Protein AF-A0A941BF92-F1 (afdb_monomer)

Sequence (448 aa):
MDDVEIHADYTFAWRWLLPAAPNVVCTGDEAVDRLLLASVRGQGDEAGVVALIDADACLRAGTVGELNVVMSSYSIAIYGSPKAVERLSRAIGLSRTFGMKNAHVSDYGLLPPSAPRVVVPLSNRASALQGLSLHNPGSRHGQWAVWVLRRLTAWGFLAPLKGKMLRIASSAPVQPWVLRNSSFNVLPGDDYALYLGAKGSNRKTVALPVNPQQAPERVIKTAEQSIPRIKLANEAIMLKRLAETPLAIHVPALYSFHENDSATIIVQEYRSVEPIKALQKQQAAIEFLNLMHSTGTTWVSLGDMIADEAPERTVHIKERRDTLRFLKRHVTGLPVPIGLVHGDFAPWNCGLAAGRLLVYDWEEGDLKGLLLDDAFSYAVLPLILVHHIKDTHLLAQRAIDLAKSLRVARTLDPRVIRACLVYWSLRRPAYFFPEIFTQIAVEVSDGL

Structure (mmCIF, N/CA/C/O backbone):
data_AF-A0A941BF92-F1
#
_entry.id   AF-A0A941BF92-F1
#
loop_
_atom_site.group_PDB
_atom_site.id
_atom_site.type_symbol
_atom_site.label_atom_id
_atom_site.label_alt_id
_atom_site.label_comp_id
_atom_site.label_asym_id
_atom_site.label_entity_id
_atom_site.label_seq_id
_atom_site.pdbx_PDB_ins_code
_atom_site.Cartn_x
_atom_site.Cartn_y
_atom_site.Cartn_z
_atom_site.occupancy
_atom_site.B_iso_or_equiv
_atom_site.auth_seq_id
_atom_site.auth_comp_id
_atom_site.auth_asym_id
_atom_site.auth_atom_id
_atom_site.pdbx_PDB_model_num
ATOM 1 N N . MET A 1 1 ? 27.320 21.541 9.573 1.00 36.59 1 MET A N 1
ATOM 2 C CA . MET A 1 1 ? 26.883 21.266 8.194 1.00 36.59 1 MET A CA 1
ATOM 3 C C . MET A 1 1 ? 25.675 20.385 8.354 1.00 36.59 1 MET A C 1
ATOM 5 O O . MET A 1 1 ? 25.849 19.259 8.791 1.00 36.59 1 MET A O 1
ATOM 9 N N . ASP A 1 2 ? 24.480 20.937 8.168 1.00 32.00 2 ASP A N 1
ATOM 10 C CA . ASP A 1 2 ? 23.282 20.109 8.098 1.00 32.00 2 ASP A CA 1
ATOM 11 C C . ASP A 1 2 ? 23.457 19.230 6.863 1.00 32.00 2 ASP A C 1
ATOM 13 O O . ASP A 1 2 ? 23.619 19.759 5.759 1.00 32.00 2 ASP A O 1
ATOM 17 N N . ASP A 1 3 ? 23.531 17.913 7.057 1.00 36.56 3 ASP A N 1
ATOM 18 C CA . ASP A 1 3 ? 23.457 16.959 5.961 1.00 36.56 3 ASP A CA 1
ATOM 19 C C . ASP A 1 3 ? 22.126 17.224 5.266 1.00 36.56 3 ASP A C 1
ATOM 21 O O . ASP A 1 3 ? 21.059 16.845 5.750 1.00 36.56 3 ASP A O 1
ATOM 25 N N . VAL A 1 4 ? 22.179 17.963 4.156 1.00 43.50 4 VAL A N 1
ATOM 26 C CA . VAL A 1 4 ? 21.055 18.067 3.238 1.00 43.50 4 VAL A CA 1
ATOM 27 C C . VAL A 1 4 ? 20.870 16.651 2.735 1.00 43.50 4 VAL A C 1
ATOM 29 O O . VAL A 1 4 ? 21.581 16.212 1.833 1.00 43.50 4 VAL A O 1
ATOM 32 N N . GLU A 1 5 ? 19.977 15.913 3.391 1.00 49.19 5 GLU A N 1
ATOM 33 C CA . GLU A 1 5 ? 19.562 14.589 2.977 1.00 49.19 5 GLU A CA 1
ATOM 34 C C . GLU A 1 5 ? 19.089 14.761 1.535 1.00 49.19 5 GLU A C 1
ATOM 36 O O . GLU A 1 5 ? 18.036 15.350 1.273 1.00 49.19 5 GLU A O 1
ATOM 41 N N . ILE A 1 6 ? 19.932 14.364 0.575 1.00 49.81 6 ILE A N 1
ATOM 42 C CA . ILE A 1 6 ? 19.575 14.380 -0.837 1.00 49.81 6 ILE A CA 1
ATOM 43 C C . ILE A 1 6 ? 18.463 13.350 -0.932 1.00 49.81 6 ILE A C 1
ATOM 45 O O . ILE A 1 6 ? 18.719 12.152 -1.047 1.00 49.81 6 ILE A O 1
ATOM 49 N N . HIS A 1 7 ? 17.218 13.806 -0.794 1.00 52.06 7 HIS A N 1
ATOM 50 C CA . HIS A 1 7 ? 16.056 12.958 -0.942 1.00 52.06 7 HIS A CA 1
ATOM 51 C C . HIS A 1 7 ? 16.135 12.385 -2.349 1.00 52.06 7 HIS A C 1
ATOM 53 O O . HIS A 1 7 ? 15.913 13.100 -3.327 1.00 52.06 7 HIS A O 1
ATOM 59 N N . ALA A 1 8 ? 16.528 11.112 -2.440 1.00 54.62 8 ALA A N 1
ATOM 60 C CA . ALA A 1 8 ? 16.667 10.419 -3.703 1.00 54.62 8 ALA A CA 1
ATOM 61 C C . ALA A 1 8 ? 15.387 10.651 -4.510 1.00 54.62 8 ALA A C 1
ATOM 63 O O . ALA A 1 8 ? 14.286 10.326 -4.051 1.00 54.62 8 ALA A O 1
ATOM 64 N N . ASP A 1 9 ? 15.509 11.272 -5.685 1.00 58.56 9 ASP A N 1
ATOM 65 C CA . ASP A 1 9 ? 14.345 11.520 -6.521 1.00 58.56 9 ASP A CA 1
ATOM 66 C C . ASP A 1 9 ? 13.842 10.180 -7.055 1.00 58.56 9 ASP A C 1
ATOM 68 O O . ASP A 1 9 ? 14.298 9.623 -8.056 1.00 58.56 9 ASP A O 1
ATOM 72 N N . TYR A 1 10 ? 12.847 9.645 -6.363 1.00 60.88 10 TYR A N 1
ATOM 73 C CA . TYR A 1 10 ? 12.198 8.398 -6.716 1.00 60.88 10 TYR A CA 1
ATOM 74 C C . TYR A 1 10 ? 11.405 8.470 -8.031 1.00 60.88 10 TYR A C 1
ATOM 76 O O . TYR A 1 10 ? 10.724 7.508 -8.399 1.00 60.88 10 TYR A O 1
ATOM 84 N N . THR A 1 11 ? 11.460 9.573 -8.781 1.00 63.72 11 THR A N 1
ATOM 85 C CA . THR A 1 11 ? 11.148 9.562 -10.221 1.00 63.72 11 THR A CA 1
ATOM 86 C C . THR A 1 11 ? 11.934 8.457 -10.948 1.00 63.72 11 THR A C 1
ATOM 88 O O . THR A 1 11 ? 11.444 7.896 -11.930 1.00 63.72 11 THR A O 1
ATOM 91 N N . PHE A 1 12 ? 13.072 8.040 -10.383 1.00 72.19 12 PHE A N 1
ATOM 92 C CA . PHE A 1 12 ? 13.916 6.956 -10.869 1.00 72.19 12 PHE A CA 1
ATOM 93 C C . PHE A 1 12 ? 13.831 5.667 -10.052 1.00 72.19 12 PHE A C 1
ATOM 95 O O . PHE A 1 12 ? 14.736 4.849 -10.117 1.00 72.19 12 PHE A O 1
ATOM 102 N N . ALA A 1 13 ? 12.755 5.413 -9.303 1.00 73.81 13 ALA A N 1
ATOM 103 C CA . ALA A 1 13 ? 12.634 4.170 -8.528 1.00 73.81 13 ALA A CA 1
ATOM 104 C C . ALA A 1 13 ? 12.542 2.889 -9.397 1.00 73.81 13 ALA A C 1
ATOM 106 O O . ALA A 1 13 ? 12.586 1.780 -8.883 1.00 73.81 13 ALA A O 1
ATOM 107 N N . TRP A 1 14 ? 12.493 2.997 -10.726 1.00 78.56 14 TRP A N 1
ATOM 108 C CA . TRP A 1 14 ? 12.752 1.859 -11.617 1.00 78.56 14 TRP A CA 1
ATOM 109 C C . TRP A 1 14 ? 14.231 1.428 -11.629 1.00 78.56 14 TRP A C 1
ATOM 111 O O . TRP A 1 14 ? 14.526 0.312 -12.049 1.00 78.56 14 TRP A O 1
ATOM 121 N N . ARG A 1 15 ? 15.148 2.258 -11.098 1.00 79.44 15 ARG A N 1
ATOM 122 C CA . ARG A 1 15 ? 16.573 1.942 -10.884 1.00 79.44 15 ARG A CA 1
ATOM 123 C C . ARG A 1 15 ? 16.783 0.684 -10.057 1.00 79.44 15 ARG A C 1
ATOM 125 O O . ARG A 1 15 ? 17.848 0.090 -10.112 1.00 79.44 15 ARG A O 1
ATOM 132 N N . TRP A 1 16 ? 15.763 0.274 -9.304 1.00 80.94 16 TRP A N 1
ATOM 133 C CA . TRP A 1 16 ? 15.810 -0.949 -8.529 1.00 80.94 16 TRP A CA 1
ATOM 134 C C . TRP A 1 16 ? 16.069 -2.171 -9.401 1.00 80.94 16 TRP A C 1
ATOM 136 O O . TRP A 1 16 ? 16.694 -3.087 -8.901 1.00 80.94 16 TRP A O 1
ATOM 146 N N . LEU A 1 17 ? 15.674 -2.158 -10.680 1.00 84.06 17 LEU A N 1
ATOM 147 C CA . LEU A 1 17 ? 15.962 -3.218 -11.655 1.00 84.06 17 LEU A CA 1
ATOM 148 C C . LEU A 1 17 ? 17.421 -3.244 -12.130 1.00 84.06 17 LEU A C 1
ATOM 150 O O . LEU A 1 17 ? 17.834 -4.191 -12.785 1.00 84.06 17 LEU A O 1
ATOM 154 N N . LEU A 1 18 ? 18.202 -2.201 -11.876 1.00 82.56 18 LEU A N 1
ATOM 155 C CA . LEU A 1 18 ? 19.584 -2.139 -12.333 1.00 82.56 18 LEU A CA 1
ATOM 156 C C . LEU A 1 18 ? 20.473 -2.933 -11.379 1.00 82.56 18 LEU A C 1
ATOM 158 O O . LEU A 1 18 ? 20.198 -2.933 -10.181 1.00 82.56 18 LEU A O 1
ATOM 162 N N . PRO A 1 19 ? 21.551 -3.575 -11.857 1.00 72.06 19 PRO A N 1
ATOM 163 C CA . PRO A 1 19 ? 22.544 -4.129 -10.951 1.00 72.06 19 PRO A CA 1
ATOM 164 C C . PRO A 1 19 ? 23.216 -2.996 -10.160 1.00 72.06 19 PRO A C 1
ATOM 166 O O . PRO A 1 19 ? 23.425 -1.901 -10.687 1.00 72.06 19 PRO A O 1
ATOM 169 N N . ALA A 1 20 ? 23.573 -3.262 -8.900 1.00 67.75 20 ALA A N 1
ATOM 170 C CA . ALA A 1 20 ? 24.459 -2.371 -8.161 1.00 67.75 20 ALA A CA 1
ATOM 171 C C . ALA A 1 20 ? 25.822 -2.337 -8.861 1.00 67.75 20 ALA A C 1
ATOM 173 O O . ALA A 1 20 ? 26.333 -3.377 -9.279 1.00 67.75 20 ALA A O 1
ATOM 174 N N . ALA A 1 21 ? 26.396 -1.148 -8.995 1.00 70.88 21 ALA A N 1
ATOM 175 C CA . ALA A 1 21 ? 27.710 -0.969 -9.585 1.00 70.88 21 ALA A CA 1
ATOM 176 C C . ALA A 1 21 ? 28.449 0.160 -8.863 1.00 70.88 21 ALA A C 1
ATOM 178 O O . ALA A 1 21 ? 27.836 1.191 -8.567 1.00 70.88 21 ALA A O 1
ATOM 179 N N . PRO A 1 22 ? 29.758 0.003 -8.599 1.00 65.50 22 PRO A N 1
ATOM 180 C CA . PRO A 1 22 ? 30.559 1.067 -8.000 1.00 65.50 22 PRO A CA 1
ATOM 181 C C . PRO A 1 22 ? 30.647 2.279 -8.933 1.00 65.50 22 PRO A C 1
ATOM 183 O O . PRO A 1 22 ? 30.730 3.421 -8.483 1.00 65.50 22 PRO A O 1
ATOM 186 N N . ASN A 1 23 ? 30.571 2.028 -10.244 1.00 73.12 23 ASN A N 1
ATOM 187 C CA . ASN A 1 23 ? 30.642 3.041 -11.278 1.00 73.12 23 ASN A CA 1
ATOM 188 C C . ASN A 1 23 ? 29.337 3.076 -12.067 1.00 73.12 23 ASN A C 1
ATOM 190 O O . ASN A 1 23 ? 28.949 2.112 -12.726 1.00 73.12 23 ASN A O 1
ATOM 194 N N . VAL A 1 24 ? 28.681 4.228 -12.041 1.00 75.19 24 VAL A N 1
ATOM 195 C CA . VAL A 1 24 ? 27.551 4.519 -12.916 1.00 75.19 24 VAL A CA 1
ATOM 196 C C . VAL A 1 24 ? 27.953 5.659 -13.824 1.00 75.19 24 VAL A C 1
ATOM 198 O O . VAL A 1 24 ? 28.507 6.655 -13.364 1.00 75.19 24 VAL A O 1
ATOM 201 N N . VAL A 1 25 ? 27.710 5.488 -15.117 1.00 77.56 25 VAL A N 1
ATOM 202 C CA . VAL A 1 25 ? 27.907 6.523 -16.125 1.00 77.56 25 VAL A CA 1
ATOM 203 C C . VAL A 1 25 ? 26.527 6.923 -16.605 1.00 77.56 25 VAL A C 1
ATOM 205 O O . VAL A 1 25 ? 25.814 6.123 -17.206 1.00 77.56 25 VAL A O 1
ATOM 208 N N . CYS A 1 26 ? 26.134 8.154 -16.314 1.00 77.38 26 CYS A N 1
ATOM 209 C CA . CYS A 1 26 ? 24.893 8.709 -16.825 1.00 77.38 26 CYS A CA 1
ATOM 210 C C . CYS A 1 26 ? 25.203 9.612 -18.023 1.00 77.38 26 CYS A C 1
ATOM 212 O O . CYS A 1 26 ? 26.241 10.274 -18.053 1.00 77.38 26 CYS A O 1
ATOM 214 N N . THR A 1 27 ? 24.338 9.592 -19.029 1.00 76.50 27 THR A N 1
ATOM 215 C CA . THR A 1 27 ? 24.433 10.477 -20.190 1.00 76.50 27 THR A CA 1
ATOM 216 C C . THR A 1 27 ? 23.039 10.945 -20.592 1.00 76.50 27 THR A C 1
ATOM 218 O O . THR A 1 27 ? 22.115 10.140 -20.767 1.00 76.50 27 THR A O 1
ATOM 221 N N . GLY A 1 28 ? 22.889 12.264 -20.716 1.00 79.31 28 GLY A N 1
ATOM 222 C CA . GLY A 1 28 ? 21.620 12.912 -21.011 1.00 79.31 28 GLY A CA 1
ATOM 223 C C . GLY A 1 28 ? 21.422 14.178 -20.183 1.00 79.31 28 GLY A C 1
ATOM 224 O O . GLY A 1 28 ? 22.231 15.099 -20.241 1.00 79.31 28 GLY A O 1
ATOM 225 N N . ASP A 1 29 ? 20.289 14.255 -19.488 1.00 70.81 29 ASP A N 1
ATOM 226 C CA . ASP A 1 29 ? 19.906 15.408 -18.673 1.00 70.81 29 ASP A CA 1
ATOM 227 C C . ASP A 1 29 ? 20.751 15.485 -17.383 1.00 70.81 29 ASP A C 1
ATOM 229 O O . ASP A 1 29 ? 20.604 14.664 -16.476 1.00 70.81 29 ASP A O 1
ATOM 233 N N . GLU A 1 30 ? 21.601 16.513 -17.272 1.00 64.44 30 GLU A N 1
ATOM 234 C CA . GLU A 1 30 ? 22.526 16.722 -16.145 1.00 64.44 30 GLU A CA 1
ATOM 235 C C . GLU A 1 30 ? 21.857 16.742 -14.756 1.00 64.44 30 GLU A C 1
ATOM 237 O O . GLU A 1 30 ? 22.513 16.494 -13.734 1.00 64.44 30 GLU A O 1
ATOM 242 N N . ALA A 1 31 ? 20.571 17.098 -14.672 1.00 60.59 31 ALA A N 1
ATOM 243 C CA . ALA A 1 31 ? 19.843 17.104 -13.404 1.00 60.59 31 ALA A CA 1
ATOM 244 C C . ALA A 1 31 ? 19.478 15.679 -12.966 1.00 60.59 31 ALA A C 1
ATOM 246 O O . ALA A 1 31 ? 19.603 15.323 -11.791 1.00 60.59 31 ALA A O 1
ATOM 247 N N . VAL A 1 32 ? 19.076 14.852 -13.928 1.00 61.41 32 VAL A N 1
ATOM 248 C CA . VAL A 1 32 ? 18.758 13.438 -13.727 1.00 61.41 32 VAL A CA 1
ATOM 249 C C . VAL A 1 32 ? 20.018 12.646 -13.397 1.00 61.41 32 VAL A C 1
ATOM 251 O O . VAL A 1 32 ? 20.018 11.829 -12.473 1.00 61.41 32 VAL A O 1
ATOM 254 N N . ASP A 1 33 ? 21.108 12.958 -14.090 1.00 61.88 33 ASP A N 1
ATOM 255 C CA . ASP A 1 33 ? 22.393 12.289 -13.942 1.00 61.88 33 ASP A CA 1
ATOM 256 C C . ASP A 1 33 ? 22.937 12.428 -12.514 1.00 61.88 33 ASP A C 1
ATOM 258 O O . ASP A 1 33 ? 23.320 11.431 -11.902 1.00 61.88 33 ASP A O 1
ATOM 262 N N . ARG A 1 34 ? 22.886 13.629 -11.920 1.00 65.19 34 ARG A N 1
ATOM 263 C CA . ARG A 1 34 ? 23.373 13.870 -10.547 1.00 65.19 34 ARG A CA 1
ATOM 264 C C . ARG A 1 34 ? 22.597 13.099 -9.477 1.00 65.19 34 ARG A C 1
ATOM 266 O O . ARG A 1 34 ? 23.210 12.527 -8.576 1.00 65.19 34 ARG A O 1
ATOM 273 N N . LEU A 1 35 ? 21.269 13.057 -9.576 1.00 60.06 35 LEU A N 1
ATOM 274 C CA . LEU A 1 35 ? 20.414 12.360 -8.606 1.00 60.06 35 LEU A CA 1
ATOM 275 C C . LEU A 1 35 ? 20.543 10.835 -8.729 1.00 60.06 35 LEU A C 1
ATOM 277 O O . LEU A 1 35 ? 20.596 10.127 -7.722 1.00 60.06 35 LEU A O 1
ATOM 281 N N . LEU A 1 36 ? 20.653 10.326 -9.958 1.00 61.50 36 LEU A N 1
ATOM 282 C CA . LEU A 1 36 ? 20.875 8.906 -10.223 1.00 61.50 36 LEU A CA 1
ATOM 283 C C . LEU A 1 36 ? 22.246 8.439 -9.732 1.00 61.50 36 LEU A C 1
ATOM 285 O O . LEU A 1 36 ? 22.314 7.424 -9.035 1.00 61.50 36 LEU A O 1
ATOM 289 N N . LEU A 1 37 ? 23.309 9.194 -10.033 1.00 62.97 37 LEU A N 1
ATOM 290 C CA . LEU A 1 37 ? 24.681 8.885 -9.619 1.00 62.97 37 LEU A CA 1
ATOM 291 C C . LEU A 1 37 ? 24.812 8.766 -8.099 1.00 62.97 37 LEU A C 1
ATOM 293 O O . LEU A 1 37 ? 25.482 7.854 -7.621 1.00 62.97 37 LEU A O 1
ATOM 297 N N . ALA A 1 38 ? 24.150 9.642 -7.339 1.00 60.28 38 ALA A N 1
ATOM 298 C CA . ALA A 1 38 ? 24.143 9.566 -5.879 1.00 60.28 38 ALA A CA 1
ATOM 299 C C . ALA A 1 38 ? 23.454 8.293 -5.358 1.00 60.28 38 ALA A C 1
ATOM 301 O O . ALA A 1 38 ? 23.853 7.747 -4.338 1.00 60.28 38 ALA A O 1
ATOM 302 N N . SER A 1 39 ? 22.434 7.807 -6.069 1.00 55.34 39 SER A N 1
ATOM 303 C CA . SER A 1 39 ? 21.570 6.724 -5.595 1.00 55.34 39 SER A CA 1
ATOM 304 C C . SER A 1 39 ? 22.054 5.313 -5.959 1.00 55.34 39 SER A C 1
ATOM 306 O O . SER A 1 39 ? 21.754 4.362 -5.243 1.00 55.34 39 SER A O 1
ATOM 308 N N . VAL A 1 40 ? 22.769 5.148 -7.079 1.00 59.19 40 VAL A N 1
ATOM 309 C CA . VAL A 1 40 ? 23.207 3.826 -7.577 1.00 59.19 40 VAL A CA 1
ATOM 310 C C . VAL A 1 40 ? 24.645 3.488 -7.157 1.00 59.19 40 VAL A C 1
ATOM 312 O O . VAL A 1 40 ? 25.035 2.324 -7.221 1.00 59.19 40 VAL A O 1
ATOM 315 N N . ARG A 1 41 ? 25.421 4.465 -6.663 1.00 60.50 41 ARG A N 1
ATOM 316 C CA . ARG A 1 41 ? 26.741 4.222 -6.060 1.00 60.50 41 ARG A CA 1
ATOM 317 C C . ARG A 1 41 ? 26.593 3.405 -4.774 1.00 60.50 41 ARG A C 1
ATOM 319 O O . ARG A 1 41 ? 26.383 3.953 -3.697 1.00 60.50 41 ARG A O 1
ATOM 326 N N . GLY A 1 42 ? 26.699 2.088 -4.905 1.00 58.66 42 GLY A N 1
ATOM 327 C CA . GLY A 1 42 ? 26.812 1.152 -3.790 1.00 58.66 42 GLY A CA 1
ATOM 328 C C . GLY A 1 42 ? 28.263 0.733 -3.547 1.00 58.66 42 GLY A C 1
ATOM 329 O O . GLY A 1 42 ? 29.103 0.832 -4.442 1.00 58.66 42 GLY A O 1
ATOM 330 N N . GLN A 1 43 ? 28.549 0.216 -2.349 1.00 52.25 43 GLN A N 1
ATOM 331 C CA . GLN A 1 43 ? 29.806 -0.471 -2.022 1.00 52.25 43 GLN A CA 1
ATOM 332 C C . GLN A 1 43 ? 29.822 -1.883 -2.641 1.00 52.25 43 GLN A C 1
ATOM 334 O O . GLN A 1 43 ? 29.772 -2.883 -1.935 1.00 52.25 43 GLN A O 1
ATOM 339 N N . GLY A 1 44 ? 29.778 -1.973 -3.972 1.00 56.44 44 GLY A N 1
ATOM 340 C CA . GLY A 1 44 ? 29.941 -3.244 -4.680 1.00 56.44 44 GLY A CA 1
ATOM 341 C C . GLY A 1 44 ? 31.415 -3.520 -4.970 1.00 56.44 44 GLY A C 1
ATOM 342 O O . GLY A 1 44 ? 32.092 -2.651 -5.512 1.00 56.44 44 GLY A O 1
ATOM 343 N N . ASP A 1 45 ? 31.886 -4.730 -4.659 1.00 52.81 45 ASP A N 1
ATOM 344 C CA . ASP A 1 45 ? 33.267 -5.175 -4.925 1.00 52.81 45 ASP A CA 1
ATOM 345 C C . ASP A 1 45 ? 33.544 -5.470 -6.414 1.00 52.81 45 ASP A C 1
ATOM 347 O O . ASP A 1 45 ? 34.696 -5.606 -6.829 1.00 52.81 45 ASP A O 1
ATOM 351 N N . GLU A 1 46 ? 32.508 -5.567 -7.255 1.00 57.81 46 GLU A N 1
ATOM 352 C CA . GLU A 1 46 ? 32.668 -5.876 -8.678 1.00 57.81 46 GLU A CA 1
ATOM 353 C C . GLU A 1 46 ? 32.885 -4.613 -9.520 1.00 57.81 46 GLU A C 1
ATOM 355 O O . GLU A 1 46 ? 32.075 -3.690 -9.500 1.00 57.81 46 GLU A O 1
ATOM 360 N N . ALA A 1 47 ? 33.939 -4.608 -10.342 1.00 59.38 47 ALA A N 1
ATOM 361 C CA . ALA A 1 47 ? 34.343 -3.527 -11.252 1.00 59.38 47 ALA A CA 1
ATOM 362 C C . ALA A 1 47 ? 33.380 -3.275 -12.443 1.00 59.38 47 ALA A C 1
ATOM 364 O O . ALA A 1 47 ? 33.810 -2.943 -13.548 1.00 59.38 47 ALA A O 1
ATOM 365 N N . GLY A 1 48 ? 32.072 -3.448 -12.249 1.00 70.06 48 GLY A N 1
ATOM 366 C CA . GLY A 1 48 ? 31.055 -3.201 -13.263 1.00 70.06 48 GLY A CA 1
ATOM 367 C C . GLY A 1 48 ? 30.784 -1.709 -13.456 1.00 70.06 48 GLY A C 1
ATOM 368 O O . GLY A 1 48 ? 30.697 -0.950 -12.491 1.00 70.06 48 GLY A O 1
ATOM 369 N N . VAL A 1 49 ? 30.615 -1.293 -14.712 1.00 75.12 49 VAL A N 1
ATOM 370 C CA . VAL A 1 49 ? 30.033 0.010 -15.063 1.00 75.12 49 VAL A CA 1
ATOM 371 C C . VAL A 1 49 ? 28.580 -0.206 -15.490 1.00 75.12 49 VAL A C 1
ATOM 373 O O . VAL A 1 49 ? 28.308 -1.086 -16.311 1.00 75.12 49 VAL A O 1
ATOM 376 N N . VAL A 1 50 ? 27.650 0.576 -14.937 1.00 82.31 50 VAL A N 1
ATOM 377 C CA . VAL A 1 50 ? 26.260 0.661 -15.419 1.00 82.31 50 VAL A CA 1
ATOM 378 C C . VAL A 1 50 ? 26.087 1.962 -16.182 1.00 82.31 50 VAL A C 1
ATOM 380 O O . VAL A 1 50 ? 26.294 3.036 -15.620 1.00 82.31 50 VAL A O 1
ATOM 383 N N . ALA A 1 51 ? 25.675 1.877 -17.444 1.00 85.38 51 ALA A N 1
ATOM 384 C CA . ALA A 1 51 ? 25.353 3.061 -18.229 1.00 85.38 51 ALA A CA 1
ATOM 385 C C . ALA A 1 51 ? 23.853 3.359 -18.188 1.00 85.38 51 ALA A C 1
ATOM 387 O O . ALA A 1 51 ? 23.045 2.491 -18.524 1.00 85.38 51 ALA A O 1
ATOM 388 N N . LEU A 1 52 ? 23.484 4.583 -17.812 1.00 87.06 52 LEU A N 1
ATOM 389 C CA . LEU A 1 52 ? 22.108 5.078 -17.810 1.00 87.06 52 LEU A CA 1
ATOM 390 C C . LEU A 1 52 ? 21.944 6.169 -18.850 1.00 87.06 52 LEU A C 1
ATOM 392 O O . LEU A 1 52 ? 22.636 7.181 -18.810 1.00 87.06 52 LEU A O 1
ATOM 396 N N . ILE A 1 53 ? 21.027 5.944 -19.787 1.00 88.31 53 ILE A N 1
ATOM 397 C CA . ILE A 1 53 ? 20.904 6.778 -20.974 1.00 88.31 53 ILE A CA 1
ATOM 398 C C . ILE A 1 53 ? 19.470 7.284 -21.127 1.00 88.31 53 ILE A C 1
ATOM 400 O O . ILE A 1 53 ? 18.548 6.485 -21.325 1.00 88.31 53 ILE A O 1
ATOM 404 N N . ASP A 1 54 ? 19.290 8.608 -21.092 1.00 91.00 54 ASP A N 1
ATOM 405 C CA . ASP A 1 54 ? 18.053 9.245 -21.559 1.00 91.00 54 ASP A CA 1
ATOM 406 C C . ASP A 1 54 ? 18.085 9.331 -23.088 1.00 91.00 54 ASP A C 1
ATOM 408 O O . ASP A 1 54 ? 18.730 10.197 -23.686 1.00 91.00 54 ASP A O 1
ATOM 412 N N . ALA A 1 55 ? 17.370 8.420 -23.745 1.00 92.62 55 ALA A N 1
ATOM 413 C CA . ALA A 1 55 ? 17.398 8.330 -25.195 1.00 92.62 55 ALA A CA 1
ATOM 414 C C . ALA A 1 55 ? 16.814 9.564 -25.884 1.00 92.62 55 ALA A C 1
ATOM 416 O O . ALA A 1 55 ? 17.277 9.934 -26.965 1.00 92.62 55 ALA A O 1
ATOM 417 N N . ASP A 1 56 ? 15.798 10.195 -25.294 1.00 92.75 56 ASP A N 1
ATOM 418 C CA . ASP A 1 56 ? 15.186 11.375 -25.890 1.00 92.75 56 ASP A CA 1
ATOM 419 C C . ASP A 1 56 ? 16.139 12.576 -25.780 1.00 92.75 56 ASP A C 1
ATOM 421 O O . ASP A 1 56 ? 16.276 13.334 -26.743 1.00 92.75 56 ASP A O 1
ATOM 425 N N . ALA A 1 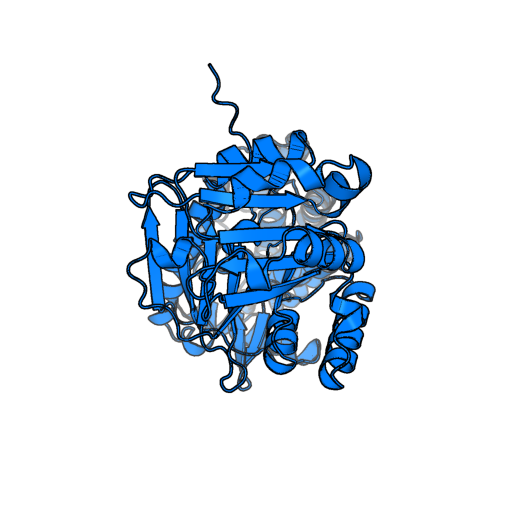57 ? 16.821 12.742 -24.642 1.00 90.38 57 ALA A N 1
ATOM 426 C CA . ALA A 1 57 ? 17.808 13.804 -24.444 1.00 90.38 57 ALA A CA 1
ATOM 427 C C . ALA A 1 57 ? 19.033 13.633 -25.354 1.00 90.38 57 ALA A C 1
ATOM 429 O O . ALA A 1 57 ? 19.369 14.564 -26.089 1.00 90.38 57 ALA A O 1
ATOM 430 N N . CYS A 1 58 ? 19.639 12.441 -25.395 1.00 89.94 58 CYS A N 1
ATOM 431 C CA . CYS A 1 58 ? 20.805 12.174 -26.244 1.00 89.94 58 CYS A CA 1
ATOM 432 C C . CYS A 1 58 ? 20.509 12.408 -27.732 1.00 89.94 58 CYS A C 1
ATOM 434 O O . CYS A 1 58 ? 21.323 12.982 -28.455 1.00 89.94 58 CYS A O 1
ATOM 436 N N . LEU A 1 59 ? 19.328 11.998 -28.212 1.00 91.06 59 LEU A N 1
ATOM 437 C CA . LEU A 1 59 ? 18.949 12.208 -29.611 1.00 91.06 59 LEU A CA 1
ATOM 438 C C . LEU A 1 59 ? 18.680 13.678 -29.944 1.00 91.06 59 LEU A C 1
ATOM 440 O O . LEU A 1 59 ? 18.977 14.086 -31.065 1.00 91.06 59 LEU A O 1
ATOM 444 N N . ARG A 1 60 ? 18.139 14.471 -29.007 1.00 93.00 60 ARG A N 1
ATOM 445 C CA . ARG A 1 60 ? 17.986 15.926 -29.191 1.00 93.00 60 ARG A CA 1
ATOM 446 C C . ARG A 1 60 ? 19.335 16.639 -29.218 1.00 93.00 60 ARG A C 1
ATOM 448 O O . ARG A 1 60 ? 19.510 17.545 -30.023 1.00 93.00 60 ARG A O 1
ATOM 455 N N . ALA A 1 61 ? 20.263 16.224 -28.358 1.00 90.31 61 ALA A N 1
ATOM 456 C CA . ALA A 1 61 ? 21.595 16.814 -28.254 1.00 90.31 61 ALA A CA 1
ATOM 457 C C . ALA A 1 61 ? 22.558 16.347 -29.362 1.00 90.31 61 ALA A C 1
ATOM 459 O O . ALA A 1 61 ? 23.593 16.967 -29.576 1.00 90.31 61 ALA A O 1
ATOM 460 N N . GLY A 1 62 ? 22.239 15.257 -30.071 1.00 89.00 62 GLY A N 1
ATOM 461 C CA . GLY A 1 62 ? 23.121 14.680 -31.087 1.00 89.00 62 GLY A CA 1
ATOM 462 C C . GLY A 1 62 ? 24.334 13.935 -30.514 1.00 89.00 62 GLY A C 1
ATOM 463 O O . GLY A 1 62 ? 25.251 13.612 -31.261 1.00 89.00 62 GLY A O 1
ATOM 464 N N . THR A 1 63 ? 24.336 13.600 -29.220 1.00 83.38 63 THR A N 1
ATOM 465 C CA . THR A 1 63 ? 25.489 13.042 -28.477 1.00 83.38 63 THR A CA 1
ATOM 466 C C . THR A 1 63 ? 25.687 11.531 -28.647 1.00 83.38 63 THR A C 1
ATOM 468 O O . THR A 1 63 ? 26.436 10.893 -27.913 1.00 83.38 63 THR A O 1
ATOM 471 N N . VAL A 1 64 ? 25.051 10.916 -29.648 1.00 80.25 64 VAL A N 1
ATOM 472 C CA . VAL A 1 64 ? 25.107 9.458 -29.869 1.00 80.25 64 VAL A CA 1
ATOM 473 C C . VAL A 1 64 ? 26.537 8.958 -30.126 1.00 80.25 64 VAL A C 1
ATOM 475 O O . VAL A 1 64 ? 26.862 7.832 -29.759 1.00 80.25 64 VAL A O 1
ATOM 478 N N . GLY A 1 65 ? 27.398 9.785 -30.731 1.00 69.56 65 GLY A N 1
ATOM 479 C CA . GLY A 1 65 ? 28.783 9.427 -31.064 1.00 69.56 65 GLY A CA 1
ATOM 480 C C . GLY A 1 65 ? 29.730 9.306 -29.863 1.00 69.56 65 GLY A C 1
ATOM 481 O O . GLY A 1 65 ? 30.759 8.645 -29.971 1.00 69.56 65 GLY A O 1
ATOM 482 N N . GLU A 1 66 ? 29.377 9.886 -28.713 1.00 69.62 66 GLU A N 1
ATOM 483 C CA . GLU A 1 66 ? 30.199 9.857 -27.490 1.00 69.62 66 GLU A CA 1
ATOM 484 C C . GLU A 1 66 ? 29.974 8.581 -26.656 1.00 69.62 66 GLU A C 1
ATOM 486 O O . GLU A 1 66 ? 30.711 8.293 -25.714 1.00 69.62 66 GLU A O 1
ATOM 491 N N . LEU A 1 67 ? 29.004 7.747 -27.047 1.00 71.00 67 LEU A N 1
ATOM 492 C CA . LEU A 1 67 ? 28.624 6.521 -26.337 1.00 71.00 67 LEU A CA 1
ATOM 493 C C . LEU A 1 67 ? 29.622 5.364 -26.505 1.00 71.00 67 LEU A C 1
ATOM 495 O O . LEU A 1 67 ? 29.400 4.288 -25.957 1.00 71.00 67 LEU A O 1
ATOM 499 N N . ASN A 1 68 ? 30.749 5.561 -27.196 1.00 66.62 68 ASN A N 1
ATOM 500 C CA . ASN A 1 68 ? 31.810 4.548 -27.285 1.00 66.62 68 ASN A CA 1
ATOM 501 C C . ASN A 1 68 ? 32.384 4.178 -25.902 1.00 66.62 68 ASN A C 1
ATOM 503 O O . ASN A 1 68 ? 32.803 3.040 -25.699 1.00 66.62 68 ASN A O 1
ATOM 507 N N . VAL A 1 69 ? 32.323 5.095 -24.925 1.00 59.19 69 VAL A N 1
ATOM 508 C CA . VAL A 1 69 ? 32.719 4.849 -23.522 1.00 59.19 69 VAL A CA 1
ATOM 509 C C . VAL A 1 69 ? 31.798 3.830 -22.830 1.00 59.19 69 VAL A C 1
ATOM 511 O O . VAL A 1 69 ? 32.196 3.175 -21.873 1.00 59.19 69 VAL A O 1
ATOM 514 N N . VAL A 1 70 ? 30.581 3.626 -23.342 1.00 65.06 70 VAL A N 1
ATOM 515 C CA . VAL A 1 70 ? 29.587 2.717 -22.755 1.00 65.06 70 VAL A CA 1
ATOM 516 C C . VAL A 1 70 ? 29.866 1.244 -23.094 1.00 65.06 70 VAL A C 1
ATOM 518 O O . VAL A 1 70 ? 29.363 0.353 -22.413 1.00 65.06 70 VAL A O 1
ATOM 521 N N . MET A 1 71 ? 30.711 0.948 -24.088 1.00 63.84 71 MET A N 1
ATOM 522 C CA . MET A 1 71 ? 30.905 -0.427 -24.578 1.00 63.84 71 MET A CA 1
ATOM 523 C C . MET A 1 71 ? 31.666 -1.359 -23.622 1.00 63.84 71 MET A C 1
ATOM 525 O O . MET A 1 71 ? 31.650 -2.569 -23.826 1.00 63.84 71 MET A O 1
ATOM 529 N N . SER A 1 72 ? 32.286 -0.832 -22.563 1.00 65.50 72 SER A N 1
ATOM 530 C CA . SER A 1 72 ? 32.874 -1.629 -21.475 1.00 65.50 72 SER A CA 1
ATOM 531 C C . SER A 1 72 ? 31.904 -1.897 -20.313 1.00 65.50 72 SER A C 1
ATOM 533 O O . SER A 1 72 ? 32.290 -2.516 -19.322 1.00 65.50 72 SER A O 1
ATOM 535 N N . SER A 1 73 ? 30.653 -1.429 -20.404 1.00 66.69 73 SER A N 1
ATOM 536 C CA . SER A 1 73 ? 29.674 -1.547 -19.318 1.00 66.69 73 SER A CA 1
ATOM 537 C C . SER A 1 73 ? 29.135 -2.968 -19.177 1.00 66.69 73 SER A C 1
ATOM 539 O O . SER A 1 73 ? 28.847 -3.640 -20.162 1.00 66.69 73 SER A O 1
ATOM 541 N N . TYR A 1 74 ? 28.931 -3.409 -17.936 1.00 77.88 74 TYR A N 1
ATOM 542 C CA . TYR A 1 74 ? 28.338 -4.715 -17.618 1.00 77.88 74 TYR A CA 1
ATOM 543 C C . TYR A 1 74 ? 26.819 -4.727 -17.857 1.00 77.88 74 TYR A C 1
ATOM 545 O O . TYR A 1 74 ? 26.220 -5.764 -18.152 1.00 77.88 74 TYR A O 1
ATOM 553 N N . SER A 1 75 ? 26.190 -3.555 -17.736 1.00 86.25 75 SER A N 1
ATOM 554 C CA . SER A 1 75 ? 24.769 -3.355 -17.993 1.00 86.25 75 SER A CA 1
ATOM 555 C C . SER A 1 75 ? 24.525 -1.968 -18.578 1.00 86.25 75 SER A C 1
ATOM 557 O O . SER A 1 75 ? 25.116 -0.981 -18.145 1.00 86.25 75 SER A O 1
ATOM 559 N N . ILE A 1 76 ? 23.610 -1.886 -19.538 1.00 89.31 76 ILE A N 1
ATOM 560 C CA . ILE A 1 76 ? 23.148 -0.637 -20.143 1.00 89.31 76 ILE A CA 1
ATOM 561 C C . ILE A 1 76 ? 21.642 -0.542 -19.924 1.00 89.31 76 ILE A C 1
ATOM 563 O O . ILE A 1 76 ? 20.900 -1.461 -20.269 1.00 89.31 76 ILE A O 1
ATOM 567 N N . ALA A 1 77 ? 21.184 0.582 -19.385 1.00 91.56 77 ALA A N 1
ATOM 568 C CA . ALA A 1 77 ? 19.776 0.913 -19.265 1.00 91.56 77 ALA A CA 1
ATOM 569 C C . ALA A 1 77 ? 19.456 2.174 -20.065 1.00 91.56 77 ALA A C 1
ATOM 571 O O . ALA A 1 77 ? 20.056 3.230 -19.881 1.00 91.56 77 ALA A O 1
ATOM 572 N N . ILE A 1 78 ? 18.480 2.052 -20.957 1.00 92.81 78 ILE A N 1
ATOM 573 C CA . ILE A 1 78 ? 18.057 3.106 -21.870 1.00 92.81 78 ILE A CA 1
ATOM 574 C C . ILE A 1 78 ? 16.595 3.391 -21.599 1.00 92.81 78 ILE A C 1
ATOM 576 O O . ILE A 1 78 ? 15.767 2.485 -21.699 1.00 92.81 78 ILE A O 1
ATOM 580 N N . TYR A 1 79 ? 16.256 4.637 -21.299 1.00 94.00 79 TYR A N 1
ATOM 581 C CA . TYR A 1 79 ? 14.870 5.027 -21.085 1.00 94.00 79 TYR A CA 1
ATOM 582 C C . TYR A 1 79 ? 14.468 6.197 -21.981 1.00 94.00 79 TYR A C 1
ATOM 584 O O . TYR A 1 79 ? 15.301 6.999 -22.389 1.00 94.00 79 TYR A O 1
ATOM 592 N N . GLY A 1 80 ? 13.183 6.273 -22.321 1.00 94.19 80 GLY A N 1
ATOM 593 C CA . GLY A 1 80 ? 12.645 7.326 -23.184 1.00 94.19 80 GLY A CA 1
ATOM 594 C C . GLY A 1 80 ? 11.411 6.884 -23.964 1.00 94.19 80 GLY A C 1
ATOM 595 O O . GLY A 1 80 ? 10.765 5.886 -23.632 1.00 94.19 80 GLY A O 1
ATOM 596 N N . SER A 1 81 ? 11.066 7.622 -25.016 1.00 95.88 81 SER A N 1
ATOM 597 C CA . SER A 1 81 ? 10.034 7.222 -25.972 1.00 95.88 81 SER A CA 1
ATOM 598 C C . SER A 1 81 ? 10.453 5.950 -26.733 1.00 95.88 81 SER A C 1
ATOM 600 O O . SER A 1 81 ? 11.644 5.755 -26.991 1.00 95.88 81 SER A O 1
ATOM 602 N N . PRO A 1 82 ? 9.520 5.079 -27.168 1.00 96.38 82 PRO A N 1
ATOM 603 C CA . PRO A 1 82 ? 9.875 3.836 -27.867 1.00 96.38 82 PRO A CA 1
ATOM 604 C C . PRO A 1 82 ? 10.761 4.057 -29.082 1.00 96.38 82 PRO A C 1
ATOM 606 O O . PRO A 1 82 ? 11.758 3.365 -29.261 1.00 96.38 82 PRO A O 1
ATOM 609 N N . LYS A 1 83 ? 10.429 5.072 -29.889 1.00 96.56 83 LYS A N 1
ATOM 610 C CA . LYS A 1 83 ? 11.191 5.416 -31.091 1.00 96.56 83 LYS A CA 1
ATOM 611 C C . LYS A 1 83 ? 12.614 5.842 -30.739 1.00 96.56 83 LYS A C 1
ATOM 613 O O . LYS A 1 83 ? 13.543 5.450 -31.443 1.00 96.56 83 LYS A O 1
ATOM 618 N N . ALA A 1 84 ? 12.787 6.621 -29.670 1.00 95.75 84 ALA A N 1
ATOM 619 C CA . ALA A 1 84 ? 14.101 7.043 -29.206 1.00 95.75 84 ALA A CA 1
ATOM 620 C C . ALA A 1 84 ? 14.917 5.862 -28.678 1.00 95.75 84 ALA A C 1
ATOM 622 O O . ALA A 1 84 ? 16.037 5.648 -29.141 1.00 95.75 84 ALA A O 1
ATOM 623 N N . VAL A 1 85 ? 14.333 5.044 -27.796 1.00 95.25 85 VAL A N 1
ATOM 624 C CA . VAL A 1 85 ? 14.991 3.854 -27.237 1.00 95.25 85 VAL A CA 1
ATOM 625 C C . VAL A 1 85 ? 15.393 2.883 -28.349 1.00 95.25 85 VAL A C 1
ATOM 627 O O . VAL A 1 85 ? 16.524 2.405 -28.361 1.00 95.25 85 VAL A O 1
ATOM 630 N N . GLU A 1 86 ? 14.527 2.625 -29.333 1.00 95.06 86 GLU A N 1
ATOM 631 C CA . GLU A 1 86 ? 14.831 1.757 -30.479 1.00 95.06 86 GLU A CA 1
ATOM 632 C C . GLU A 1 86 ? 15.900 2.338 -31.408 1.00 95.06 86 GLU A C 1
ATOM 634 O O . GLU A 1 86 ? 16.775 1.607 -31.878 1.00 95.06 86 GLU A O 1
ATOM 639 N N . ARG A 1 87 ? 15.832 3.640 -31.717 1.00 94.50 87 ARG A N 1
ATOM 640 C CA . ARG A 1 87 ? 16.831 4.314 -32.558 1.00 94.50 87 ARG A CA 1
ATOM 641 C C . ARG A 1 87 ? 18.195 4.285 -31.886 1.00 94.50 87 ARG A C 1
ATOM 643 O O . ARG A 1 87 ? 19.171 3.937 -32.545 1.00 94.50 87 ARG A O 1
ATOM 650 N N . LEU A 1 88 ? 18.249 4.597 -30.594 1.00 91.75 88 LEU A N 1
ATOM 651 C CA . LEU A 1 88 ? 19.495 4.611 -29.849 1.00 91.75 88 LEU A CA 1
ATOM 652 C C . LEU A 1 88 ? 20.060 3.204 -29.673 1.00 91.75 88 LEU A C 1
ATOM 654 O O . LEU A 1 88 ? 21.227 2.998 -29.976 1.00 91.75 88 LEU A O 1
ATOM 658 N N . SER A 1 89 ? 19.221 2.225 -29.311 1.00 92.19 89 SER A N 1
ATOM 659 C CA . SER A 1 89 ? 19.620 0.810 -29.218 1.00 92.19 89 SER A CA 1
ATOM 660 C C . SER A 1 89 ? 20.257 0.310 -30.518 1.00 92.19 89 SER A C 1
ATOM 662 O O . SER A 1 89 ? 21.234 -0.432 -30.484 1.00 92.19 89 SER A O 1
ATOM 664 N N . ARG A 1 90 ? 19.718 0.712 -31.680 1.00 91.12 90 ARG A N 1
ATOM 665 C CA . ARG A 1 90 ? 20.302 0.374 -32.987 1.00 91.12 90 ARG A CA 1
ATOM 666 C C . ARG A 1 90 ? 21.607 1.117 -33.250 1.00 91.12 90 ARG A C 1
ATOM 668 O O . ARG A 1 90 ? 22.533 0.505 -33.766 1.00 91.12 90 ARG A O 1
ATOM 675 N N . ALA A 1 91 ? 21.672 2.404 -32.909 1.00 89.31 91 ALA A N 1
ATOM 676 C CA . ALA A 1 91 ? 22.842 3.241 -33.154 1.00 89.31 91 ALA A CA 1
ATOM 677 C C . ALA A 1 91 ? 24.062 2.781 -32.350 1.00 89.31 91 ALA A C 1
ATOM 679 O O . ALA A 1 91 ? 25.136 2.622 -32.917 1.00 89.31 91 ALA A O 1
ATOM 680 N N . ILE A 1 92 ? 23.873 2.462 -31.068 1.00 86.19 92 ILE A N 1
ATOM 681 C CA . ILE A 1 92 ? 24.925 1.870 -30.232 1.00 86.19 92 ILE A CA 1
ATOM 682 C C . ILE A 1 92 ? 25.133 0.389 -30.527 1.00 86.19 92 ILE A C 1
ATOM 684 O O . ILE A 1 92 ? 25.904 -0.250 -29.830 1.00 86.19 92 ILE A O 1
ATOM 688 N N . GLY A 1 93 ? 24.400 -0.182 -31.488 1.00 85.69 93 GLY A N 1
ATOM 689 C CA . GLY A 1 93 ? 24.490 -1.582 -31.862 1.00 85.69 93 GLY A CA 1
ATOM 690 C C . GLY A 1 93 ? 24.269 -2.531 -30.693 1.00 85.69 93 GLY A C 1
ATOM 691 O O . GLY A 1 93 ? 25.002 -3.497 -30.612 1.00 85.69 93 GLY A O 1
ATOM 692 N N . LEU A 1 94 ? 23.297 -2.308 -29.802 1.00 82.50 94 LEU A N 1
ATOM 693 C CA . LEU A 1 94 ? 23.108 -3.087 -28.561 1.00 82.50 94 LEU A CA 1
ATOM 694 C C . LEU A 1 94 ? 23.178 -4.620 -28.774 1.00 82.50 94 LEU A C 1
ATOM 696 O O . LEU A 1 94 ? 23.675 -5.343 -27.922 1.00 82.50 94 LEU A O 1
ATOM 700 N N . SER A 1 95 ? 22.738 -5.117 -29.936 1.00 70.81 95 SER A N 1
ATOM 701 C CA . SER A 1 95 ? 22.831 -6.532 -30.328 1.00 70.81 95 SER A CA 1
ATOM 702 C C . SER A 1 95 ? 24.208 -6.996 -30.836 1.00 70.81 95 SER A C 1
ATOM 704 O O . SER A 1 95 ? 24.493 -8.188 -30.797 1.00 70.81 95 SER A O 1
ATOM 706 N N . ARG A 1 96 ? 25.056 -6.093 -31.340 1.00 71.19 96 ARG A N 1
ATOM 707 C CA . ARG A 1 96 ? 26.415 -6.357 -31.861 1.00 71.19 96 ARG A CA 1
ATOM 708 C C . ARG A 1 96 ? 27.513 -5.987 -30.858 1.00 71.19 96 ARG A C 1
ATOM 710 O O . ARG A 1 96 ? 28.457 -6.744 -30.670 1.00 71.19 96 ARG A O 1
ATOM 717 N N . THR A 1 97 ? 27.360 -4.833 -30.224 1.00 59.81 97 THR A N 1
ATOM 718 C CA . THR A 1 97 ? 28.306 -4.123 -29.354 1.00 59.81 97 THR A CA 1
ATOM 719 C C . THR A 1 97 ? 28.698 -4.896 -28.117 1.00 59.81 97 THR A C 1
ATOM 721 O O . THR A 1 97 ? 29.837 -4.803 -27.679 1.00 59.81 97 THR A O 1
ATOM 724 N N . PHE A 1 98 ? 27.802 -5.722 -27.592 1.00 59.59 98 PHE A N 1
ATOM 725 C CA . PHE A 1 98 ? 28.158 -6.522 -26.437 1.00 59.59 98 PHE A CA 1
ATOM 726 C C . PHE A 1 98 ? 29.085 -7.696 -26.769 1.00 59.59 98 PHE A C 1
ATOM 728 O O . PHE A 1 98 ? 29.654 -8.265 -25.849 1.00 59.59 98 PHE A O 1
ATOM 735 N N . GLY A 1 99 ? 29.202 -8.161 -28.024 1.00 56.25 99 GLY A N 1
ATOM 736 C CA . GLY A 1 99 ? 29.870 -9.447 -28.318 1.00 56.25 99 GLY A CA 1
ATOM 737 C C . GLY A 1 99 ? 29.259 -10.652 -27.569 1.00 56.25 99 GLY A C 1
ATOM 738 O O . GLY A 1 99 ? 29.674 -11.797 -27.738 1.00 56.25 99 GLY A O 1
ATOM 739 N N . MET A 1 100 ? 28.235 -10.400 -26.756 1.00 57.91 100 MET A N 1
ATOM 740 C CA . MET A 1 100 ? 27.540 -11.341 -25.925 1.00 57.91 100 MET A CA 1
ATOM 741 C C . MET A 1 100 ? 26.472 -11.969 -26.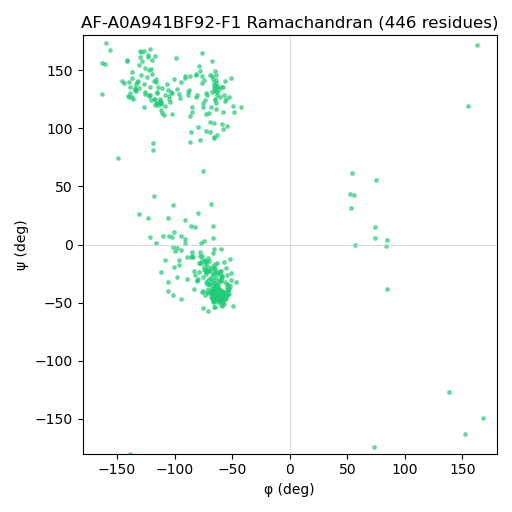791 1.00 57.91 100 MET A C 1
ATOM 743 O O . MET A 1 100 ? 25.356 -11.467 -26.899 1.00 57.91 100 MET A O 1
ATOM 747 N N . LYS A 1 101 ? 26.786 -13.137 -27.345 1.00 64.69 101 LYS A N 1
ATOM 748 C CA . LYS A 1 101 ? 25.759 -14.046 -27.871 1.00 64.69 101 LYS A CA 1
ATOM 749 C C . LYS A 1 101 ? 24.648 -14.346 -26.840 1.00 64.69 101 LYS A C 1
ATOM 751 O O . LYS A 1 101 ? 23.601 -14.844 -27.229 1.00 64.69 101 LYS A O 1
ATOM 756 N N . ASN A 1 102 ? 24.865 -13.986 -25.568 1.00 74.94 102 ASN A N 1
ATOM 757 C CA . ASN A 1 102 ? 24.000 -14.256 -24.425 1.00 74.94 102 ASN A CA 1
ATOM 758 C C . ASN A 1 102 ? 23.558 -12.985 -23.663 1.00 74.94 102 ASN A C 1
ATOM 760 O O . ASN A 1 102 ? 23.267 -13.079 -22.476 1.00 74.94 102 ASN A O 1
ATOM 764 N N . ALA A 1 103 ? 23.555 -11.789 -24.273 1.00 85.50 103 ALA A N 1
ATOM 765 C CA . ALA A 1 103 ? 23.025 -10.610 -23.575 1.00 85.50 103 ALA A CA 1
ATOM 766 C C . ALA A 1 103 ? 21.529 -10.792 -23.277 1.00 85.50 103 ALA A C 1
ATOM 768 O O . ALA A 1 103 ? 20.732 -11.075 -24.175 1.00 85.50 103 ALA A O 1
ATOM 769 N N . HIS A 1 104 ? 21.146 -10.582 -22.021 1.00 88.31 104 HIS A N 1
ATOM 770 C CA . HIS A 1 104 ? 19.756 -10.569 -21.596 1.00 88.31 104 HIS A CA 1
ATOM 771 C C . HIS A 1 104 ? 19.189 -9.170 -21.827 1.00 88.31 104 HIS A C 1
ATOM 773 O O . HIS A 1 104 ? 19.676 -8.198 -21.254 1.00 88.31 104 HIS A O 1
ATOM 779 N N . VAL A 1 105 ? 18.162 -9.063 -22.674 1.00 91.56 105 VAL A N 1
ATOM 780 C CA . VAL A 1 105 ? 17.467 -7.799 -22.945 1.00 91.56 105 VAL A CA 1
ATOM 781 C C . VAL A 1 105 ? 16.060 -7.871 -22.375 1.00 91.56 105 VAL A C 1
ATOM 783 O O . VAL A 1 105 ? 15.288 -8.755 -22.737 1.00 91.56 105 VAL A O 1
ATOM 786 N N . SER A 1 106 ? 15.729 -6.932 -21.495 1.00 93.75 106 SER A N 1
ATOM 787 C CA . SER A 1 106 ? 14.414 -6.808 -20.865 1.00 93.75 106 SER A CA 1
ATOM 788 C C . SER A 1 106 ? 13.825 -5.433 -21.158 1.00 93.75 106 SER A C 1
ATOM 790 O O . SER A 1 106 ? 14.469 -4.410 -20.918 1.00 93.75 106 SER A O 1
ATOM 792 N N . ASP A 1 107 ? 12.598 -5.413 -21.672 1.00 96.19 107 ASP A N 1
ATOM 793 C CA . ASP A 1 107 ? 11.851 -4.191 -21.960 1.00 96.19 107 ASP A CA 1
ATOM 794 C C . ASP A 1 107 ? 10.741 -3.998 -20.931 1.00 96.19 107 ASP A C 1
ATOM 796 O O . ASP A 1 107 ? 10.015 -4.935 -20.610 1.00 96.19 107 ASP A O 1
ATOM 800 N N . TYR A 1 108 ? 10.555 -2.761 -20.481 1.00 97.69 108 TYR A N 1
ATOM 801 C CA . TYR A 1 108 ? 9.558 -2.384 -19.489 1.00 97.69 108 TYR A CA 1
ATOM 802 C C . TYR A 1 108 ? 8.782 -1.144 -19.927 1.00 97.69 108 TYR A C 1
ATOM 804 O O . TYR A 1 108 ? 9.350 -0.183 -20.443 1.00 97.69 108 TYR A O 1
ATOM 812 N N . GLY A 1 109 ? 7.476 -1.138 -19.675 1.00 96.94 109 GLY A N 1
ATOM 813 C CA . GLY A 1 109 ? 6.623 0.040 -19.773 1.00 96.94 109 GLY A CA 1
ATOM 814 C C . GLY A 1 109 ? 6.616 0.817 -18.459 1.00 96.94 109 GLY A C 1
ATOM 815 O O . GLY A 1 109 ? 6.438 0.230 -17.391 1.00 96.94 109 GLY A O 1
ATOM 816 N N . LEU A 1 110 ? 6.782 2.138 -18.530 1.00 95.31 110 LEU A N 1
ATOM 817 C CA . LEU A 1 110 ? 6.748 3.042 -17.378 1.00 95.31 110 LEU A CA 1
ATOM 818 C C . LEU A 1 110 ? 5.400 3.774 -17.327 1.00 95.31 110 LEU A C 1
ATOM 820 O O . LEU A 1 110 ? 5.098 4.595 -18.196 1.00 95.31 110 LEU A O 1
ATOM 824 N N . LEU A 1 111 ? 4.578 3.479 -16.313 1.00 93.50 111 LEU A N 1
ATOM 825 C CA . LEU A 1 111 ? 3.180 3.920 -16.253 1.00 93.50 111 LEU A CA 1
ATOM 826 C C . LEU A 1 111 ? 2.871 4.754 -14.998 1.00 93.50 111 LEU A C 1
ATOM 828 O O . LEU A 1 111 ? 3.112 4.275 -13.889 1.00 93.50 111 LEU A O 1
ATOM 832 N N . PRO A 1 112 ? 2.267 5.952 -15.131 1.00 91.50 112 PRO A N 1
ATOM 833 C CA . PRO A 1 112 ? 2.116 6.717 -16.370 1.00 91.50 112 PRO A CA 1
ATOM 834 C C . PRO A 1 112 ? 3.474 7.237 -16.896 1.00 91.50 112 PRO A C 1
ATOM 836 O O . PRO A 1 112 ? 4.394 7.430 -16.103 1.00 91.50 112 PRO A O 1
ATOM 839 N N . PRO A 1 113 ? 3.592 7.551 -18.201 1.00 90.12 113 PRO A N 1
ATOM 840 C CA . PRO A 1 113 ? 4.840 8.023 -18.817 1.00 90.12 113 PRO A CA 1
ATOM 841 C C . PRO A 1 113 ? 5.510 9.225 -18.131 1.00 90.12 113 PRO A C 1
ATOM 843 O O . PRO A 1 113 ? 6.735 9.289 -18.039 1.00 90.12 113 PRO A O 1
ATOM 846 N N . SER A 1 114 ? 4.721 10.187 -17.648 1.00 87.62 114 SER A N 1
ATOM 847 C CA . SER A 1 114 ? 5.224 11.433 -17.051 1.00 87.62 114 SER A CA 1
ATOM 848 C C . SER A 1 114 ? 5.642 11.295 -15.587 1.00 87.62 114 SER A C 1
ATOM 850 O O . SER A 1 114 ? 6.487 12.048 -15.112 1.00 87.62 114 SER A O 1
ATOM 852 N N . ALA A 1 115 ? 5.058 10.344 -14.858 1.00 87.75 115 ALA A N 1
ATOM 853 C CA . ALA A 1 115 ? 5.325 10.132 -13.441 1.00 87.75 115 ALA A CA 1
ATOM 854 C C . ALA A 1 115 ? 5.155 8.647 -13.102 1.00 87.75 115 ALA A C 1
ATOM 856 O O . ALA A 1 115 ? 4.134 8.281 -12.509 1.00 87.75 115 ALA A O 1
ATOM 857 N N . PRO A 1 116 ? 6.117 7.789 -13.494 1.00 90.50 116 PRO A N 1
ATOM 858 C CA . PRO A 1 116 ? 5.979 6.349 -13.352 1.00 90.50 116 PRO A CA 1
ATOM 859 C C . PRO A 1 116 ? 5.680 5.947 -11.907 1.00 90.50 116 PRO A C 1
ATOM 861 O O . PRO A 1 116 ? 6.399 6.301 -10.971 1.00 90.50 116 PRO A O 1
ATOM 864 N N . ARG A 1 117 ? 4.591 5.201 -11.743 1.00 91.50 117 ARG A N 1
ATOM 865 C CA . ARG A 1 117 ? 4.175 4.543 -10.502 1.00 91.50 117 ARG A CA 1
ATOM 866 C C . ARG A 1 117 ? 4.273 3.035 -10.611 1.00 91.50 117 ARG A C 1
ATOM 868 O O . ARG A 1 117 ? 4.354 2.371 -9.588 1.00 91.50 117 ARG A O 1
ATOM 875 N N . VAL A 1 118 ? 4.227 2.499 -11.826 1.00 94.56 118 VAL A N 1
ATOM 876 C CA . VAL A 1 118 ? 4.320 1.067 -12.094 1.00 94.56 118 VAL A CA 1
ATOM 877 C C . VAL A 1 118 ? 5.301 0.854 -13.238 1.00 94.56 118 VAL A C 1
ATOM 879 O O . VAL A 1 118 ? 5.283 1.594 -14.224 1.00 94.56 118 VAL A O 1
ATOM 882 N N . VAL A 1 119 ? 6.143 -0.161 -13.096 1.00 96.12 119 VAL A N 1
ATOM 883 C CA . VAL A 1 119 ? 7.060 -0.659 -14.118 1.00 96.12 119 VAL A CA 1
ATOM 884 C C . VAL A 1 119 ? 6.556 -2.035 -14.522 1.00 96.12 119 VAL A C 1
ATOM 886 O O . VAL A 1 119 ? 6.480 -2.932 -13.684 1.00 96.12 119 VAL A O 1
ATOM 889 N N . VAL A 1 120 ? 6.143 -2.178 -15.779 1.00 97.12 120 VAL A N 1
ATOM 890 C CA . VAL A 1 120 ? 5.495 -3.394 -16.282 1.00 97.12 120 VAL A CA 1
ATOM 891 C C . VAL A 1 120 ? 6.413 -4.075 -17.291 1.00 97.12 120 VAL A C 1
ATOM 893 O O . VAL A 1 120 ? 6.736 -3.443 -18.296 1.00 97.12 120 VAL A O 1
ATOM 896 N N . PRO A 1 121 ? 6.799 -5.340 -17.085 1.00 97.06 121 PRO A N 1
ATOM 897 C CA . PRO A 1 121 ? 7.610 -6.065 -18.051 1.00 97.06 121 PRO A CA 1
ATOM 898 C C . PRO A 1 121 ? 6.842 -6.303 -19.352 1.00 97.06 121 PRO A C 1
ATOM 900 O O . PRO A 1 121 ? 5.650 -6.614 -19.351 1.00 97.06 121 PRO A O 1
ATOM 903 N N . LEU A 1 122 ? 7.534 -6.136 -20.474 1.00 97.00 122 LEU A N 1
ATOM 904 C CA . LEU A 1 122 ? 7.003 -6.246 -21.836 1.00 97.00 122 LEU A CA 1
ATOM 905 C C . LEU A 1 122 ? 7.535 -7.480 -22.573 1.00 97.00 122 LEU A C 1
ATOM 907 O O . LEU A 1 122 ? 7.274 -7.632 -23.767 1.00 97.00 122 LEU A O 1
ATOM 911 N N . SER A 1 123 ? 8.260 -8.353 -21.869 1.00 93.94 123 SER A N 1
ATOM 912 C CA . SER A 1 123 ? 8.827 -9.602 -22.385 1.00 93.94 123 SER A CA 1
ATOM 913 C C . SER A 1 123 ? 7.749 -10.541 -22.932 1.00 93.94 123 SER A C 1
ATOM 915 O O . SER A 1 123 ? 7.921 -11.144 -23.990 1.00 93.94 123 SER A O 1
ATOM 917 N N . ASN A 1 124 ? 6.601 -10.632 -22.256 1.00 95.19 124 ASN A N 1
ATOM 918 C CA . ASN A 1 124 ? 5.443 -11.380 -22.736 1.00 95.19 124 ASN A CA 1
ATOM 919 C C . ASN A 1 124 ? 4.123 -10.868 -22.129 1.00 95.19 124 ASN A C 1
ATOM 921 O O . ASN A 1 124 ? 4.091 -10.128 -21.144 1.00 95.19 124 ASN A O 1
ATOM 925 N N . ARG A 1 125 ? 3.004 -11.311 -22.713 1.00 96.88 125 ARG A N 1
ATOM 926 C CA . ARG A 1 125 ? 1.646 -10.939 -22.289 1.00 96.88 125 ARG A CA 1
ATOM 927 C C . ARG A 1 125 ? 1.331 -11.327 -20.839 1.00 96.88 125 ARG A C 1
ATOM 929 O O . ARG A 1 125 ? 0.663 -10.554 -20.157 1.00 96.88 125 ARG A O 1
ATOM 936 N N . ALA A 1 126 ? 1.721 -12.519 -20.392 1.00 96.38 126 ALA A N 1
ATOM 937 C CA . ALA A 1 126 ? 1.389 -13.006 -19.055 1.00 96.38 126 ALA A CA 1
ATOM 938 C C . ALA A 1 126 ? 2.110 -12.178 -17.981 1.00 96.38 126 ALA A C 1
ATOM 940 O O . ALA A 1 126 ? 1.455 -11.670 -17.072 1.00 96.38 126 ALA A O 1
ATOM 941 N N . SER A 1 127 ? 3.408 -11.924 -18.159 1.00 95.81 127 SER A N 1
ATOM 942 C CA . SER A 1 127 ? 4.200 -11.038 -17.300 1.00 95.81 127 SER A CA 1
ATOM 943 C C . SER A 1 127 ? 3.646 -9.611 -17.274 1.00 95.81 127 SER A C 1
ATOM 945 O O . SER A 1 127 ? 3.509 -9.026 -16.201 1.00 95.81 127 SER A O 1
ATOM 947 N N . ALA A 1 128 ? 3.230 -9.065 -18.423 1.00 97.31 128 ALA A N 1
ATOM 948 C CA . ALA A 1 128 ? 2.606 -7.743 -18.474 1.00 97.31 128 ALA A CA 1
ATOM 949 C C . ALA A 1 128 ? 1.273 -7.690 -17.701 1.00 97.31 128 ALA A C 1
ATOM 951 O O . ALA A 1 128 ? 1.007 -6.729 -16.978 1.00 97.31 128 ALA A O 1
ATOM 952 N N . LEU A 1 129 ? 0.433 -8.728 -17.813 1.00 96.88 129 LEU A N 1
ATOM 953 C CA . LEU A 1 129 ? -0.820 -8.831 -17.055 1.00 96.88 129 LEU A CA 1
ATOM 954 C C . LEU A 1 129 ? -0.575 -8.951 -15.548 1.00 96.88 129 LEU A C 1
ATOM 956 O O . LEU A 1 129 ? -1.287 -8.307 -14.775 1.00 96.88 129 LEU A O 1
ATOM 960 N N . GLN A 1 130 ? 0.431 -9.730 -15.139 1.00 95.56 130 GLN A N 1
ATOM 961 C CA . GLN A 1 130 ? 0.857 -9.816 -13.742 1.00 95.56 130 GLN A CA 1
ATOM 962 C C . GLN A 1 130 ? 1.381 -8.463 -13.249 1.00 95.56 130 GLN A C 1
ATOM 964 O O . GLN A 1 130 ? 0.954 -7.992 -12.205 1.00 95.56 130 GLN A O 1
ATOM 969 N N . GLY A 1 131 ? 2.208 -7.755 -14.021 1.00 95.44 131 GLY A N 1
ATOM 970 C CA . GLY A 1 131 ? 2.687 -6.431 -13.620 1.00 95.44 131 GLY A CA 1
ATOM 971 C C . GLY A 1 131 ? 1.579 -5.382 -13.511 1.00 95.44 131 GLY A C 1
ATOM 972 O O . GLY A 1 131 ? 1.555 -4.588 -12.572 1.00 95.44 131 GLY A O 1
ATOM 973 N N . LEU A 1 132 ? 0.591 -5.419 -14.410 1.00 96.19 132 LEU A N 1
ATOM 974 C CA . LEU A 1 132 ? -0.601 -4.573 -14.310 1.00 96.19 132 LEU A CA 1
ATOM 975 C C . LEU A 1 132 ? -1.480 -4.916 -13.100 1.00 96.19 132 LEU A C 1
ATOM 977 O O . LEU A 1 132 ? -2.317 -4.088 -12.728 1.00 96.19 132 LEU A O 1
ATOM 981 N N . SER A 1 133 ? -1.343 -6.102 -12.495 1.00 93.62 133 SER A N 1
ATOM 982 C CA . SER A 1 133 ? -2.100 -6.487 -11.299 1.00 93.62 133 SER A CA 1
ATOM 983 C C . SER A 1 133 ? -1.689 -5.668 -10.070 1.00 93.62 133 SER A C 1
ATOM 985 O O . SER A 1 133 ? -2.546 -5.360 -9.244 1.00 93.62 133 SER A O 1
ATOM 987 N N . LEU A 1 134 ? -0.425 -5.224 -10.008 1.00 92.44 134 LEU A N 1
ATOM 988 C CA . LEU A 1 134 ? 0.095 -4.363 -8.942 1.00 92.44 134 LEU A CA 1
ATOM 989 C C . LEU A 1 134 ? -0.528 -2.967 -8.929 1.00 92.44 134 LEU A C 1
ATOM 991 O O . LEU A 1 134 ? -0.547 -2.303 -7.893 1.00 92.44 134 LEU A O 1
ATOM 995 N N . HIS A 1 135 ? -1.018 -2.485 -10.073 1.00 91.75 135 HIS A N 1
ATOM 996 C CA . HIS A 1 135 ? -1.604 -1.156 -10.134 1.00 91.75 135 HIS A CA 1
ATOM 997 C C . HIS A 1 135 ? -3.087 -1.182 -9.769 1.00 91.75 135 HIS A C 1
ATOM 999 O O . HIS A 1 135 ? -3.920 -1.642 -10.553 1.00 91.75 135 HIS A O 1
ATOM 1005 N N . ASN A 1 136 ? -3.419 -0.618 -8.607 1.00 88.44 136 ASN A N 1
ATOM 1006 C CA . ASN A 1 136 ? -4.797 -0.391 -8.182 1.00 88.44 136 ASN A CA 1
ATOM 1007 C C . ASN A 1 136 ? -5.059 1.112 -7.971 1.00 88.44 136 ASN A C 1
ATOM 1009 O O . ASN A 1 136 ? -4.941 1.619 -6.856 1.00 88.44 136 ASN A O 1
ATOM 1013 N N . PRO A 1 137 ? -5.323 1.875 -9.044 1.00 87.88 137 PRO A N 1
ATOM 1014 C CA . PRO A 1 137 ? -5.547 3.311 -8.931 1.00 87.88 137 PRO A CA 1
ATOM 1015 C C . PRO A 1 137 ? -6.811 3.627 -8.117 1.00 87.88 137 PRO A C 1
ATOM 1017 O O . PRO A 1 137 ? -7.859 3.007 -8.289 1.00 87.88 137 PRO A O 1
ATOM 1020 N N . GLY A 1 138 ? -6.730 4.651 -7.264 1.00 83.62 138 GLY A N 1
ATOM 1021 C CA . GLY A 1 138 ? -7.869 5.097 -6.452 1.00 83.62 138 GLY A CA 1
ATOM 1022 C C . GLY A 1 138 ? -8.954 5.838 -7.244 1.00 83.62 138 GLY A C 1
ATOM 1023 O O . GLY A 1 138 ? -10.116 5.834 -6.849 1.00 83.62 138 GLY A O 1
ATOM 1024 N N . SER A 1 139 ? -8.609 6.456 -8.381 1.00 85.00 139 SER A N 1
ATOM 1025 C CA . SER A 1 139 ? -9.563 7.222 -9.193 1.00 85.00 139 SER A CA 1
ATOM 1026 C C . SER A 1 139 ? -10.318 6.341 -10.191 1.00 85.00 139 SER A C 1
ATOM 1028 O O . SER A 1 139 ? -9.745 5.435 -10.795 1.00 85.00 139 SER A O 1
ATOM 1030 N N . ARG A 1 140 ? -11.595 6.661 -10.451 1.00 87.75 140 ARG A N 1
ATOM 1031 C CA . ARG A 1 140 ? -12.428 5.944 -11.442 1.00 87.75 140 ARG A CA 1
ATOM 1032 C C . ARG A 1 140 ? -11.806 5.932 -12.841 1.00 87.75 140 ARG A C 1
ATOM 1034 O O . ARG A 1 140 ? -11.795 4.898 -13.501 1.00 87.75 140 ARG A O 1
ATOM 1041 N N . HIS A 1 141 ? -11.242 7.064 -13.268 1.00 91.31 141 HIS A N 1
ATOM 1042 C CA . HIS A 1 141 ? -10.544 7.177 -14.551 1.00 91.31 141 HIS A CA 1
ATOM 1043 C C . HIS A 1 141 ? -9.321 6.257 -14.615 1.00 91.31 141 HIS A C 1
ATOM 1045 O O . HIS A 1 141 ? -9.128 5.564 -15.610 1.00 91.31 141 HIS A O 1
ATOM 1051 N N . GLY A 1 142 ? -8.526 6.202 -13.542 1.00 90.50 142 GLY A N 1
ATOM 1052 C CA . GLY A 1 142 ? -7.391 5.289 -13.458 1.00 90.50 142 GLY A CA 1
ATOM 1053 C C . GLY A 1 142 ? -7.834 3.827 -13.486 1.00 90.50 142 GLY A C 1
ATOM 1054 O O . GLY A 1 142 ? -7.247 3.030 -14.212 1.00 90.50 142 GLY A O 1
ATOM 1055 N N . GLN A 1 143 ? -8.892 3.474 -12.749 1.00 91.25 143 GLN A N 1
ATOM 1056 C CA . GLN A 1 143 ? -9.427 2.107 -12.714 1.00 91.25 143 GLN A CA 1
ATOM 1057 C C . GLN A 1 143 ? -9.890 1.660 -14.097 1.00 91.25 143 GLN A C 1
ATOM 1059 O O . GLN A 1 143 ? -9.549 0.563 -14.539 1.00 91.25 143 GLN A O 1
ATOM 1064 N N . TRP A 1 144 ? -10.607 2.534 -14.806 1.00 94.75 144 TRP A N 1
ATOM 1065 C CA . TRP A 1 144 ? -11.022 2.280 -16.179 1.00 94.75 144 TRP A CA 1
ATOM 1066 C C . TRP A 1 144 ? -9.822 2.147 -17.122 1.00 94.75 144 TRP A C 1
ATOM 1068 O O . TRP A 1 144 ? -9.753 1.183 -17.880 1.00 94.75 144 TRP A O 1
ATOM 1078 N N . ALA A 1 145 ? -8.834 3.043 -17.032 1.00 94.38 145 ALA A N 1
ATOM 1079 C CA . ALA A 1 145 ? -7.627 2.973 -17.852 1.00 94.38 145 ALA A CA 1
ATOM 1080 C C . ALA A 1 145 ? -6.866 1.653 -17.639 1.00 94.38 145 ALA A C 1
ATOM 1082 O O . ALA A 1 145 ? -6.525 0.978 -18.608 1.00 94.38 145 ALA A O 1
ATOM 1083 N N . VAL A 1 146 ? -6.657 1.229 -16.388 1.00 94.56 146 VAL A N 1
ATOM 1084 C CA . VAL A 1 146 ? -6.017 -0.060 -16.073 1.00 94.56 146 VAL A CA 1
ATOM 1085 C C . VAL A 1 146 ? -6.849 -1.232 -16.578 1.00 94.56 146 VAL A C 1
ATOM 1087 O O . VAL A 1 146 ? -6.290 -2.180 -17.124 1.00 94.56 146 VAL A O 1
ATOM 1090 N N . TRP A 1 147 ? -8.175 -1.175 -16.445 1.00 95.50 147 TRP A N 1
ATOM 1091 C CA . TRP A 1 147 ? -9.061 -2.199 -16.991 1.00 95.50 147 TRP A CA 1
ATOM 1092 C C . TRP A 1 147 ? -8.914 -2.323 -18.514 1.00 95.50 147 TRP A C 1
ATOM 1094 O O . TRP A 1 147 ? -8.713 -3.433 -19.010 1.00 95.50 147 TRP A O 1
ATOM 1104 N N . VAL A 1 148 ? -8.923 -1.203 -19.249 1.00 97.06 148 VAL A N 1
ATOM 1105 C CA . VAL A 1 148 ? -8.702 -1.182 -20.705 1.00 97.06 148 VAL A CA 1
ATOM 1106 C C . VAL A 1 148 ? -7.326 -1.753 -21.043 1.00 97.06 148 VAL A C 1
ATOM 1108 O O . VAL A 1 148 ? -7.225 -2.651 -21.877 1.00 97.06 148 VAL A O 1
ATOM 1111 N N . LEU A 1 149 ? -6.270 -1.298 -20.361 1.00 96.94 149 LEU A N 1
ATOM 1112 C CA . LEU A 1 149 ? -4.906 -1.787 -20.570 1.00 96.94 149 LEU A CA 1
ATOM 1113 C C . LEU A 1 149 ? -4.802 -3.296 -20.338 1.00 96.94 149 LEU A C 1
ATOM 1115 O O . LEU A 1 149 ? -4.204 -3.990 -21.157 1.00 96.94 149 LEU A O 1
ATOM 1119 N N . ARG A 1 150 ? -5.426 -3.834 -19.283 1.00 97.06 150 ARG A N 1
ATOM 1120 C CA . ARG A 1 150 ? -5.473 -5.282 -19.030 1.00 97.06 150 ARG A CA 1
ATOM 1121 C C . ARG A 1 150 ? -6.202 -6.026 -20.150 1.00 97.06 150 ARG A C 1
ATOM 1123 O O . ARG A 1 150 ? -5.723 -7.072 -20.571 1.00 97.06 150 ARG A O 1
ATOM 1130 N N . ARG A 1 151 ? -7.316 -5.500 -20.677 1.00 97.88 151 ARG A N 1
ATOM 1131 C CA . ARG A 1 151 ? -8.047 -6.126 -21.798 1.00 97.88 151 ARG A CA 1
ATOM 1132 C C . ARG A 1 151 ? -7.230 -6.142 -23.087 1.00 97.88 151 ARG A C 1
ATOM 1134 O O . ARG A 1 151 ? -7.092 -7.197 -23.692 1.00 97.88 151 ARG A O 1
ATOM 1141 N N . LEU A 1 152 ? -6.632 -5.011 -23.453 1.00 97.62 152 LEU A N 1
ATOM 1142 C CA . LEU A 1 152 ? -5.765 -4.901 -24.629 1.00 97.62 152 LEU A CA 1
ATOM 1143 C C . LEU A 1 152 ? -4.534 -5.810 -24.513 1.00 97.62 152 LEU A C 1
ATOM 1145 O O . LEU A 1 152 ? -4.227 -6.565 -25.434 1.00 97.62 152 LEU A O 1
ATOM 1149 N N . THR A 1 153 ? -3.889 -5.824 -23.345 1.00 97.56 153 THR A N 1
ATOM 1150 C CA . THR A 1 153 ? -2.767 -6.726 -23.039 1.00 97.56 153 THR A CA 1
ATOM 1151 C C . THR A 1 153 ? -3.207 -8.186 -23.136 1.00 97.56 153 THR A C 1
ATOM 1153 O O . THR A 1 153 ? -2.510 -9.004 -23.733 1.00 97.56 153 THR A O 1
ATOM 1156 N N . ALA A 1 154 ? -4.406 -8.515 -22.645 1.00 97.19 154 ALA A N 1
ATOM 1157 C CA . ALA A 1 154 ? -5.009 -9.836 -22.789 1.0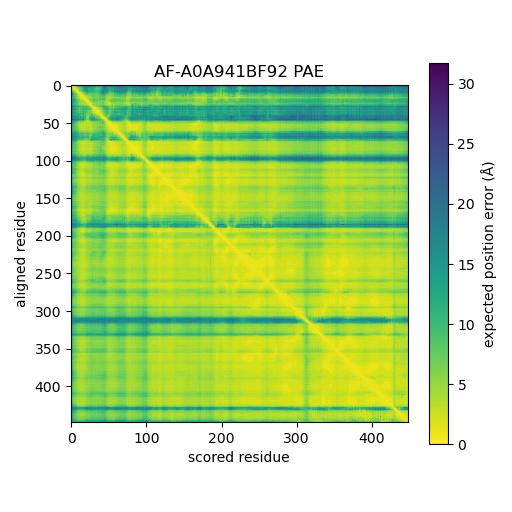0 97.19 154 ALA A CA 1
ATOM 1158 C C . ALA A 1 154 ? -5.387 -10.202 -24.239 1.00 97.19 154 ALA A C 1
ATOM 1160 O O . ALA A 1 154 ? -5.735 -11.345 -24.506 1.00 97.19 154 ALA A O 1
ATOM 1161 N N . TRP A 1 155 ? -5.289 -9.289 -25.198 1.00 97.50 155 TRP A N 1
ATOM 1162 C CA . TRP A 1 155 ? -5.380 -9.604 -26.627 1.00 97.50 155 TRP A CA 1
ATOM 1163 C C . TRP A 1 155 ? -4.020 -9.561 -27.330 1.00 97.50 155 TRP A C 1
ATOM 1165 O O . TRP A 1 155 ? -3.948 -9.692 -28.545 1.00 97.50 155 TRP A O 1
ATOM 1175 N N . GLY A 1 156 ? -2.930 -9.407 -26.573 1.00 96.75 156 GLY A N 1
ATOM 1176 C CA . GLY A 1 156 ? -1.568 -9.305 -27.102 1.00 96.75 156 GLY A CA 1
ATOM 1177 C C . GLY A 1 156 ? -1.177 -7.893 -27.544 1.00 96.75 156 GLY A C 1
ATOM 1178 O O . GLY A 1 156 ? -0.069 -7.692 -28.036 1.00 96.75 156 GLY A O 1
ATOM 1179 N N . PHE A 1 157 ? -2.037 -6.891 -27.345 1.00 97.38 157 PHE A N 1
ATOM 1180 C CA . PHE A 1 157 ? -1.745 -5.513 -27.725 1.00 97.38 157 PHE A CA 1
ATOM 1181 C C . PHE A 1 157 ? -0.981 -4.780 -26.615 1.00 97.38 157 PHE A C 1
ATOM 1183 O O . PHE A 1 157 ? -1.566 -4.134 -25.748 1.00 97.38 157 PHE A O 1
ATOM 1190 N N . LEU A 1 158 ? 0.353 -4.880 -26.652 1.00 96.69 158 LEU A N 1
ATOM 1191 C CA . LEU A 1 158 ? 1.256 -4.255 -25.672 1.00 96.69 158 LEU A CA 1
ATOM 1192 C C . LEU A 1 158 ? 1.630 -2.801 -26.000 1.00 96.69 158 LEU A C 1
ATOM 1194 O O . LEU A 1 158 ? 2.213 -2.117 -25.162 1.00 96.69 158 LEU A O 1
ATOM 1198 N N . ALA A 1 159 ? 1.317 -2.307 -27.202 1.00 96.25 159 ALA A N 1
ATOM 1199 C CA . ALA A 1 159 ? 1.696 -0.959 -27.637 1.00 96.25 159 ALA A CA 1
ATOM 1200 C C . ALA A 1 159 ? 1.260 0.173 -26.676 1.00 96.25 159 ALA A C 1
ATOM 1202 O O . ALA A 1 159 ? 2.068 1.073 -26.449 1.00 96.25 159 ALA A O 1
ATOM 1203 N N . PRO A 1 160 ? 0.072 0.135 -26.034 1.00 96.31 160 PRO A N 1
ATOM 1204 C CA . PRO A 1 160 ? -0.338 1.166 -25.077 1.00 96.31 160 PRO A CA 1
ATOM 1205 C C . PRO A 1 160 ? 0.553 1.251 -23.833 1.00 96.31 160 PRO A C 1
ATOM 1207 O O . PRO A 1 160 ? 0.650 2.307 -23.216 1.00 96.31 160 PRO A O 1
ATOM 1210 N N . LEU A 1 161 ? 1.225 0.153 -23.468 1.00 96.44 161 LEU A N 1
ATOM 1211 C CA . LEU A 1 161 ? 2.149 0.122 -22.332 1.00 96.44 161 LEU A CA 1
ATOM 1212 C C . LEU A 1 161 ? 3.495 0.777 -22.664 1.00 96.44 161 LEU A C 1
ATOM 1214 O O . LEU A 1 161 ? 4.255 1.118 -21.763 1.00 96.44 161 LEU A O 1
ATOM 1218 N N . LYS A 1 162 ? 3.782 0.988 -23.953 1.00 95.56 162 LYS A N 1
ATOM 1219 C CA . LYS A 1 162 ? 5.041 1.548 -24.446 1.00 95.56 162 LYS A CA 1
ATOM 1220 C C . LYS A 1 162 ? 5.045 3.081 -24.467 1.00 95.56 162 LYS A C 1
ATOM 1222 O O . LYS A 1 162 ? 5.899 3.656 -25.112 1.00 95.56 162 LYS A O 1
ATOM 1227 N N . GLY A 1 163 ? 4.138 3.791 -23.790 1.00 93.25 163 GLY A N 1
ATOM 1228 C CA . GLY A 1 163 ? 4.138 5.269 -23.812 1.00 93.25 163 GLY A CA 1
ATOM 1229 C C . GLY A 1 163 ? 5.487 5.892 -23.405 1.00 93.25 163 GLY A C 1
ATOM 1230 O O . GLY A 1 163 ? 5.953 6.840 -24.034 1.00 93.25 163 GLY A O 1
ATOM 1231 N N . LYS A 1 164 ? 6.145 5.297 -22.406 1.00 95.00 164 LYS A N 1
ATOM 1232 C CA . LYS A 1 164 ? 7.558 5.498 -22.069 1.00 95.00 164 LYS A CA 1
ATOM 1233 C C . LYS A 1 164 ? 8.147 4.136 -21.733 1.00 95.00 164 LYS A C 1
ATOM 1235 O O . LYS A 1 164 ? 7.497 3.346 -21.050 1.00 95.00 164 LYS A O 1
ATOM 1240 N N . MET A 1 165 ? 9.336 3.854 -22.244 1.00 96.00 165 MET A N 1
ATOM 1241 C CA . MET A 1 165 ? 9.960 2.541 -22.163 1.00 96.00 165 MET A CA 1
ATOM 1242 C C . MET A 1 165 ? 11.287 2.631 -21.417 1.00 96.00 165 MET A C 1
ATOM 1244 O O . MET A 1 165 ? 11.991 3.633 -21.524 1.00 96.00 165 MET A O 1
ATOM 1248 N N . LEU A 1 166 ? 11.611 1.574 -20.683 1.00 95.31 166 LEU A N 1
ATOM 1249 C CA . LEU A 1 166 ? 12.933 1.287 -20.143 1.00 95.31 166 LEU A CA 1
ATOM 1250 C C . LEU A 1 166 ? 13.404 -0.023 -20.774 1.00 95.31 166 LEU A C 1
ATOM 1252 O O . LEU A 1 166 ? 12.701 -1.024 -20.697 1.00 95.31 166 LEU A O 1
ATOM 1256 N N . ARG A 1 167 ? 14.579 -0.015 -21.393 1.00 95.19 167 ARG A N 1
ATOM 1257 C CA . ARG A 1 167 ? 15.258 -1.201 -21.907 1.00 95.19 167 ARG A CA 1
ATOM 1258 C C . ARG A 1 167 ? 16.514 -1.432 -21.093 1.00 95.19 167 ARG A C 1
ATOM 1260 O O . ARG A 1 167 ? 17.349 -0.537 -21.014 1.00 95.19 167 ARG A O 1
ATOM 1267 N N . ILE A 1 168 ? 16.657 -2.625 -20.539 1.00 92.75 168 ILE A N 1
ATOM 1268 C CA . ILE A 1 168 ? 17.851 -3.055 -19.815 1.00 92.75 168 ILE A CA 1
ATOM 1269 C C . ILE A 1 168 ? 18.511 -4.154 -20.637 1.00 92.75 168 ILE A C 1
ATOM 1271 O O . ILE A 1 168 ? 17.863 -5.145 -20.964 1.00 92.75 168 ILE A O 1
ATOM 1275 N N . ALA A 1 169 ? 19.778 -3.968 -20.987 1.00 91.19 169 ALA A N 1
ATOM 1276 C CA . ALA A 1 169 ? 20.627 -5.004 -21.552 1.00 91.19 169 ALA A CA 1
ATOM 1277 C C . ALA A 1 169 ? 21.763 -5.297 -20.580 1.00 91.19 169 ALA A C 1
ATOM 1279 O O . ALA A 1 169 ? 22.522 -4.396 -20.226 1.00 91.19 169 ALA A O 1
ATOM 1280 N N . SER A 1 170 ? 21.870 -6.548 -20.155 1.00 88.00 170 SER A N 1
ATOM 1281 C CA . SER A 1 170 ? 22.835 -6.982 -19.152 1.00 88.00 170 SER A CA 1
ATOM 1282 C C . SER A 1 170 ? 23.408 -8.348 -19.494 1.00 88.00 170 SER A C 1
ATOM 1284 O O . SER A 1 170 ? 22.819 -9.144 -20.228 1.00 88.00 170 SER A O 1
ATOM 1286 N N . SER A 1 171 ? 24.580 -8.631 -18.940 1.00 83.38 171 SER A N 1
ATOM 1287 C CA . SER A 1 171 ? 25.253 -9.920 -19.099 1.00 83.38 171 SER A CA 1
ATOM 1288 C C . SER A 1 171 ? 24.601 -11.065 -18.319 1.00 83.38 171 SER A C 1
ATOM 1290 O O . SER A 1 171 ? 24.774 -12.228 -18.673 1.00 83.38 171 SER A O 1
ATOM 1292 N N . ALA A 1 172 ? 23.831 -10.729 -17.286 1.00 83.12 172 ALA A N 1
ATOM 1293 C CA . ALA A 1 172 ? 23.049 -11.645 -16.466 1.00 83.12 172 ALA A CA 1
ATOM 1294 C C . ALA A 1 172 ? 21.568 -11.230 -16.471 1.00 83.12 172 ALA A C 1
ATOM 1296 O O . ALA A 1 172 ? 21.276 -10.068 -16.771 1.00 83.12 172 ALA A O 1
ATOM 1297 N N . PRO A 1 173 ? 20.632 -12.126 -16.108 1.00 85.06 173 PRO A N 1
ATOM 1298 C CA . PRO A 1 173 ? 19.232 -11.767 -15.925 1.00 85.06 173 PRO A CA 1
ATOM 1299 C C . PRO A 1 173 ? 19.058 -10.561 -14.999 1.00 85.06 173 PRO A C 1
ATOM 1301 O O . PRO A 1 173 ? 19.788 -10.389 -14.012 1.00 85.06 173 PRO A O 1
ATOM 1304 N N . VAL A 1 174 ? 18.077 -9.725 -15.334 1.00 82.94 174 VAL A N 1
ATOM 1305 C CA . VAL A 1 174 ? 17.728 -8.552 -14.541 1.00 82.94 174 VAL A CA 1
ATOM 1306 C C . VAL A 1 174 ? 17.222 -9.019 -13.182 1.00 82.94 174 VAL A C 1
ATOM 1308 O O . VAL A 1 174 ? 16.257 -9.773 -13.082 1.00 82.94 174 VAL A O 1
ATOM 1311 N N . GLN A 1 175 ? 17.889 -8.570 -12.127 1.00 81.12 175 GLN A N 1
ATOM 1312 C CA . GLN A 1 175 ? 17.481 -8.827 -10.756 1.00 81.12 175 GLN A CA 1
ATOM 1313 C C . GLN A 1 175 ? 17.496 -7.509 -10.008 1.00 81.12 175 GLN A C 1
ATOM 1315 O O . GLN A 1 175 ? 18.483 -6.775 -10.131 1.00 81.12 175 GLN A O 1
ATOM 1320 N N . PRO A 1 176 ? 16.454 -7.220 -9.214 1.00 81.81 176 PRO A N 1
ATOM 1321 C CA . PRO A 1 176 ? 16.477 -6.058 -8.368 1.00 81.81 176 PRO A CA 1
ATOM 1322 C C . PRO A 1 176 ? 17.740 -6.046 -7.504 1.00 81.81 176 PRO A C 1
ATOM 1324 O O . PRO A 1 176 ? 18.006 -7.045 -6.835 1.00 81.81 176 PRO A O 1
ATOM 1327 N N . TRP A 1 177 ? 18.524 -4.961 -7.507 1.00 76.81 177 TRP A N 1
ATOM 1328 C CA . TRP A 1 177 ? 19.837 -4.939 -6.829 1.00 76.81 177 TRP A CA 1
ATOM 1329 C C . TRP A 1 177 ? 19.747 -5.370 -5.364 1.00 76.81 177 TRP A C 1
ATOM 1331 O O . TRP A 1 177 ? 20.621 -6.054 -4.838 1.00 76.81 177 TRP A O 1
ATOM 1341 N N . VAL A 1 178 ? 18.636 -5.012 -4.728 1.00 72.25 178 VAL A N 1
ATOM 1342 C CA . VAL A 1 178 ? 18.348 -5.320 -3.336 1.00 72.25 178 VAL A CA 1
ATOM 1343 C C . VAL A 1 178 ? 18.317 -6.822 -3.051 1.00 72.25 178 VAL A C 1
ATOM 1345 O O . VAL A 1 178 ? 18.656 -7.245 -1.952 1.00 72.25 178 VAL A O 1
ATOM 1348 N N . LEU A 1 179 ? 17.948 -7.628 -4.051 1.00 75.75 179 LEU A N 1
ATOM 1349 C CA . LEU A 1 179 ? 17.917 -9.080 -3.948 1.00 75.75 179 LEU A CA 1
ATOM 1350 C C . LEU A 1 179 ? 19.309 -9.687 -4.107 1.00 75.75 179 LEU A C 1
ATOM 1352 O O . LEU A 1 179 ? 19.584 -10.715 -3.504 1.00 75.75 179 LEU A O 1
ATOM 1356 N N . ARG A 1 180 ? 20.203 -9.049 -4.873 1.00 72.69 180 ARG A N 1
ATOM 1357 C CA . ARG A 1 180 ? 21.586 -9.530 -5.032 1.00 72.69 180 ARG A CA 1
ATOM 1358 C C . ARG A 1 180 ? 22.385 -9.411 -3.740 1.00 72.69 180 ARG A C 1
ATOM 1360 O O . ARG A 1 180 ? 23.160 -10.302 -3.421 1.00 72.69 180 ARG A O 1
ATOM 1367 N N . ASN A 1 181 ? 22.174 -8.323 -3.002 1.00 67.25 181 ASN A N 1
ATOM 1368 C CA . ASN A 1 181 ? 22.879 -8.068 -1.743 1.00 67.25 181 ASN A CA 1
ATOM 1369 C C . ASN A 1 181 ? 22.226 -8.757 -0.543 1.00 67.25 181 ASN A C 1
ATOM 1371 O O . ASN A 1 181 ? 22.782 -8.780 0.552 1.00 67.25 181 ASN A O 1
ATOM 1375 N N . SER A 1 182 ? 21.030 -9.299 -0.728 1.00 68.50 182 SER A N 1
ATOM 1376 C CA . SER A 1 182 ? 20.375 -10.100 0.288 1.00 68.50 182 SER A CA 1
ATOM 1377 C C . SER A 1 182 ? 20.732 -11.569 0.108 1.00 68.50 182 SER A C 1
ATOM 1379 O O . SER A 1 182 ? 20.756 -12.068 -1.012 1.00 68.50 182 SER A O 1
ATOM 1381 N N . SER A 1 183 ? 20.871 -12.313 1.201 1.00 71.94 183 SER A N 1
ATOM 1382 C CA . SER A 1 183 ? 20.966 -13.780 1.177 1.00 71.94 183 SER A CA 1
ATOM 1383 C C . SER A 1 183 ? 19.669 -14.470 0.709 1.00 71.94 183 SER A C 1
ATOM 1385 O O . SER A 1 183 ? 19.476 -15.660 0.961 1.00 71.94 183 SER A O 1
ATOM 1387 N N . PHE A 1 184 ? 18.739 -13.743 0.079 1.00 72.19 184 PHE A N 1
ATOM 1388 C CA . PHE A 1 184 ? 17.553 -14.333 -0.511 1.00 72.19 184 PHE A CA 1
ATOM 1389 C C . PHE A 1 184 ? 17.973 -15.141 -1.723 1.00 72.19 184 PHE A C 1
ATOM 1391 O O . PHE A 1 184 ? 18.390 -14.588 -2.738 1.00 72.19 184 PHE A O 1
ATOM 1398 N N . ASN A 1 185 ? 17.804 -16.459 -1.624 1.00 69.19 185 ASN A N 1
ATOM 1399 C CA . ASN A 1 185 ? 17.774 -17.309 -2.802 1.00 69.19 185 ASN A CA 1
ATOM 1400 C C . ASN A 1 185 ? 16.813 -16.663 -3.797 1.00 69.19 185 ASN A C 1
ATOM 1402 O O . ASN A 1 185 ? 15.624 -16.513 -3.493 1.00 69.19 185 ASN A O 1
ATOM 1406 N N . VAL A 1 186 ? 17.378 -16.220 -4.922 1.00 63.59 186 VAL A N 1
ATOM 1407 C CA . VAL A 1 186 ? 16.685 -15.500 -5.987 1.00 63.59 186 VAL A CA 1
ATOM 1408 C C . VAL A 1 186 ? 15.348 -16.184 -6.211 1.00 63.59 186 VAL A C 1
ATOM 1410 O O . VAL A 1 186 ? 15.298 -17.377 -6.519 1.00 63.59 186 VAL A O 1
ATOM 1413 N N . LEU A 1 187 ? 14.262 -15.442 -5.993 1.00 68.25 187 LEU A N 1
ATOM 1414 C CA . LEU A 1 187 ? 12.940 -15.979 -6.256 1.00 68.25 187 LEU A CA 1
ATOM 1415 C C . LEU A 1 187 ? 12.893 -16.332 -7.744 1.00 68.25 187 LEU A C 1
ATOM 1417 O O . LEU A 1 187 ? 13.232 -15.467 -8.556 1.00 68.25 187 LEU A O 1
ATOM 1421 N N . PRO A 1 188 ? 12.528 -17.572 -8.110 1.00 62.41 188 PRO A N 1
ATOM 1422 C CA . PRO A 1 188 ? 12.431 -17.946 -9.508 1.00 62.41 188 PRO A CA 1
ATOM 1423 C C . PRO A 1 188 ? 11.437 -17.000 -10.186 1.00 62.41 188 PRO A C 1
ATOM 1425 O O . PRO A 1 188 ? 10.257 -16.952 -9.848 1.00 62.41 188 PRO A O 1
ATOM 1428 N N . GLY A 1 189 ? 11.953 -16.194 -11.101 1.00 67.00 189 GLY A N 1
ATOM 1429 C CA . GLY A 1 189 ? 11.221 -15.190 -11.847 1.00 67.00 189 GLY A CA 1
ATOM 1430 C C . GLY A 1 189 ? 12.065 -14.818 -13.050 1.00 67.00 189 GLY A C 1
ATOM 1431 O O . GLY A 1 189 ? 13.260 -14.553 -12.909 1.00 67.00 189 GLY A O 1
ATOM 1432 N N . ASP A 1 190 ? 11.448 -14.836 -14.226 1.00 80.44 190 ASP A N 1
ATOM 1433 C CA . ASP A 1 190 ? 12.129 -14.441 -15.460 1.00 80.44 190 ASP A CA 1
ATOM 1434 C C . ASP A 1 190 ? 12.284 -12.914 -15.524 1.00 80.44 190 ASP A C 1
ATOM 1436 O O . ASP A 1 190 ? 13.123 -12.400 -16.262 1.00 80.44 190 ASP A O 1
ATOM 1440 N N . ASP A 1 191 ? 11.447 -12.190 -14.770 1.00 91.81 191 ASP A N 1
ATOM 1441 C CA . ASP A 1 191 ? 11.313 -10.741 -14.831 1.00 91.81 191 ASP A CA 1
ATOM 1442 C C . ASP A 1 191 ? 10.668 -10.190 -13.536 1.00 91.81 191 ASP A C 1
ATOM 1444 O O . ASP A 1 191 ? 10.197 -10.949 -12.680 1.00 91.81 191 ASP A O 1
ATOM 1448 N N . TYR A 1 192 ? 10.611 -8.864 -13.388 1.00 94.44 192 TYR A N 1
ATOM 1449 C CA . TYR A 1 192 ? 10.021 -8.195 -12.226 1.00 94.44 192 TYR A CA 1
ATOM 1450 C C . TYR A 1 192 ? 9.099 -7.049 -12.635 1.00 94.44 192 TYR A C 1
ATOM 1452 O O . TYR A 1 192 ? 9.464 -6.159 -13.399 1.00 94.44 192 TYR A O 1
ATOM 1460 N N . ALA A 1 193 ? 7.908 -7.006 -12.046 1.00 95.56 193 ALA A N 1
ATOM 1461 C CA . ALA A 1 193 ? 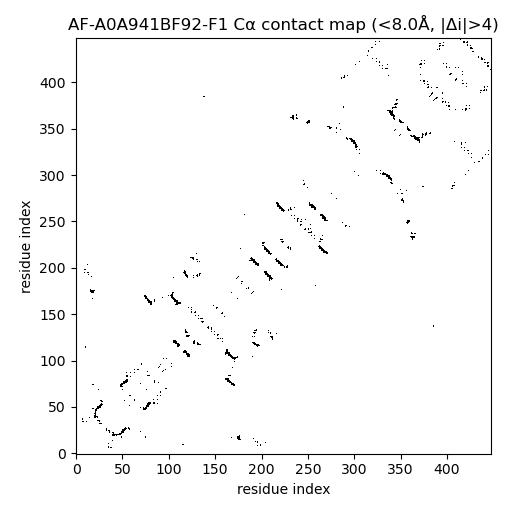7.087 -5.804 -12.063 1.00 95.56 193 ALA A CA 1
ATOM 1462 C C . ALA A 1 193 ? 7.336 -4.983 -10.800 1.00 95.56 193 ALA A C 1
ATOM 1464 O O . ALA A 1 193 ? 7.427 -5.540 -9.707 1.00 95.56 193 ALA A O 1
ATOM 1465 N N . LEU A 1 194 ? 7.407 -3.658 -10.931 1.00 95.25 194 LEU A N 1
ATOM 1466 C CA . LEU A 1 194 ? 7.578 -2.769 -9.784 1.00 95.25 194 LEU A CA 1
ATOM 1467 C C . LEU A 1 194 ? 6.346 -1.896 -9.587 1.00 95.25 194 LEU A C 1
ATOM 1469 O O . LEU A 1 194 ? 5.858 -1.290 -10.537 1.00 95.25 194 LEU A O 1
ATOM 1473 N N . TYR A 1 195 ? 5.897 -1.752 -8.347 1.00 94.69 195 TYR A N 1
ATOM 1474 C CA . TYR A 1 195 ? 5.037 -0.663 -7.914 1.00 94.69 195 TYR A CA 1
ATOM 1475 C C . TYR A 1 195 ? 5.845 0.284 -7.043 1.00 94.69 195 TYR A C 1
ATOM 1477 O O . TYR A 1 195 ? 6.380 -0.081 -6.002 1.00 94.69 195 TYR A O 1
ATOM 1485 N N . LEU A 1 196 ? 5.944 1.522 -7.499 1.00 90.69 196 LEU A N 1
ATOM 1486 C CA . LEU A 1 196 ? 6.821 2.518 -6.922 1.00 90.69 196 LEU A CA 1
ATOM 1487 C C . LEU A 1 196 ? 6.091 3.399 -5.898 1.00 90.69 196 LEU A C 1
ATOM 1489 O O . LEU A 1 196 ? 6.731 4.252 -5.311 1.00 90.69 196 LEU A O 1
ATOM 1493 N N . GLY A 1 197 ? 4.776 3.268 -5.706 1.00 87.06 197 GLY A N 1
ATOM 1494 C CA . GLY A 1 197 ? 4.019 4.106 -4.767 1.00 87.06 197 GLY A CA 1
ATOM 1495 C C . GLY A 1 197 ? 3.796 5.558 -5.223 1.00 87.06 197 GLY A C 1
ATOM 1496 O O . GLY A 1 197 ? 4.083 5.946 -6.360 1.00 87.06 197 GLY A O 1
ATOM 1497 N N . ALA A 1 198 ? 3.211 6.371 -4.340 1.00 84.25 198 ALA A N 1
ATOM 1498 C CA . ALA A 1 198 ? 3.070 7.813 -4.547 1.00 84.25 198 ALA A CA 1
ATOM 1499 C C . ALA A 1 198 ? 4.392 8.539 -4.243 1.00 84.25 198 ALA A C 1
ATOM 1501 O O . ALA A 1 198 ? 5.198 8.066 -3.447 1.00 84.25 198 ALA A O 1
ATOM 1502 N N . LYS A 1 199 ? 4.615 9.703 -4.867 1.00 83.38 199 LYS A N 1
ATOM 1503 C CA . LYS A 1 199 ? 5.743 10.572 -4.500 1.00 83.38 199 LYS A CA 1
ATOM 1504 C C . LYS A 1 199 ? 5.558 11.041 -3.048 1.00 83.38 199 LYS A C 1
ATOM 1506 O O . LYS A 1 199 ? 4.473 11.506 -2.713 1.00 83.38 199 LYS A O 1
ATOM 1511 N N . GLY A 1 200 ? 6.593 10.922 -2.218 1.00 83.62 200 GLY A N 1
ATOM 1512 C CA . GLY A 1 200 ? 6.579 11.365 -0.821 1.00 83.62 200 GLY A CA 1
ATOM 1513 C C . GLY A 1 200 ? 7.709 10.742 -0.000 1.00 83.62 200 GLY A C 1
ATOM 1514 O O . GLY A 1 200 ? 8.394 9.843 -0.482 1.00 83.62 200 GLY A O 1
ATOM 1515 N N . SER A 1 201 ? 7.876 11.212 1.236 1.00 83.56 201 SER A N 1
ATOM 1516 C CA . SER A 1 201 ? 8.836 10.675 2.214 1.00 83.56 201 SER A CA 1
ATOM 1517 C C . SER A 1 201 ? 8.469 9.276 2.716 1.00 83.56 201 SER A C 1
ATOM 1519 O O . SER A 1 201 ? 9.333 8.550 3.180 1.00 83.56 201 SER A O 1
ATOM 1521 N N . ASN A 1 202 ? 7.202 8.870 2.583 1.00 85.38 202 ASN A N 1
ATOM 1522 C CA . ASN A 1 202 ? 6.708 7.543 2.973 1.00 85.38 202 ASN A CA 1
ATOM 1523 C C . ASN A 1 202 ? 6.781 6.516 1.826 1.00 85.38 202 ASN A C 1
ATOM 1525 O O . ASN A 1 202 ? 6.019 5.552 1.789 1.00 85.38 202 ASN A O 1
ATOM 1529 N N . ARG A 1 203 ? 7.627 6.750 0.820 1.00 86.75 203 ARG A N 1
ATOM 1530 C CA . ARG A 1 203 ? 7.646 5.929 -0.391 1.00 86.75 203 ARG A CA 1
ATOM 1531 C C . ARG A 1 203 ? 8.433 4.637 -0.165 1.00 86.75 203 ARG A C 1
ATOM 1533 O O . ARG A 1 203 ? 9.590 4.669 0.239 1.00 86.75 203 ARG A O 1
ATOM 1540 N N . LYS A 1 204 ? 7.807 3.509 -0.504 1.00 91.69 204 LYS A N 1
ATOM 1541 C CA . LYS A 1 204 ? 8.417 2.175 -0.581 1.00 91.69 204 LYS A CA 1
ATOM 1542 C C . LYS A 1 204 ? 8.280 1.610 -1.990 1.00 91.69 204 LYS A C 1
ATOM 1544 O O . LYS A 1 204 ? 7.316 1.927 -2.694 1.00 91.69 204 LYS A O 1
ATOM 1549 N N . THR A 1 205 ? 9.226 0.772 -2.391 1.00 92.62 205 THR A N 1
ATOM 1550 C CA . THR A 1 205 ? 9.165 0.044 -3.661 1.00 92.62 205 THR A CA 1
ATOM 1551 C C . THR A 1 205 ? 8.651 -1.362 -3.398 1.00 92.62 205 THR A C 1
ATOM 1553 O O . THR A 1 205 ? 9.084 -2.036 -2.471 1.00 92.62 205 THR A O 1
ATOM 1556 N N . VAL A 1 206 ? 7.710 -1.811 -4.218 1.00 94.38 206 VAL A N 1
ATOM 1557 C CA . VAL A 1 206 ? 7.159 -3.162 -4.173 1.00 94.38 206 VAL A CA 1
ATOM 1558 C C . VAL A 1 206 ? 7.557 -3.868 -5.461 1.00 94.38 206 VAL A C 1
ATOM 1560 O O . VAL A 1 206 ? 7.208 -3.398 -6.540 1.00 94.38 206 VAL A O 1
ATOM 1563 N N . ALA A 1 207 ? 8.283 -4.975 -5.366 1.00 94.25 207 ALA A N 1
ATOM 1564 C CA . ALA A 1 207 ? 8.666 -5.800 -6.501 1.00 94.25 207 ALA A CA 1
ATOM 1565 C C . ALA A 1 207 ? 7.883 -7.117 -6.490 1.00 94.25 207 ALA A C 1
ATOM 1567 O O . ALA A 1 207 ? 7.843 -7.832 -5.489 1.00 94.25 207 ALA A O 1
ATOM 1568 N N . LEU A 1 208 ? 7.271 -7.438 -7.624 1.00 94.75 208 LEU A N 1
ATOM 1569 C CA . LEU A 1 208 ? 6.584 -8.696 -7.873 1.00 94.75 208 LEU A CA 1
ATOM 1570 C C . LEU A 1 208 ? 7.421 -9.497 -8.872 1.00 94.75 208 LEU A C 1
ATOM 1572 O O . LEU A 1 208 ? 7.509 -9.078 -10.030 1.00 94.75 208 LEU A O 1
ATOM 1576 N N . PRO A 1 209 ? 8.038 -10.615 -8.455 1.00 94.25 209 PRO A N 1
ATOM 1577 C CA . PRO A 1 209 ? 8.595 -11.574 -9.397 1.00 94.25 209 PRO A CA 1
ATOM 1578 C C . PRO A 1 209 ? 7.476 -12.040 -10.327 1.00 94.25 209 PRO A C 1
ATOM 1580 O O . PRO A 1 209 ? 6.405 -12.424 -9.853 1.00 94.25 209 PRO A O 1
ATOM 1583 N N . VAL A 1 210 ? 7.702 -11.981 -11.636 1.00 93.25 210 VAL A N 1
ATOM 1584 C CA . VAL A 1 210 ? 6.727 -12.453 -12.619 1.00 93.25 210 VAL A CA 1
ATOM 1585 C C . VAL A 1 210 ? 7.290 -13.629 -13.399 1.00 93.25 210 VAL A C 1
ATOM 1587 O O . VAL A 1 210 ? 8.462 -13.665 -13.780 1.00 93.25 210 VAL A O 1
ATOM 1590 N N . ASN A 1 211 ? 6.423 -14.601 -13.646 1.00 92.50 211 ASN A N 1
ATOM 1591 C CA . ASN A 1 211 ? 6.748 -15.799 -14.397 1.00 92.50 211 ASN A CA 1
ATOM 1592 C C . ASN A 1 211 ? 5.581 -16.096 -15.360 1.00 92.50 211 ASN A C 1
ATOM 1594 O O . ASN A 1 211 ? 4.429 -16.138 -14.922 1.00 92.50 211 ASN A O 1
ATOM 1598 N N . PRO A 1 212 ? 5.823 -16.271 -16.670 1.00 92.38 212 PRO A N 1
ATOM 1599 C CA . PRO A 1 212 ? 4.746 -16.517 -17.624 1.00 92.38 212 PRO A CA 1
ATOM 1600 C C . PRO A 1 212 ? 3.983 -17.827 -17.380 1.00 92.38 212 PRO A C 1
ATOM 1602 O O . PRO A 1 212 ? 2.833 -17.942 -17.805 1.00 92.38 212 PRO A O 1
ATOM 1605 N N . GLN A 1 213 ? 4.606 -18.803 -16.721 1.00 93.94 213 GLN A N 1
ATOM 1606 C CA . GLN A 1 213 ? 4.067 -20.134 -16.456 1.00 93.94 213 GLN A CA 1
ATOM 1607 C C . GLN A 1 213 ? 3.516 -20.299 -15.032 1.00 93.94 213 GLN A C 1
ATOM 1609 O O . GLN A 1 213 ? 2.712 -21.201 -14.805 1.00 93.94 213 GLN A O 1
ATOM 1614 N N . GLN A 1 214 ? 3.906 -19.441 -14.085 1.00 93.12 214 GLN A N 1
ATOM 1615 C CA . GLN A 1 214 ? 3.521 -19.550 -12.676 1.00 93.12 214 GLN A CA 1
ATOM 1616 C C . GLN A 1 214 ? 2.906 -18.246 -12.157 1.00 93.12 214 GLN A C 1
ATOM 1618 O O . GLN A 1 214 ? 3.380 -17.146 -12.443 1.00 93.12 214 GLN A O 1
ATOM 1623 N N . ALA A 1 215 ? 1.834 -18.363 -11.373 1.00 92.44 215 ALA A N 1
ATOM 1624 C CA . ALA A 1 215 ? 1.289 -17.219 -10.654 1.00 92.44 215 ALA A CA 1
ATOM 1625 C C . ALA A 1 215 ? 2.286 -16.751 -9.576 1.00 92.44 215 ALA A C 1
ATOM 1627 O O . ALA A 1 215 ?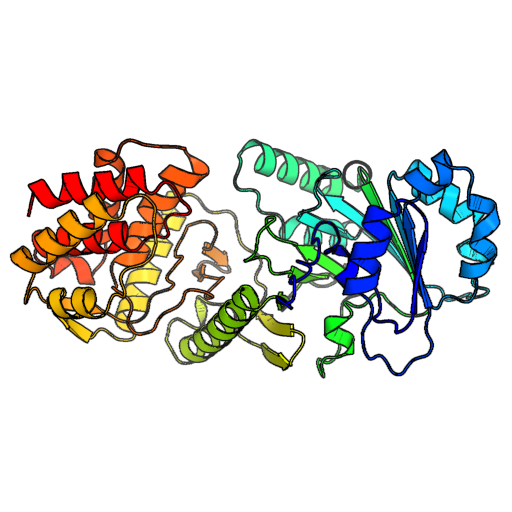 2.923 -17.587 -8.939 1.00 92.44 215 ALA A O 1
ATOM 1628 N N . PRO A 1 216 ? 2.421 -15.439 -9.334 1.00 93.31 216 PRO A N 1
ATOM 1629 C CA . PRO A 1 216 ? 3.298 -14.954 -8.280 1.00 93.31 216 PRO A CA 1
ATOM 1630 C C . PRO A 1 216 ? 2.793 -15.418 -6.910 1.00 93.31 216 PRO A C 1
ATOM 1632 O O . PRO A 1 216 ? 1.615 -15.273 -6.593 1.00 93.31 216 PRO A O 1
ATOM 1635 N N . GLU A 1 217 ? 3.698 -15.942 -6.090 1.00 94.75 217 GLU A N 1
ATOM 1636 C CA . GLU A 1 217 ? 3.407 -16.400 -4.718 1.00 94.75 217 GLU A CA 1
ATOM 1637 C C . GLU A 1 217 ? 3.999 -15.468 -3.658 1.00 94.75 217 GLU A C 1
ATOM 1639 O O . GLU A 1 217 ? 3.695 -15.562 -2.467 1.00 94.75 217 GLU A O 1
ATOM 1644 N N . ARG A 1 218 ? 4.890 -14.570 -4.083 1.00 95.00 218 ARG A N 1
ATOM 1645 C CA . ARG A 1 218 ? 5.683 -13.717 -3.207 1.00 95.00 218 ARG A CA 1
ATOM 1646 C C . ARG A 1 218 ? 5.723 -12.304 -3.742 1.00 95.00 218 ARG A C 1
ATOM 1648 O O . ARG A 1 218 ? 5.725 -12.084 -4.949 1.00 95.00 218 ARG A O 1
ATOM 1655 N N . VAL A 1 219 ? 5.803 -11.355 -2.827 1.00 95.25 219 VAL A N 1
ATOM 1656 C CA . VAL A 1 219 ? 6.049 -9.952 -3.122 1.00 95.25 219 VAL A CA 1
ATOM 1657 C C . VAL A 1 219 ? 7.141 -9.443 -2.195 1.00 95.25 219 VAL A C 1
ATOM 1659 O O . VAL A 1 219 ? 7.209 -9.809 -1.021 1.00 95.25 219 VAL A O 1
ATOM 1662 N N . ILE A 1 220 ? 8.017 -8.620 -2.748 1.00 94.81 220 ILE A N 1
ATOM 1663 C CA . ILE A 1 220 ? 9.134 -8.015 -2.039 1.00 94.81 220 ILE A CA 1
ATOM 1664 C C . ILE A 1 220 ? 8.781 -6.552 -1.816 1.00 94.81 220 ILE A C 1
ATOM 1666 O O . ILE A 1 220 ? 8.354 -5.874 -2.749 1.00 94.81 220 ILE A O 1
ATOM 1670 N N . LYS A 1 221 ? 8.968 -6.048 -0.603 1.00 95.19 221 LYS A N 1
ATOM 1671 C CA . LYS A 1 221 ? 8.859 -4.617 -0.311 1.00 95.19 221 LYS A CA 1
ATOM 1672 C C . LYS A 1 221 ? 10.196 -4.104 0.187 1.00 95.19 221 LYS A C 1
ATOM 1674 O O . LYS A 1 221 ? 10.860 -4.791 0.961 1.00 95.19 221 LYS A O 1
ATOM 1679 N N . THR A 1 222 ? 10.568 -2.905 -0.240 1.00 92.94 222 THR A N 1
ATOM 1680 C CA . THR A 1 222 ? 11.840 -2.283 0.115 1.00 92.94 222 THR A CA 1
ATOM 1681 C C . THR A 1 222 ? 11.686 -0.811 0.451 1.00 92.94 222 THR A C 1
ATOM 1683 O O . THR A 1 222 ? 10.893 -0.083 -0.154 1.00 92.94 222 THR A O 1
ATOM 1686 N N . ALA A 1 223 ? 12.475 -0.379 1.425 1.00 92.44 223 ALA A N 1
ATOM 1687 C CA . ALA A 1 223 ? 12.517 0.979 1.936 1.00 92.44 223 ALA A CA 1
ATOM 1688 C C . ALA A 1 223 ? 13.975 1.390 2.177 1.00 92.44 223 ALA A C 1
ATOM 1690 O O . ALA A 1 223 ? 14.705 0.657 2.832 1.00 92.44 223 ALA A O 1
ATOM 1691 N N . GLU A 1 224 ? 14.392 2.553 1.673 1.00 88.31 224 GLU A N 1
ATOM 1692 C CA . GLU A 1 224 ? 15.749 3.104 1.892 1.00 88.31 224 GLU A CA 1
ATOM 1693 C C . GLU A 1 224 ? 15.736 4.276 2.884 1.00 88.31 224 GLU A C 1
ATOM 1695 O O . GLU A 1 224 ? 16.668 4.460 3.659 1.00 88.31 224 GLU A O 1
ATOM 1700 N N . GLN A 1 225 ? 14.655 5.059 2.897 1.00 87.88 225 GLN A N 1
ATOM 1701 C CA . GLN A 1 225 ? 14.514 6.212 3.784 1.00 87.88 225 GLN A CA 1
ATOM 1702 C C . GLN A 1 225 ? 14.142 5.810 5.209 1.00 87.88 225 GLN A C 1
ATOM 1704 O O . GLN A 1 225 ? 13.400 4.852 5.420 1.00 87.88 225 GLN A O 1
ATOM 1709 N N . SER A 1 226 ? 14.594 6.606 6.177 1.00 91.38 226 SER A N 1
ATOM 1710 C CA . SER A 1 226 ? 14.404 6.376 7.614 1.00 91.38 226 SER A CA 1
ATOM 1711 C C . SER A 1 226 ? 12.951 6.066 8.000 1.00 91.38 226 SER A C 1
ATOM 1713 O O . SER A 1 226 ? 12.687 5.029 8.606 1.00 91.38 226 SER A O 1
ATOM 1715 N N . ILE A 1 227 ? 11.990 6.908 7.598 1.00 92.31 227 ILE A N 1
ATOM 1716 C CA . ILE A 1 227 ? 10.572 6.724 7.953 1.00 92.31 227 ILE A CA 1
ATOM 1717 C C . ILE A 1 227 ? 9.979 5.447 7.310 1.00 92.31 227 ILE A C 1
ATOM 1719 O O . ILE A 1 227 ? 9.472 4.604 8.055 1.00 92.31 227 ILE A O 1
ATOM 1723 N N . PRO A 1 228 ? 10.060 5.223 5.978 1.00 93.62 228 PRO A N 1
ATOM 1724 C CA . PRO A 1 228 ? 9.649 3.963 5.354 1.00 93.62 228 PRO A CA 1
ATOM 1725 C C . PRO A 1 228 ? 10.316 2.719 5.939 1.00 93.62 228 PRO A C 1
ATOM 1727 O O . PRO A 1 228 ? 9.684 1.669 5.992 1.00 93.62 228 PRO A O 1
ATOM 1730 N N . ARG A 1 229 ? 11.579 2.812 6.368 1.00 95.12 229 ARG A N 1
ATOM 1731 C CA . ARG A 1 229 ? 12.307 1.690 6.971 1.00 95.12 229 ARG A CA 1
ATOM 1732 C C . ARG A 1 229 ? 11.709 1.279 8.309 1.00 95.12 229 ARG A C 1
ATOM 1734 O O . ARG A 1 229 ? 11.410 0.102 8.487 1.00 95.12 229 ARG A O 1
ATOM 1741 N N . ILE A 1 230 ? 11.451 2.247 9.192 1.00 96.06 230 ILE A N 1
ATOM 1742 C CA . ILE A 1 230 ? 10.781 2.015 10.484 1.00 96.06 230 ILE A CA 1
ATOM 1743 C C . ILE A 1 230 ? 9.406 1.380 10.258 1.00 96.06 230 ILE A C 1
ATOM 1745 O O . ILE A 1 230 ? 9.074 0.366 10.867 1.00 96.06 230 ILE A O 1
ATOM 1749 N N . LYS A 1 231 ? 8.634 1.938 9.324 1.00 96.69 231 LYS A N 1
ATOM 1750 C CA . LYS A 1 231 ? 7.317 1.433 8.918 1.00 96.69 231 LYS A CA 1
ATOM 1751 C C . LYS A 1 231 ? 7.358 -0.009 8.418 1.00 96.69 231 LYS A C 1
ATOM 1753 O O . LYS A 1 231 ? 6.553 -0.840 8.829 1.00 96.69 231 LYS A O 1
ATOM 1758 N N . LEU A 1 232 ? 8.317 -0.328 7.553 1.00 97.25 232 LEU A N 1
ATOM 1759 C CA . LEU A 1 232 ? 8.447 -1.667 6.989 1.00 97.25 232 LEU A CA 1
ATOM 1760 C C . LEU A 1 232 ? 8.950 -2.690 8.019 1.00 97.25 232 LEU A C 1
ATOM 1762 O O . LEU A 1 232 ? 8.526 -3.846 7.994 1.00 97.25 232 LEU A O 1
ATOM 1766 N N . ALA A 1 233 ? 9.811 -2.268 8.947 1.00 97.81 233 ALA A N 1
ATOM 1767 C CA . ALA A 1 233 ? 10.210 -3.078 10.093 1.00 97.81 233 ALA A CA 1
ATOM 1768 C C . ALA A 1 233 ? 9.023 -3.352 11.030 1.00 97.81 233 ALA A C 1
ATOM 1770 O O . ALA A 1 233 ? 8.837 -4.491 11.463 1.00 97.81 233 ALA A O 1
ATOM 1771 N N . ASN A 1 234 ? 8.175 -2.347 11.278 1.00 98.31 234 ASN A N 1
ATOM 1772 C CA . ASN A 1 234 ? 6.940 -2.534 12.033 1.00 98.31 234 ASN A CA 1
ATOM 1773 C C . ASN A 1 234 ? 6.004 -3.532 11.335 1.00 98.31 234 ASN A C 1
ATOM 1775 O O . ASN A 1 234 ? 5.539 -4.470 11.975 1.00 98.31 234 ASN A O 1
ATOM 1779 N N . GLU A 1 235 ? 5.818 -3.425 10.012 1.00 98.50 235 GLU A N 1
ATOM 1780 C CA . GLU A 1 235 ? 5.036 -4.405 9.242 1.00 98.50 235 GLU A CA 1
ATOM 1781 C C . GLU A 1 235 ? 5.570 -5.837 9.441 1.00 98.50 235 GLU A C 1
ATOM 1783 O O . GLU A 1 235 ? 4.790 -6.753 9.704 1.00 98.50 235 GLU A O 1
ATOM 1788 N N . ALA A 1 236 ? 6.891 -6.045 9.403 1.00 98.50 236 ALA A N 1
ATOM 1789 C CA . ALA A 1 236 ? 7.492 -7.356 9.663 1.00 98.50 236 ALA A CA 1
ATOM 1790 C C . ALA A 1 236 ? 7.176 -7.884 11.076 1.00 98.50 236 ALA A C 1
ATOM 1792 O O . ALA A 1 236 ? 6.809 -9.051 11.244 1.00 98.50 236 ALA A O 1
ATOM 1793 N N . ILE A 1 237 ? 7.298 -7.025 12.094 1.00 98.44 237 ILE A N 1
ATOM 1794 C CA . ILE A 1 237 ? 6.972 -7.363 13.486 1.00 98.44 237 ILE A CA 1
ATOM 1795 C C . ILE A 1 237 ? 5.496 -7.754 13.601 1.00 98.44 237 ILE A C 1
ATOM 1797 O O . ILE A 1 237 ? 5.184 -8.800 14.177 1.00 98.44 237 ILE A O 1
ATOM 1801 N N . MET A 1 238 ? 4.599 -6.958 13.019 1.00 98.56 238 MET A N 1
ATOM 1802 C CA . MET A 1 238 ? 3.159 -7.197 13.055 1.00 98.56 238 MET A CA 1
ATOM 1803 C C . MET A 1 238 ? 2.792 -8.508 12.363 1.00 98.56 238 MET A C 1
ATOM 1805 O O . MET A 1 238 ? 2.129 -9.343 12.974 1.00 98.56 238 MET A O 1
ATOM 1809 N N . LEU A 1 239 ? 3.281 -8.760 11.145 1.00 98.56 239 LEU A N 1
ATOM 1810 C CA . LEU A 1 239 ? 3.009 -10.013 10.431 1.00 98.56 239 LEU A CA 1
ATOM 1811 C C . LEU A 1 239 ? 3.508 -11.240 11.204 1.00 98.56 239 LEU A C 1
ATOM 1813 O O . LEU A 1 239 ? 2.803 -12.248 11.278 1.00 98.56 239 LEU A O 1
ATOM 1817 N N . LYS A 1 240 ? 4.683 -11.150 11.842 1.00 98.44 240 LYS A N 1
ATOM 1818 C CA . LYS A 1 240 ? 5.207 -12.226 12.694 1.00 98.44 240 LYS A CA 1
ATOM 1819 C C . LYS A 1 240 ? 4.293 -12.505 13.890 1.00 98.44 240 LYS A C 1
ATOM 1821 O O . LYS A 1 240 ? 4.027 -13.665 14.182 1.00 98.44 240 LYS A O 1
ATOM 1826 N N . ARG A 1 241 ? 3.788 -11.464 14.561 1.00 97.88 241 ARG A N 1
ATOM 1827 C CA . ARG A 1 241 ? 2.837 -11.611 15.678 1.00 97.88 241 ARG A CA 1
ATOM 1828 C C . ARG A 1 241 ? 1.506 -12.196 15.219 1.00 97.88 241 ARG A C 1
ATOM 1830 O O . ARG A 1 241 ? 0.976 -13.096 15.857 1.00 97.88 241 ARG A O 1
ATOM 1837 N N . LEU A 1 242 ? 0.974 -11.711 14.101 1.00 98.19 242 LEU A N 1
ATOM 1838 C CA . LEU A 1 242 ? -0.323 -12.131 13.569 1.00 98.19 242 LEU A CA 1
ATOM 1839 C C . LEU A 1 242 ? -0.324 -13.597 13.124 1.00 98.19 242 LEU A C 1
ATOM 1841 O O . LEU A 1 242 ? -1.352 -14.262 13.262 1.00 98.19 242 LEU A O 1
ATOM 1845 N N . ALA A 1 243 ? 0.823 -14.112 12.667 1.00 98.06 243 ALA A N 1
ATOM 1846 C CA . ALA A 1 243 ? 1.009 -15.521 12.323 1.00 98.06 243 ALA A CA 1
ATOM 1847 C C . ALA A 1 243 ? 0.761 -16.482 13.504 1.00 98.06 243 ALA A C 1
ATOM 1849 O O . ALA A 1 243 ? 0.438 -17.646 13.285 1.00 98.06 243 ALA A O 1
ATOM 1850 N N . GLU A 1 244 ? 0.865 -15.999 14.746 1.00 97.75 244 GLU A N 1
ATOM 1851 C CA . GLU A 1 244 ? 0.634 -16.770 15.977 1.00 97.75 244 GLU A CA 1
ATOM 1852 C C . GLU A 1 244 ? -0.829 -16.689 16.463 1.00 97.75 244 GLU A C 1
ATOM 1854 O O . GLU A 1 244 ? -1.172 -17.205 17.525 1.00 97.75 244 GLU A O 1
ATOM 1859 N N . THR A 1 245 ? -1.712 -16.038 15.699 1.00 97.69 245 THR A N 1
ATOM 1860 C CA . THR A 1 245 ? -3.114 -15.798 16.071 1.00 97.69 245 THR A CA 1
ATOM 1861 C C . THR A 1 245 ? -4.081 -16.406 15.047 1.00 97.69 245 THR A C 1
ATOM 1863 O O . THR A 1 245 ? -3.683 -16.726 13.924 1.00 97.69 245 THR A O 1
ATOM 1866 N N . PRO A 1 246 ? -5.392 -16.485 15.350 1.00 97.88 246 PRO A N 1
ATOM 1867 C CA . PRO A 1 246 ? -6.409 -16.839 14.356 1.00 97.88 246 PRO A CA 1
ATOM 1868 C C . PRO A 1 246 ? -6.448 -15.924 13.116 1.00 97.88 246 PRO A C 1
ATOM 1870 O O . PRO A 1 246 ? -7.045 -16.292 12.105 1.00 97.88 246 PRO A O 1
ATOM 1873 N N . LEU A 1 247 ? -5.809 -14.746 13.161 1.00 98.25 247 LEU A N 1
ATOM 1874 C CA . LEU A 1 247 ? -5.720 -13.817 12.031 1.00 98.25 247 LEU A CA 1
ATOM 1875 C C . LEU A 1 247 ? -4.708 -14.250 10.966 1.00 98.25 247 LEU A C 1
ATOM 1877 O O . LEU A 1 247 ? -4.721 -13.672 9.884 1.00 98.25 247 LEU A O 1
ATOM 1881 N N . ALA A 1 248 ? -3.869 -15.262 11.217 1.00 98.25 248 ALA A N 1
ATOM 1882 C CA . ALA A 1 248 ? -2.830 -15.709 10.284 1.00 98.25 248 ALA A CA 1
ATOM 1883 C C . ALA A 1 248 ? -3.367 -15.993 8.867 1.00 98.25 248 ALA A C 1
ATOM 1885 O O . ALA A 1 248 ? -2.723 -15.690 7.867 1.00 98.25 248 ALA A O 1
ATOM 1886 N N . ILE A 1 249 ? -4.592 -16.520 8.757 1.00 97.56 249 ILE A N 1
ATOM 1887 C CA . ILE A 1 249 ? -5.231 -16.803 7.461 1.00 97.56 249 ILE A CA 1
ATOM 1888 C C . ILE A 1 249 ? -5.698 -15.540 6.716 1.00 97.56 249 ILE A C 1
ATOM 1890 O O . ILE A 1 249 ? -5.967 -15.610 5.516 1.00 97.56 249 ILE A O 1
ATOM 1894 N N . HIS A 1 250 ? -5.807 -14.408 7.412 1.00 98.19 250 HIS A N 1
ATOM 1895 C CA . HIS A 1 250 ? -6.306 -13.126 6.915 1.00 98.19 250 HIS A CA 1
ATOM 1896 C C . HIS A 1 250 ? -5.196 -12.128 6.580 1.00 98.19 250 HIS A C 1
ATOM 1898 O O . HIS A 1 250 ? -5.494 -11.034 6.109 1.00 98.19 250 HIS A O 1
ATOM 1904 N N . VAL A 1 251 ? -3.930 -12.480 6.796 1.00 98.38 251 VAL A N 1
ATOM 1905 C CA . VAL A 1 251 ? -2.785 -11.606 6.520 1.00 98.38 251 VAL A CA 1
ATOM 1906 C C . VAL A 1 251 ? -1.752 -12.328 5.653 1.00 98.38 251 VAL A C 1
ATOM 1908 O O . VAL A 1 251 ? -1.764 -13.561 5.597 1.00 98.38 251 VAL A O 1
ATOM 1911 N N . PRO A 1 252 ? -0.878 -11.601 4.935 1.00 98.25 252 PRO A N 1
ATOM 1912 C CA . PRO A 1 252 ? 0.231 -12.215 4.215 1.00 98.25 252 PRO A CA 1
ATOM 1913 C C . PRO A 1 252 ? 1.182 -12.944 5.167 1.00 98.25 252 PRO A C 1
ATOM 1915 O O . PRO A 1 252 ? 1.607 -12.373 6.171 1.00 98.25 252 PRO A O 1
ATOM 1918 N N . ALA A 1 253 ? 1.587 -14.170 4.832 1.00 98.19 253 ALA A N 1
ATOM 1919 C CA . ALA A 1 253 ? 2.697 -14.801 5.541 1.00 98.19 253 ALA A CA 1
ATOM 1920 C C . ALA A 1 253 ? 4.001 -14.010 5.318 1.00 98.19 253 ALA A C 1
ATOM 1922 O O . ALA A 1 253 ? 4.319 -13.630 4.189 1.00 98.19 253 ALA A O 1
ATOM 1923 N N . LEU A 1 254 ? 4.774 -13.782 6.381 1.00 97.94 254 LEU A N 1
ATOM 1924 C CA . LEU A 1 254 ? 6.123 -13.225 6.285 1.00 97.94 254 LEU A CA 1
ATOM 1925 C C . LEU A 1 254 ? 7.116 -14.363 6.022 1.00 97.94 254 LEU A C 1
ATOM 1927 O O . LEU A 1 254 ? 7.318 -15.217 6.883 1.00 97.94 254 LEU A O 1
ATOM 1931 N N . TYR A 1 255 ? 7.750 -14.369 4.850 1.00 96.12 255 TYR A N 1
ATOM 1932 C CA . TYR A 1 255 ? 8.798 -15.342 4.532 1.00 96.12 255 TYR A CA 1
ATOM 1933 C C . TYR A 1 255 ? 10.150 -14.910 5.081 1.00 96.12 255 TYR A C 1
ATOM 1935 O O . TYR A 1 255 ? 10.925 -15.748 5.538 1.00 96.12 255 TYR A O 1
ATOM 1943 N N . SER A 1 256 ? 10.447 -13.612 5.024 1.00 94.38 256 SER A N 1
ATOM 1944 C CA . SER A 1 256 ? 11.719 -13.091 5.504 1.00 94.38 256 SER A CA 1
ATOM 1945 C C . SER A 1 256 ? 11.711 -11.581 5.738 1.00 94.38 256 SER A C 1
ATOM 1947 O O . SER A 1 256 ? 10.927 -10.840 5.145 1.00 94.38 256 SER A O 1
ATOM 1949 N N . PHE A 1 257 ? 12.625 -11.137 6.602 1.00 95.62 257 PHE A N 1
ATOM 1950 C CA . PHE A 1 257 ? 12.863 -9.742 6.967 1.00 95.62 257 PHE A CA 1
ATOM 1951 C C . PHE A 1 257 ? 14.368 -9.506 7.076 1.00 95.62 257 PHE A C 1
ATOM 1953 O O . PHE A 1 257 ? 15.058 -10.265 7.756 1.00 95.62 257 PHE A O 1
ATOM 1960 N N . HIS A 1 258 ? 14.870 -8.492 6.378 1.00 94.12 258 HIS A N 1
ATOM 1961 C CA . HIS A 1 258 ? 16.274 -8.100 6.388 1.00 94.12 258 HIS A CA 1
ATOM 1962 C C . HIS A 1 258 ? 16.374 -6.588 6.541 1.00 94.12 258 HIS A C 1
ATOM 1964 O O . HIS A 1 258 ? 15.691 -5.835 5.849 1.00 94.12 258 HIS A O 1
ATOM 1970 N N . GLU A 1 259 ? 17.265 -6.149 7.416 1.00 94.25 259 GLU A N 1
ATOM 1971 C CA . GLU A 1 259 ? 17.555 -4.742 7.640 1.00 94.25 259 GLU A CA 1
ATOM 1972 C C . GLU A 1 259 ? 19.068 -4.545 7.699 1.00 94.25 259 GLU A C 1
ATOM 1974 O O . GLU A 1 259 ? 19.781 -5.319 8.337 1.00 94.25 259 GLU A O 1
ATOM 1979 N N . ASN A 1 260 ? 19.553 -3.529 6.993 1.00 89.50 260 ASN A N 1
ATOM 1980 C CA . ASN A 1 260 ? 20.934 -3.067 7.045 1.00 89.50 260 ASN A CA 1
ATOM 1981 C C . ASN A 1 260 ? 20.965 -1.533 7.044 1.00 89.50 260 ASN A C 1
ATOM 1983 O O . ASN A 1 260 ? 19.923 -0.883 6.969 1.00 89.50 260 ASN A O 1
ATOM 1987 N N . ASP A 1 261 ? 22.154 -0.939 7.087 1.00 86.69 261 ASP A N 1
ATOM 1988 C CA . ASP A 1 261 ? 22.304 0.519 7.177 1.00 86.69 261 ASP A CA 1
ATOM 1989 C C . ASP A 1 261 ? 21.682 1.281 5.998 1.00 86.69 261 ASP A C 1
ATOM 1991 O O . ASP A 1 261 ? 21.281 2.431 6.159 1.00 86.69 261 ASP A O 1
ATOM 1995 N N . SER A 1 262 ? 21.543 0.639 4.835 1.00 84.81 262 SER A N 1
ATOM 1996 C CA . SER A 1 262 ? 21.044 1.261 3.603 1.00 84.81 262 SER A CA 1
ATOM 1997 C C . SER A 1 262 ? 19.561 1.014 3.319 1.00 84.81 262 SER A C 1
ATOM 1999 O O . SER A 1 262 ? 18.929 1.829 2.648 1.00 84.81 262 SER A O 1
ATOM 2001 N N . ALA A 1 263 ? 18.991 -0.098 3.793 1.00 90.25 263 ALA A N 1
ATOM 2002 C CA . ALA A 1 263 ? 17.636 -0.492 3.435 1.00 90.25 263 ALA A CA 1
ATOM 2003 C C . ALA A 1 263 ? 17.000 -1.489 4.414 1.00 90.25 263 ALA A C 1
ATOM 2005 O O . ALA A 1 263 ? 17.670 -2.305 5.047 1.00 90.25 263 ALA A O 1
ATOM 2006 N N . THR A 1 264 ? 15.669 -1.473 4.433 1.00 93.69 264 THR A N 1
ATOM 2007 C CA . THR A 1 264 ? 14.812 -2.499 5.033 1.00 93.69 264 THR A CA 1
ATOM 2008 C C . THR A 1 264 ? 14.073 -3.234 3.919 1.00 93.69 264 THR A C 1
ATOM 2010 O O . THR A 1 264 ? 13.550 -2.609 2.992 1.00 93.69 264 THR A O 1
ATOM 2013 N N . ILE A 1 265 ? 14.032 -4.563 3.998 1.00 94.31 265 ILE A N 1
ATOM 2014 C CA . ILE A 1 265 ? 13.450 -5.449 2.990 1.00 94.31 265 ILE A CA 1
ATOM 2015 C C . ILE A 1 265 ? 12.582 -6.495 3.681 1.00 94.31 265 ILE A C 1
ATOM 2017 O O . ILE A 1 265 ? 13.029 -7.156 4.619 1.00 94.31 265 ILE A O 1
ATOM 2021 N N . ILE A 1 266 ? 11.374 -6.709 3.167 1.00 96.06 266 ILE A N 1
ATOM 2022 C CA . ILE A 1 266 ? 10.564 -7.879 3.519 1.00 96.06 266 ILE A CA 1
ATOM 2023 C C . ILE A 1 266 ? 10.172 -8.662 2.280 1.00 96.06 266 ILE A C 1
ATOM 2025 O O . ILE A 1 266 ? 9.871 -8.084 1.233 1.00 96.06 266 ILE A O 1
ATOM 2029 N N . VAL A 1 267 ? 10.132 -9.984 2.424 1.00 95.81 267 VAL A N 1
ATOM 2030 C CA . VAL A 1 267 ? 9.496 -10.885 1.464 1.00 95.81 267 VAL A CA 1
ATOM 2031 C C . VAL A 1 267 ? 8.276 -11.479 2.141 1.00 95.81 267 VAL A C 1
ATOM 2033 O O . VAL A 1 267 ? 8.378 -12.132 3.180 1.00 95.81 267 VAL A O 1
ATOM 2036 N N . GLN A 1 268 ? 7.115 -11.256 1.544 1.00 97.06 268 GLN A N 1
ATOM 2037 C CA . GLN A 1 268 ? 5.839 -11.717 2.072 1.00 97.06 268 GLN A CA 1
ATOM 2038 C C . GLN A 1 268 ? 5.047 -12.461 0.999 1.00 97.06 268 GLN A C 1
ATOM 2040 O O . GLN A 1 268 ? 5.346 -12.389 -0.195 1.00 97.06 268 GLN A O 1
ATOM 2045 N N . GLU A 1 269 ? 4.024 -13.176 1.433 1.00 97.12 269 GLU A N 1
ATOM 2046 C CA . GLU A 1 269 ? 3.059 -13.828 0.566 1.00 97.12 269 GLU A CA 1
ATOM 2047 C C . GLU A 1 269 ? 2.356 -12.832 -0.354 1.00 97.12 269 GLU A C 1
ATOM 2049 O O . GLU A 1 269 ? 1.906 -11.758 0.057 1.00 97.12 269 GLU A O 1
ATOM 2054 N N . TYR A 1 270 ? 2.247 -13.217 -1.619 1.00 95.81 270 TYR A N 1
ATOM 2055 C CA . TYR A 1 270 ? 1.367 -12.571 -2.570 1.00 95.81 270 TYR A CA 1
ATOM 2056 C C . TYR A 1 270 ? 0.152 -13.462 -2.802 1.00 95.81 270 TYR A C 1
ATOM 2058 O O . TYR A 1 270 ? 0.284 -14.631 -3.156 1.00 95.81 270 TYR A O 1
ATOM 2066 N N . ARG A 1 271 ? -1.043 -12.888 -2.653 1.00 94.88 271 ARG A N 1
ATOM 2067 C CA . ARG A 1 271 ? -2.298 -13.530 -3.046 1.00 94.88 271 ARG A CA 1
ATOM 2068 C C . ARG A 1 271 ? -3.000 -12.655 -4.069 1.00 94.88 271 ARG A C 1
ATOM 2070 O O . ARG A 1 271 ? -3.100 -11.440 -3.896 1.00 94.88 271 ARG A O 1
ATOM 2077 N N . SER A 1 272 ? -3.512 -13.282 -5.124 1.00 90.69 272 SER A N 1
ATOM 2078 C CA . SER A 1 272 ? -4.374 -12.582 -6.073 1.00 90.69 272 SER A CA 1
ATOM 2079 C C . SER A 1 272 ? -5.669 -12.173 -5.375 1.00 90.69 272 SER A C 1
ATOM 2081 O O . SER A 1 272 ? -6.284 -12.979 -4.677 1.00 90.69 272 SER A O 1
ATOM 2083 N N . VAL A 1 273 ? -6.062 -10.913 -5.550 1.00 91.81 273 VAL A N 1
ATOM 2084 C CA . VAL A 1 273 ? -7.271 -10.356 -4.945 1.00 91.81 273 VAL A CA 1
ATOM 2085 C C . VAL A 1 273 ? -8.421 -10.414 -5.944 1.00 91.81 273 VAL A C 1
ATOM 2087 O O . VAL A 1 273 ? -8.310 -9.939 -7.077 1.00 91.81 273 VAL A O 1
ATOM 2090 N N . GLU A 1 274 ? -9.550 -10.952 -5.501 1.00 90.50 274 GLU A N 1
ATOM 2091 C CA . GLU A 1 274 ? -10.783 -11.044 -6.271 1.00 90.50 274 GLU A CA 1
ATOM 2092 C C . GLU A 1 274 ? -11.577 -9.723 -6.230 1.00 90.50 274 GLU A C 1
ATOM 2094 O O . GLU A 1 274 ? -11.594 -9.020 -5.210 1.00 90.50 274 GLU A O 1
ATOM 2099 N N . PRO A 1 275 ? -12.275 -9.359 -7.323 1.00 86.69 275 PRO A N 1
ATOM 2100 C CA . PRO A 1 275 ? -13.208 -8.242 -7.304 1.00 86.69 275 PRO A CA 1
ATOM 2101 C C . PRO A 1 275 ? -14.411 -8.574 -6.415 1.00 86.69 275 PRO A C 1
ATOM 2103 O O . PRO A 1 275 ? -15.054 -9.608 -6.573 1.00 86.69 275 PRO A O 1
ATOM 2106 N N . ILE A 1 276 ? -14.759 -7.653 -5.517 1.00 88.44 276 ILE A N 1
ATOM 2107 C CA . ILE A 1 276 ? -15.839 -7.834 -4.541 1.00 88.44 276 ILE A CA 1
ATOM 2108 C C . ILE A 1 276 ? -16.816 -6.671 -4.547 1.00 88.44 276 ILE A C 1
ATOM 2110 O O . ILE A 1 276 ? -16.438 -5.511 -4.734 1.00 88.44 276 ILE A O 1
ATOM 2114 N N . LYS A 1 277 ? -18.093 -6.981 -4.306 1.00 91.88 277 LYS A N 1
ATOM 2115 C CA . LYS A 1 277 ? -19.121 -5.956 -4.109 1.00 91.88 277 LYS A CA 1
ATOM 2116 C C . LYS A 1 277 ? -18.851 -5.211 -2.803 1.00 91.88 277 LYS A C 1
ATOM 2118 O O . LYS A 1 277 ? -18.453 -5.816 -1.810 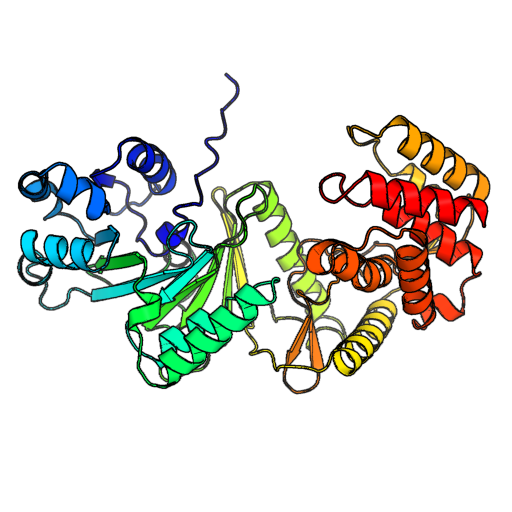1.00 91.88 277 LYS A O 1
ATOM 2123 N N . ALA A 1 278 ? -19.145 -3.912 -2.785 1.00 91.25 278 ALA A N 1
ATOM 2124 C CA . ALA A 1 278 ? -18.908 -3.056 -1.621 1.00 91.25 278 ALA A CA 1
ATOM 2125 C C . ALA A 1 278 ? -19.560 -3.597 -0.334 1.00 91.25 278 ALA A C 1
ATOM 2127 O O . ALA A 1 278 ? -18.907 -3.643 0.702 1.00 91.25 278 ALA A O 1
ATOM 2128 N N . LEU A 1 279 ? -20.803 -4.089 -0.417 1.00 93.81 279 LEU A N 1
ATOM 2129 C CA . LEU A 1 279 ? -21.512 -4.648 0.739 1.00 93.81 279 LEU A CA 1
ATOM 2130 C C . LEU A 1 279 ? -20.824 -5.900 1.307 1.00 93.81 279 LEU A C 1
ATOM 2132 O O . LEU A 1 279 ? -20.638 -6.004 2.514 1.00 93.81 279 LEU A O 1
ATOM 2136 N N . GLN A 1 280 ? -20.403 -6.826 0.440 1.00 94.94 280 GLN A N 1
ATOM 2137 C CA . GLN A 1 280 ? -19.667 -8.027 0.857 1.00 94.94 280 GLN A CA 1
ATOM 2138 C C . GLN A 1 280 ? -18.328 -7.654 1.496 1.00 94.94 280 GLN A C 1
ATOM 2140 O O . GLN A 1 280 ? -17.946 -8.225 2.511 1.00 94.94 280 GLN A O 1
ATOM 2145 N N . LYS A 1 281 ? -17.640 -6.654 0.932 1.00 94.44 281 LYS A N 1
ATOM 2146 C CA . LYS A 1 281 ? -16.380 -6.140 1.469 1.00 94.44 281 LYS A CA 1
ATOM 2147 C C . LYS A 1 281 ? -16.545 -5.545 2.867 1.00 94.44 281 LYS A C 1
ATOM 2149 O O . LYS A 1 281 ? -15.724 -5.820 3.734 1.00 94.44 281 LYS A O 1
ATOM 2154 N N . GLN A 1 282 ? -17.600 -4.761 3.083 1.00 95.94 282 GLN A N 1
ATOM 2155 C CA . GLN A 1 282 ? -17.899 -4.177 4.388 1.00 95.94 282 GLN A CA 1
ATOM 2156 C C . GLN A 1 282 ? -18.241 -5.258 5.419 1.00 95.94 282 GLN A C 1
ATOM 2158 O O . GLN A 1 282 ? -17.736 -5.209 6.535 1.00 95.94 282 GLN A O 1
ATOM 2163 N N . GLN A 1 283 ? -19.049 -6.253 5.046 1.00 97.12 283 GLN A N 1
ATOM 2164 C CA . GLN A 1 283 ? -19.389 -7.360 5.941 1.00 97.12 283 GLN A CA 1
ATOM 2165 C C . GLN A 1 283 ? -18.142 -8.162 6.345 1.00 97.12 283 GLN A C 1
ATOM 2167 O O . GLN A 1 283 ? -17.907 -8.381 7.530 1.00 97.12 283 GLN A O 1
ATOM 2172 N N . ALA A 1 284 ? -17.295 -8.508 5.373 1.00 97.06 284 ALA A N 1
ATOM 2173 C CA . ALA A 1 284 ? -16.038 -9.202 5.628 1.00 97.06 284 ALA A CA 1
ATOM 2174 C C . ALA A 1 284 ? -15.073 -8.365 6.494 1.00 97.06 284 ALA A C 1
ATOM 2176 O O . ALA A 1 284 ? -14.376 -8.913 7.343 1.00 97.06 284 ALA A O 1
ATOM 2177 N N . ALA A 1 285 ? -15.061 -7.037 6.326 1.00 97.94 285 ALA A N 1
ATOM 2178 C CA . ALA A 1 285 ? -14.302 -6.123 7.181 1.00 97.94 285 ALA A CA 1
ATOM 2179 C C . ALA A 1 285 ? -14.813 -6.117 8.630 1.00 97.94 285 ALA A C 1
ATOM 2181 O O . ALA A 1 285 ? -14.014 -6.211 9.555 1.00 97.94 285 ALA A O 1
ATOM 2182 N N . ILE A 1 286 ? -16.131 -6.074 8.841 1.00 98.31 286 ILE A N 1
ATOM 2183 C CA . ILE A 1 286 ? -16.739 -6.158 10.179 1.00 98.31 286 ILE A CA 1
ATOM 2184 C C . ILE A 1 286 ? -16.397 -7.495 10.850 1.00 98.31 286 ILE A C 1
ATOM 2186 O O . ILE A 1 286 ? -16.053 -7.530 12.031 1.00 98.31 286 ILE A O 1
ATOM 2190 N N . GLU A 1 287 ? -16.479 -8.602 10.112 1.00 98.12 287 GLU A N 1
ATOM 2191 C CA . GLU A 1 287 ? -16.106 -9.933 10.604 1.00 98.12 287 GLU A CA 1
ATOM 2192 C C . GLU A 1 287 ? -14.630 -9.998 11.001 1.00 98.12 287 GLU A C 1
ATOM 2194 O O . GLU A 1 287 ? -14.314 -10.452 12.102 1.00 98.12 287 GLU A O 1
ATOM 2199 N N . PHE A 1 288 ? -13.742 -9.473 10.154 1.00 98.44 288 PHE A N 1
ATOM 2200 C CA . PHE A 1 288 ? -12.313 -9.389 10.435 1.00 98.44 288 PHE A CA 1
ATOM 2201 C C . PHE A 1 288 ? -12.012 -8.552 11.686 1.00 98.44 288 PHE A C 1
ATOM 2203 O O . PHE A 1 288 ? -11.297 -9.021 12.566 1.00 98.44 288 PHE A O 1
ATOM 2210 N N . LEU A 1 289 ? -12.594 -7.354 11.817 1.00 98.44 289 LEU A N 1
ATOM 2211 C CA . LEU A 1 289 ? -12.390 -6.494 12.990 1.00 98.44 289 LEU A CA 1
ATOM 2212 C C . LEU A 1 289 ? -12.878 -7.168 14.278 1.00 98.44 289 LEU A C 1
ATOM 2214 O O . LEU A 1 289 ? -12.203 -7.128 15.302 1.00 98.44 289 LEU A O 1
ATOM 2218 N N . ASN A 1 290 ? -14.020 -7.858 14.232 1.00 98.38 290 ASN A N 1
ATOM 2219 C CA . ASN A 1 290 ? -14.503 -8.621 15.383 1.00 98.38 290 ASN A CA 1
ATOM 2220 C C . ASN A 1 290 ? -13.558 -9.766 15.770 1.00 98.38 290 ASN A C 1
ATOM 2222 O O . ASN A 1 290 ? -13.348 -10.000 16.962 1.00 98.38 290 ASN A O 1
ATOM 2226 N N . LEU A 1 291 ? -12.992 -10.470 14.785 1.00 98.12 291 LEU A N 1
ATOM 2227 C CA . LEU A 1 291 ? -11.983 -11.499 15.027 1.00 98.12 291 LEU A CA 1
ATOM 2228 C C . LEU A 1 291 ? -10.716 -10.886 15.632 1.00 98.12 291 LEU A C 1
ATOM 2230 O O . LEU A 1 291 ? -10.207 -11.404 16.622 1.00 98.12 291 LEU A O 1
ATOM 2234 N N . MET A 1 292 ? -10.254 -9.757 15.099 1.00 97.94 292 MET A N 1
ATOM 2235 C CA . MET A 1 292 ? -9.071 -9.050 15.582 1.00 97.94 292 MET A CA 1
ATOM 2236 C C . MET A 1 292 ? -9.230 -8.592 17.032 1.00 97.94 292 MET A C 1
ATOM 2238 O O . MET A 1 292 ? -8.372 -8.853 17.862 1.00 97.94 292 MET A O 1
ATOM 2242 N N . HIS A 1 293 ? -10.379 -8.029 17.397 1.00 96.88 293 HIS A N 1
ATOM 2243 C CA . HIS A 1 293 ? -10.633 -7.613 18.781 1.00 96.88 293 HIS A CA 1
ATOM 2244 C C . HIS A 1 293 ? -10.684 -8.802 19.754 1.00 96.88 293 HIS A C 1
ATOM 2246 O O . HIS A 1 293 ? -10.413 -8.653 20.946 1.00 96.88 293 HIS A O 1
ATOM 2252 N N . SER A 1 294 ? -10.988 -10.005 19.255 1.00 96.81 294 SER A N 1
ATOM 2253 C CA . SER A 1 294 ? -10.994 -11.221 20.071 1.00 96.81 294 SER A CA 1
ATOM 2254 C C . SER A 1 294 ? -9.599 -11.772 20.390 1.00 96.81 294 SER A C 1
ATOM 2256 O O . SER A 1 294 ? -9.489 -12.605 21.287 1.00 96.81 294 SER A O 1
ATOM 2258 N N . THR A 1 295 ? -8.532 -11.307 19.720 1.00 95.19 295 THR A N 1
ATOM 2259 C CA . THR A 1 295 ? -7.158 -11.786 19.976 1.00 95.19 295 THR A CA 1
ATOM 2260 C C . THR A 1 295 ? -6.524 -11.179 21.228 1.00 95.19 295 THR A C 1
ATOM 2262 O O . THR A 1 295 ? -5.436 -11.586 21.624 1.00 95.19 295 THR A O 1
ATOM 2265 N N . GLY A 1 296 ? -7.190 -10.212 21.856 1.00 93.06 296 GLY A N 1
ATOM 2266 C CA . GLY A 1 296 ? -6.748 -9.578 23.091 1.00 93.06 296 GLY A CA 1
ATOM 2267 C C . GLY A 1 296 ? -7.332 -8.178 23.210 1.00 93.06 296 GLY A C 1
ATOM 2268 O O . GLY A 1 296 ? -7.083 -7.328 22.363 1.00 93.06 296 GLY A O 1
ATOM 2269 N N . THR A 1 297 ? -8.110 -7.947 24.265 1.00 96.81 297 THR A N 1
ATOM 2270 C CA . THR A 1 297 ? -8.625 -6.622 24.623 1.00 96.81 297 THR A CA 1
ATOM 2271 C C . THR A 1 297 ? -8.230 -6.331 26.060 1.00 96.81 297 THR A C 1
ATOM 2273 O O . THR A 1 297 ? -8.486 -7.143 26.952 1.00 96.81 297 THR A O 1
ATOM 2276 N N . THR A 1 298 ? -7.646 -5.165 26.291 1.00 97.69 298 THR A N 1
ATOM 2277 C CA . THR A 1 298 ? -7.480 -4.603 27.630 1.00 97.69 298 THR A CA 1
ATOM 2278 C C . THR A 1 298 ? -8.262 -3.302 27.732 1.00 97.69 298 THR A C 1
ATOM 2280 O O . THR A 1 298 ? -8.684 -2.726 26.730 1.00 97.69 298 THR A O 1
ATOM 2283 N N . TRP A 1 299 ? -8.512 -2.865 28.960 1.00 97.44 299 TRP A N 1
ATOM 2284 C CA . TRP A 1 299 ? -9.266 -1.649 29.230 1.00 97.44 299 TRP A CA 1
ATOM 2285 C C . TRP A 1 299 ? -8.350 -0.647 29.908 1.00 97.44 299 TRP A C 1
ATOM 2287 O O . TRP A 1 299 ? -7.672 -0.987 30.877 1.00 97.44 299 TRP A O 1
ATOM 2297 N N . VAL A 1 300 ? -8.341 0.576 29.394 1.00 96.94 300 VAL A N 1
ATOM 2298 C CA . VAL A 1 300 ? -7.582 1.695 29.959 1.00 96.94 300 VAL A CA 1
ATOM 2299 C C . VAL A 1 300 ? -8.488 2.907 30.110 1.00 96.94 300 VAL A C 1
ATOM 2301 O O . VAL A 1 300 ? -9.552 2.981 29.496 1.00 96.94 300 VAL A O 1
ATOM 2304 N N . SER A 1 301 ? -8.082 3.866 30.935 1.00 95.81 301 SER A N 1
ATOM 2305 C CA . SER A 1 301 ? -8.745 5.168 30.995 1.00 95.81 301 SER A CA 1
ATOM 2306 C C . SER A 1 301 ? -8.409 5.959 29.732 1.00 95.81 301 SER A C 1
ATOM 2308 O O . SER A 1 301 ? -7.236 6.140 29.401 1.00 95.81 301 SER A O 1
ATOM 2310 N N . LEU A 1 302 ? -9.424 6.492 29.047 1.00 93.94 302 LEU A N 1
ATOM 2311 C CA . LEU A 1 302 ? -9.200 7.382 27.902 1.00 93.94 302 LEU A CA 1
ATOM 2312 C C . LEU A 1 302 ? -8.401 8.633 28.304 1.00 93.94 302 LEU A C 1
ATOM 2314 O O . LEU A 1 302 ? -7.616 9.154 27.517 1.00 93.94 302 LEU A O 1
ATOM 2318 N N . GLY A 1 303 ? -8.562 9.094 29.548 1.00 92.62 303 GLY A N 1
ATOM 2319 C CA . GLY A 1 303 ? -7.781 10.205 30.092 1.00 92.62 303 GLY A CA 1
ATOM 2320 C C . GLY A 1 303 ? -6.278 9.916 30.161 1.00 92.62 303 GLY A C 1
ATOM 2321 O O . GLY A 1 303 ? -5.491 10.838 29.941 1.00 92.62 303 GLY A O 1
ATOM 2322 N N . ASP A 1 304 ? -5.895 8.660 30.410 1.00 91.75 304 ASP A N 1
ATOM 2323 C CA . ASP A 1 304 ? -4.489 8.241 30.476 1.00 91.75 304 ASP A CA 1
ATOM 2324 C C . ASP A 1 304 ? -3.892 8.200 29.064 1.00 91.75 304 ASP A C 1
ATOM 2326 O O . ASP A 1 304 ? -2.833 8.774 28.833 1.00 91.75 304 ASP A O 1
ATOM 2330 N N . MET A 1 305 ? -4.633 7.663 28.084 1.00 91.50 305 MET A N 1
ATOM 2331 C CA . MET A 1 305 ? -4.213 7.687 26.673 1.00 91.50 305 MET A CA 1
ATOM 2332 C C . MET A 1 305 ? -3.976 9.112 26.157 1.00 91.50 305 MET A C 1
ATOM 2334 O O . MET A 1 305 ? -3.006 9.366 25.452 1.00 91.50 305 MET A O 1
ATOM 2338 N N . ILE A 1 306 ? -4.846 10.059 26.527 1.00 90.75 306 ILE A N 1
ATOM 2339 C CA . ILE A 1 306 ? -4.695 11.474 26.156 1.00 90.75 306 ILE A CA 1
ATOM 2340 C C . ILE A 1 306 ? -3.480 12.108 26.851 1.00 90.75 306 ILE A C 1
ATOM 2342 O O . ILE A 1 306 ? -2.875 13.028 26.305 1.00 90.75 306 ILE A O 1
ATOM 2346 N N . ALA A 1 307 ? -3.140 11.678 28.070 1.00 87.00 307 ALA A N 1
ATOM 2347 C CA . ALA A 1 307 ? -2.020 12.237 28.824 1.00 87.00 307 ALA A CA 1
ATOM 2348 C C . ALA A 1 307 ? -0.655 11.856 28.231 1.00 87.00 307 ALA A C 1
ATOM 2350 O O . ALA A 1 307 ? 0.274 12.658 28.325 1.00 87.00 307 ALA A O 1
ATOM 2351 N N . ASP A 1 308 ? -0.568 10.686 27.599 1.00 82.88 308 ASP A N 1
ATOM 2352 C CA . ASP A 1 308 ? 0.654 10.179 26.971 1.00 82.88 308 ASP A CA 1
ATOM 2353 C C . ASP A 1 308 ? 0.948 10.825 25.602 1.00 82.88 308 ASP A C 1
ATOM 2355 O O . ASP A 1 308 ? 2.042 10.663 25.057 1.00 82.88 308 ASP A O 1
ATOM 2359 N N . GLU A 1 309 ? 0.013 11.594 25.032 1.00 80.50 309 GLU A N 1
ATOM 2360 C CA . GLU A 1 309 ? 0.236 12.261 23.749 1.00 80.50 309 GLU A CA 1
ATOM 2361 C C . GLU A 1 309 ? 1.145 13.484 23.870 1.00 80.50 309 GLU A C 1
ATOM 2363 O O . GLU A 1 309 ? 0.816 14.497 24.496 1.00 80.50 309 GLU A O 1
ATOM 2368 N N . ALA A 1 310 ? 2.285 13.428 23.180 1.00 69.75 310 ALA A N 1
ATOM 2369 C CA . ALA A 1 310 ? 3.137 14.590 22.998 1.00 69.75 310 ALA A CA 1
ATOM 2370 C C . ALA A 1 310 ? 2.418 15.649 22.133 1.00 69.75 310 ALA A C 1
ATOM 2372 O O . ALA A 1 310 ? 1.841 15.315 21.094 1.00 69.75 310 ALA A O 1
ATOM 2373 N N . PRO A 1 311 ? 2.472 16.942 22.501 1.00 65.06 311 PRO A N 1
ATOM 2374 C CA . PRO A 1 311 ? 1.905 18.000 21.677 1.00 65.06 311 PRO A CA 1
ATOM 2375 C C . PRO A 1 311 ? 2.685 18.114 20.359 1.00 65.06 311 PRO A C 1
ATOM 2377 O O . PRO A 1 311 ? 3.796 18.644 20.317 1.00 65.06 311 PRO A O 1
ATOM 2380 N N . GLU A 1 312 ? 2.105 17.625 19.265 1.00 64.31 312 GLU A N 1
ATOM 2381 C CA . GLU A 1 312 ? 2.686 17.789 17.933 1.00 64.31 312 GLU A CA 1
ATOM 2382 C C . GLU A 1 312 ? 2.626 19.247 17.455 1.00 64.31 312 GLU A C 1
ATOM 2384 O O . GLU A 1 312 ? 1.660 19.985 17.679 1.00 64.31 312 GLU A O 1
ATOM 2389 N N . ARG A 1 313 ? 3.656 19.648 16.705 1.00 52.97 313 ARG A N 1
ATOM 2390 C CA . ARG A 1 313 ? 3.758 20.965 16.065 1.00 52.97 313 ARG A CA 1
ATOM 2391 C C . ARG A 1 313 ? 2.891 21.002 14.800 1.00 52.97 313 ARG A C 1
ATOM 2393 O O . ARG A 1 313 ? 3.367 20.675 13.720 1.00 52.97 313 ARG A O 1
ATOM 2400 N N . THR A 1 314 ? 1.622 21.391 14.918 1.00 58.66 314 THR A N 1
ATOM 2401 C CA . THR A 1 314 ? 0.696 21.533 13.770 1.00 58.66 314 THR A CA 1
ATOM 2402 C C . THR A 1 314 ? 0.104 22.948 13.674 1.00 58.66 314 THR A C 1
ATOM 2404 O O . THR A 1 314 ? 0.189 23.730 14.609 1.00 58.66 314 THR A O 1
ATOM 2407 N N . VAL A 1 315 ? -0.466 23.337 12.530 1.00 56.50 315 VAL A N 1
ATOM 2408 C CA . VAL A 1 315 ? -0.962 24.716 12.295 1.00 56.50 315 VAL A CA 1
ATOM 2409 C C . VAL A 1 315 ? -2.251 25.028 13.083 1.00 56.50 315 VAL A C 1
ATOM 2411 O O . VAL A 1 315 ? -2.502 26.180 13.419 1.00 56.50 315 VAL A O 1
ATOM 2414 N N . HIS A 1 316 ? -3.007 24.000 13.485 1.00 66.88 316 HIS A N 1
ATOM 2415 C CA . HIS A 1 316 ? -4.275 24.103 14.232 1.00 66.88 316 HIS A CA 1
ATOM 2416 C C . HIS A 1 316 ? -4.116 23.810 15.733 1.00 66.88 316 HIS A C 1
ATOM 2418 O O . HIS A 1 316 ? -4.987 23.218 16.375 1.00 66.88 316 HIS A O 1
ATOM 2424 N N . ILE A 1 317 ? -2.966 24.181 16.312 1.00 73.75 317 ILE A N 1
ATOM 2425 C CA . ILE A 1 317 ? -2.621 23.858 17.708 1.00 73.75 317 ILE A CA 1
ATOM 2426 C C . ILE A 1 317 ? -3.697 24.327 18.689 1.00 73.75 317 ILE A C 1
ATOM 2428 O O . ILE A 1 317 ? -3.922 23.647 19.687 1.00 73.75 317 ILE A O 1
ATOM 2432 N N . LYS A 1 318 ? -4.347 25.477 18.458 1.00 82.44 318 LYS A N 1
ATOM 2433 C CA . LYS A 1 318 ? -5.272 26.044 19.444 1.00 82.44 318 LYS A CA 1
ATOM 2434 C C . LYS A 1 318 ? -6.551 25.215 19.550 1.00 82.44 318 LYS A C 1
ATOM 2436 O O . LYS A 1 318 ? -6.826 24.721 20.636 1.00 82.44 318 LYS A O 1
ATOM 2441 N N . GLU A 1 319 ? -7.279 25.021 18.456 1.00 81.56 319 GLU A N 1
ATOM 2442 C CA . GLU A 1 319 ? -8.539 24.272 18.414 1.00 81.56 319 GLU A CA 1
ATOM 2443 C C . GLU A 1 319 ? -8.323 22.815 18.835 1.00 81.56 319 GLU A C 1
ATOM 2445 O O . GLU A 1 319 ? -9.060 22.298 19.679 1.00 81.56 319 GLU A O 1
ATOM 2450 N N . ARG A 1 320 ? -7.252 22.173 18.342 1.00 82.38 320 ARG A N 1
ATOM 2451 C CA . ARG A 1 320 ? -6.876 20.812 18.756 1.00 82.38 320 ARG A CA 1
ATOM 2452 C C . ARG A 1 320 ? -6.611 20.747 20.260 1.00 82.38 320 ARG A C 1
ATOM 2454 O O . ARG A 1 320 ? -7.150 19.880 20.942 1.00 82.38 320 ARG A O 1
ATOM 2461 N N . ARG A 1 321 ? -5.818 21.673 20.809 1.00 84.06 321 ARG A N 1
ATOM 2462 C CA . ARG A 1 321 ? -5.506 21.727 22.248 1.00 84.06 321 ARG A CA 1
ATOM 2463 C C . ARG A 1 321 ? -6.737 22.032 23.095 1.00 84.06 321 ARG A C 1
ATOM 2465 O O . ARG A 1 321 ? -6.852 21.510 24.202 1.00 84.06 321 ARG A O 1
ATOM 2472 N N . ASP A 1 322 ? -7.622 22.902 22.628 1.00 87.12 322 ASP A N 1
ATOM 2473 C CA . ASP A 1 322 ? -8.855 23.260 23.331 1.00 87.12 322 ASP A CA 1
ATOM 2474 C C . ASP A 1 322 ? -9.790 22.046 23.381 1.00 87.12 322 ASP A C 1
ATOM 2476 O O . ASP A 1 322 ? -10.278 21.702 24.458 1.00 87.12 322 ASP A O 1
ATOM 2480 N N . THR A 1 323 ? -9.907 21.314 22.271 1.00 84.75 323 THR A N 1
ATOM 2481 C CA . THR A 1 323 ? -10.701 20.081 22.185 1.00 84.75 323 THR A CA 1
ATOM 2482 C C . THR A 1 323 ? -10.089 18.941 23.003 1.00 84.75 323 THR A C 1
ATOM 2484 O O . THR A 1 323 ? -10.808 18.278 23.740 1.00 84.75 323 THR A O 1
ATOM 2487 N N . LEU A 1 324 ? -8.764 18.746 22.990 1.00 86.19 324 LEU A N 1
ATOM 2488 C CA . LEU A 1 324 ? -8.094 17.767 23.864 1.00 86.19 324 LEU A CA 1
ATOM 2489 C C . LEU A 1 324 ? -8.297 18.096 25.349 1.00 86.19 324 LEU A C 1
ATOM 2491 O O . LEU A 1 324 ? -8.535 17.202 26.160 1.00 86.19 324 LEU A O 1
ATOM 2495 N N . ARG A 1 325 ? -8.239 19.382 25.725 1.00 88.50 325 ARG A N 1
ATOM 2496 C CA . ARG A 1 325 ? -8.524 19.823 27.100 1.00 88.50 325 ARG A CA 1
ATOM 2497 C C . ARG A 1 325 ? -9.982 19.597 27.481 1.00 88.50 325 ARG A C 1
ATOM 2499 O O . ARG A 1 325 ? -10.238 19.170 28.606 1.00 88.50 325 ARG A O 1
ATOM 2506 N N . PHE A 1 326 ? -10.915 19.883 26.574 1.00 89.00 326 PHE A N 1
ATOM 2507 C CA . PHE A 1 326 ? -12.329 19.572 26.755 1.00 89.00 326 PHE A CA 1
ATOM 2508 C C . PHE A 1 326 ? -12.518 18.070 26.968 1.00 89.00 326 PHE A C 1
ATOM 2510 O O . PHE A 1 326 ? -13.071 17.667 27.990 1.00 89.00 326 PHE A O 1
ATOM 2517 N N . LEU A 1 327 ? -11.976 17.254 26.063 1.00 89.12 327 LEU A N 1
ATOM 2518 C CA . LEU A 1 327 ? -12.079 15.805 26.092 1.00 89.12 327 LEU A CA 1
ATOM 2519 C C . LEU A 1 327 ? -11.537 15.264 27.417 1.00 89.12 327 LEU A C 1
ATOM 2521 O O . LEU A 1 327 ? -12.269 14.612 28.154 1.00 89.12 327 LEU A O 1
ATOM 2525 N N . LYS A 1 328 ? -10.320 15.663 27.810 1.00 89.19 328 LYS A N 1
ATOM 2526 C CA . LYS A 1 328 ? -9.713 15.281 29.092 1.00 89.19 328 LYS A CA 1
ATOM 2527 C C . LYS A 1 328 ? -10.628 15.576 30.287 1.00 89.19 328 LYS A C 1
ATOM 2529 O O . LYS A 1 328 ? -10.757 14.728 31.160 1.00 89.19 328 LYS A O 1
ATOM 2534 N N . ARG A 1 329 ? -11.302 16.729 30.336 1.00 88.62 329 ARG A N 1
ATOM 2535 C CA . ARG A 1 329 ? -12.205 17.077 31.453 1.00 88.62 329 ARG A CA 1
ATOM 2536 C C . ARG A 1 329 ? -13.460 16.204 31.525 1.00 88.62 329 ARG A C 1
ATOM 2538 O O . ARG A 1 329 ? -13.903 15.915 32.629 1.00 88.62 329 ARG A O 1
ATOM 2545 N N . HIS A 1 330 ? -14.010 15.799 30.383 1.00 87.69 330 HIS A N 1
ATOM 2546 C CA . HIS A 1 330 ? -15.304 15.107 30.317 1.00 87.69 330 HIS A CA 1
ATOM 2547 C C . HIS A 1 330 ? -15.182 13.582 30.264 1.00 87.69 330 HIS A C 1
ATOM 2549 O O . HIS A 1 330 ? -16.151 12.883 30.546 1.00 87.69 330 HIS A O 1
ATOM 2555 N N . VAL A 1 331 ? -14.002 13.056 29.924 1.00 86.94 331 VAL A N 1
ATOM 2556 C CA . VAL A 1 331 ? -13.805 11.613 29.702 1.00 86.94 331 VAL A CA 1
ATOM 2557 C C . VAL A 1 331 ? -12.748 10.981 30.602 1.00 86.94 331 VAL A C 1
ATOM 2559 O O . VAL A 1 331 ? -12.405 9.812 30.420 1.00 86.94 331 VAL A O 1
ATOM 2562 N N . THR A 1 332 ? -12.217 11.732 31.574 1.00 86.06 332 THR A N 1
ATOM 2563 C CA . THR A 1 332 ? -11.309 11.167 32.583 1.00 86.06 332 THR A CA 1
ATOM 2564 C C . THR A 1 332 ? -12.011 10.007 33.289 1.00 86.06 332 THR A C 1
ATOM 2566 O O . THR A 1 332 ? -13.096 10.177 33.840 1.00 86.06 332 THR A O 1
ATOM 2569 N N . GLY A 1 333 ? -11.395 8.824 33.257 1.00 87.94 333 GLY A N 1
ATOM 2570 C CA . GLY A 1 333 ? -11.948 7.614 33.862 1.00 87.94 333 GLY A CA 1
ATOM 2571 C C . GLY A 1 333 ? -12.956 6.852 32.999 1.00 87.94 333 GLY A C 1
ATOM 2572 O O . GLY A 1 333 ? -13.408 5.798 33.438 1.00 87.94 333 GLY A O 1
ATOM 2573 N N . LEU A 1 334 ? -13.292 7.314 31.784 1.00 94.38 334 LEU A N 1
ATOM 2574 C CA . LEU A 1 334 ? -14.067 6.488 30.854 1.00 94.38 334 LEU A CA 1
ATOM 2575 C C . LEU A 1 334 ? -13.207 5.300 30.393 1.00 94.38 334 LEU A C 1
ATOM 2577 O O . LEU A 1 334 ? -12.161 5.525 29.773 1.00 94.38 334 LEU A O 1
ATOM 2581 N N . PRO A 1 335 ? -13.624 4.050 30.674 1.00 97.12 335 PRO A N 1
ATOM 2582 C CA . PRO A 1 335 ? -12.880 2.881 30.243 1.00 97.12 335 PRO A CA 1
ATOM 2583 C C . PRO A 1 335 ? -13.063 2.695 28.736 1.00 97.12 335 PRO A C 1
ATOM 2585 O O . PRO A 1 335 ? -14.187 2.581 28.241 1.00 97.12 335 PRO A O 1
ATOM 2588 N N . VAL A 1 336 ? -11.953 2.640 28.007 1.00 97.38 336 VAL A N 1
ATOM 2589 C CA . VAL A 1 336 ? -11.926 2.369 26.569 1.00 97.38 336 VAL A CA 1
ATOM 2590 C C . VAL A 1 336 ? -11.192 1.063 26.282 1.00 97.38 336 VAL A C 1
ATOM 2592 O O . VAL A 1 336 ? -10.203 0.755 26.956 1.00 97.38 336 VAL A O 1
ATOM 2595 N N . PRO A 1 337 ? -11.665 0.281 25.298 1.00 97.94 337 PRO A N 1
ATOM 2596 C CA . PRO A 1 337 ? -11.005 -0.950 24.914 1.00 97.94 337 PRO A CA 1
ATOM 2597 C C . PRO A 1 337 ? -9.825 -0.644 23.986 1.00 97.94 337 PRO A C 1
ATOM 2599 O O . PRO A 1 337 ? -9.982 0.007 22.948 1.00 97.94 337 PRO A O 1
ATOM 2602 N N . ILE A 1 338 ? -8.655 -1.160 24.344 1.00 98.25 338 ILE A N 1
ATOM 2603 C CA . ILE A 1 338 ? -7.449 -1.123 23.518 1.00 98.25 338 ILE A CA 1
ATOM 2604 C C . ILE A 1 338 ? -6.975 -2.542 23.203 1.00 98.25 338 ILE A C 1
ATOM 2606 O O . ILE A 1 338 ? -7.307 -3.504 23.903 1.00 98.25 338 ILE A O 1
ATOM 2610 N N . GLY A 1 339 ? -6.184 -2.674 22.147 1.00 97.81 339 GLY A N 1
ATOM 2611 C CA . GLY A 1 339 ? -5.591 -3.936 21.737 1.00 97.81 339 GLY A CA 1
ATOM 2612 C C . GLY A 1 339 ? -4.986 -3.840 20.345 1.00 97.81 339 GLY A C 1
ATOM 2613 O O . GLY A 1 339 ? -4.521 -2.781 19.928 1.00 97.81 339 GLY A O 1
ATOM 2614 N N . LEU A 1 340 ? -4.993 -4.964 19.635 1.00 98.25 340 LEU A N 1
ATOM 2615 C CA . LEU A 1 340 ? -4.477 -5.045 18.276 1.00 98.25 340 LEU A CA 1
ATOM 2616 C C . LEU A 1 340 ? -5.313 -4.187 17.313 1.00 98.25 340 LEU A C 1
ATOM 2618 O O . LEU A 1 340 ? -6.516 -4.410 17.175 1.00 98.25 340 LEU A O 1
ATOM 2622 N N . VAL A 1 341 ? -4.646 -3.272 16.612 1.00 98.31 341 VAL A N 1
ATOM 2623 C CA . VAL A 1 341 ? -5.187 -2.479 15.503 1.00 98.31 341 VAL A CA 1
ATOM 2624 C C . VAL A 1 341 ? -4.238 -2.517 14.306 1.00 98.31 341 VAL A C 1
ATOM 2626 O O . VAL A 1 341 ? -3.029 -2.709 14.445 1.00 98.31 341 VAL A O 1
ATOM 2629 N N . HIS A 1 342 ? -4.789 -2.309 13.118 1.00 98.44 342 HIS A N 1
ATOM 2630 C CA . HIS A 1 342 ? -4.049 -2.132 11.874 1.00 98.44 342 HIS A CA 1
ATOM 2631 C C . HIS A 1 342 ? -3.515 -0.699 11.715 1.00 98.44 342 HIS A C 1
ATOM 2633 O O . HIS A 1 342 ? -2.487 -0.497 11.074 1.00 98.44 342 HIS A O 1
ATOM 2639 N N . GLY A 1 343 ? -4.220 0.310 12.240 1.00 96.25 343 GLY A N 1
ATOM 2640 C CA . GLY A 1 343 ? -3.794 1.718 12.249 1.00 96.25 343 GLY A CA 1
ATOM 2641 C C . GLY A 1 343 ? -4.126 2.488 10.962 1.00 96.25 343 GLY A C 1
ATOM 2642 O O . GLY A 1 343 ? -4.583 3.637 11.021 1.00 96.25 343 GLY A O 1
ATOM 2643 N N . ASP A 1 344 ? -3.997 1.836 9.803 1.00 95.75 344 ASP A N 1
ATOM 2644 C CA . ASP A 1 344 ? -4.473 2.319 8.490 1.00 95.75 344 ASP A CA 1
ATOM 2645 C C . ASP A 1 344 ? -5.534 1.393 7.858 1.00 95.75 344 ASP A C 1
ATOM 2647 O O . ASP A 1 344 ? -5.471 1.041 6.677 1.00 95.75 344 ASP A O 1
ATOM 2651 N N . PHE A 1 345 ? -6.491 0.891 8.649 1.00 97.69 345 PHE A N 1
ATOM 2652 C CA . PHE A 1 345 ? -7.505 -0.020 8.112 1.00 97.69 345 PHE A CA 1
ATOM 2653 C C . PHE A 1 345 ? -8.457 0.708 7.160 1.00 97.69 345 PHE A C 1
ATOM 2655 O O . PHE A 1 345 ? -9.340 1.467 7.564 1.00 97.69 345 PHE A O 1
ATOM 2662 N N . ALA A 1 346 ? -8.283 0.455 5.867 1.00 95.56 346 ALA A N 1
ATOM 2663 C CA . ALA A 1 346 ? -9.048 1.090 4.809 1.00 95.56 346 ALA A CA 1
ATOM 2664 C C . ALA A 1 346 ? -9.381 0.095 3.688 1.00 95.56 346 ALA A C 1
ATOM 2666 O O . ALA A 1 346 ? -8.683 -0.905 3.500 1.00 95.56 346 ALA A O 1
ATOM 2667 N N . PRO A 1 347 ? -10.411 0.362 2.863 1.00 94.69 347 PRO A N 1
ATOM 2668 C CA . PRO A 1 347 ? -10.772 -0.522 1.764 1.00 94.69 347 PRO A CA 1
ATOM 2669 C C . PRO A 1 347 ? -9.630 -0.795 0.779 1.00 94.69 347 PRO A C 1
ATOM 2671 O O . PRO A 1 347 ? -9.587 -1.885 0.219 1.00 94.69 347 PRO A O 1
ATOM 2674 N N . TRP A 1 348 ? -8.708 0.140 0.533 1.00 92.31 348 TRP A N 1
ATOM 2675 C CA . TRP A 1 348 ? -7.569 -0.115 -0.364 1.00 92.31 348 TRP A CA 1
ATOM 2676 C C . TRP A 1 348 ? -6.505 -1.038 0.239 1.00 92.31 348 TRP A C 1
ATOM 2678 O O . TRP A 1 348 ? -5.739 -1.595 -0.541 1.00 92.31 348 TRP A O 1
ATOM 2688 N N . ASN A 1 349 ? -6.524 -1.262 1.558 1.00 96.12 349 ASN A N 1
ATOM 2689 C CA . ASN A 1 349 ? -5.677 -2.212 2.296 1.00 96.12 349 ASN A CA 1
ATOM 2690 C C . ASN A 1 349 ? -6.354 -3.584 2.497 1.00 96.12 349 ASN A C 1
ATOM 2692 O O . ASN A 1 349 ? -5.850 -4.457 3.198 1.00 96.12 349 ASN A O 1
ATOM 2696 N N . CYS A 1 350 ? -7.518 -3.780 1.867 1.00 96.12 350 CYS A N 1
ATOM 2697 C CA . CYS A 1 350 ? -8.337 -4.979 1.988 1.00 96.12 350 CYS A CA 1
ATOM 2698 C C . CYS A 1 350 ? -8.656 -5.592 0.618 1.00 96.12 350 CYS A C 1
ATOM 2700 O O . CYS A 1 350 ? -9.195 -4.920 -0.274 1.00 96.12 350 CYS A O 1
ATOM 2702 N N . GLY A 1 351 ? -8.456 -6.902 0.496 1.00 94.62 351 GLY A N 1
ATOM 2703 C CA . GLY A 1 351 ? -8.852 -7.723 -0.646 1.00 94.62 351 GLY A CA 1
ATOM 2704 C C . GLY A 1 351 ? -9.627 -8.969 -0.222 1.00 94.62 351 GLY A C 1
ATOM 2705 O O . GLY A 1 351 ? -9.640 -9.308 0.954 1.00 94.62 351 GLY A O 1
ATOM 2706 N N . LEU A 1 352 ? -10.280 -9.658 -1.158 1.00 95.25 352 LEU A N 1
ATOM 2707 C CA . LEU A 1 352 ? -10.764 -11.021 -0.929 1.00 95.25 352 LEU A CA 1
ATOM 2708 C C . LEU A 1 352 ? -9.833 -12.001 -1.636 1.00 95.25 352 LEU A C 1
ATOM 2710 O O . LEU A 1 352 ? -9.523 -11.801 -2.808 1.00 95.25 352 LEU A O 1
ATOM 2714 N N . ALA A 1 353 ? -9.396 -13.038 -0.935 1.00 94.38 353 ALA A N 1
ATOM 2715 C CA . ALA A 1 353 ? -8.616 -14.127 -1.503 1.00 94.38 353 ALA A CA 1
ATOM 2716 C C . ALA A 1 353 ? -9.160 -15.449 -0.962 1.00 94.38 353 ALA A C 1
ATOM 2718 O O . ALA A 1 353 ? -9.276 -15.613 0.256 1.00 94.38 353 ALA A O 1
ATOM 2719 N N . ALA A 1 354 ? -9.523 -16.373 -1.858 1.00 92.38 354 ALA A N 1
ATOM 2720 C CA . ALA A 1 354 ? -10.095 -17.670 -1.490 1.00 92.38 354 ALA A CA 1
ATOM 2721 C C . ALA A 1 354 ? -11.306 -17.537 -0.539 1.00 92.38 354 ALA A C 1
ATOM 2723 O O . ALA A 1 354 ? -11.415 -18.233 0.472 1.00 92.38 354 ALA A O 1
ATOM 2724 N N . GLY A 1 355 ? -12.198 -16.585 -0.836 1.00 92.06 355 GLY A N 1
ATOM 2725 C CA . GLY A 1 355 ? -13.418 -16.348 -0.057 1.00 92.06 355 GLY A CA 1
ATOM 2726 C C . GLY A 1 355 ? -13.222 -15.665 1.302 1.00 92.06 355 GLY A C 1
ATOM 2727 O O . GLY A 1 355 ? -14.193 -15.530 2.043 1.00 92.06 355 GLY A O 1
ATOM 2728 N N . ARG A 1 356 ? -12.007 -15.221 1.653 1.00 94.00 356 ARG A N 1
ATOM 2729 C CA . ARG A 1 356 ? -11.708 -14.572 2.943 1.00 94.00 356 ARG A CA 1
ATOM 2730 C C . ARG A 1 356 ? -11.123 -13.185 2.755 1.00 94.00 356 ARG A C 1
ATOM 2732 O O . ARG A 1 356 ? -10.430 -12.933 1.770 1.00 94.00 356 ARG A O 1
ATOM 2739 N N . LEU A 1 357 ? -11.378 -12.293 3.716 1.00 97.38 357 LEU A N 1
ATOM 2740 C CA . LEU A 1 357 ? -10.724 -10.989 3.735 1.00 97.38 357 LEU A CA 1
ATOM 2741 C C . LEU A 1 357 ? -9.221 -11.182 3.952 1.00 97.38 357 LEU A C 1
ATOM 2743 O O . LEU A 1 357 ? -8.815 -11.821 4.920 1.00 97.38 357 LEU A O 1
ATOM 2747 N N . LEU A 1 358 ? -8.428 -10.625 3.050 1.00 98.00 358 LEU A N 1
ATOM 2748 C CA . LEU A 1 358 ? -6.993 -10.458 3.165 1.00 98.00 358 LEU A CA 1
ATOM 2749 C C . LEU A 1 358 ? -6.711 -8.989 3.476 1.00 98.00 358 LEU A C 1
ATOM 2751 O O . LEU A 1 358 ? -7.129 -8.108 2.720 1.00 98.00 358 LEU A O 1
ATOM 2755 N N . VAL A 1 359 ? -5.991 -8.745 4.562 1.00 98.19 359 VAL A N 1
ATOM 2756 C CA . VAL A 1 359 ? -5.616 -7.418 5.046 1.00 98.19 359 VAL A CA 1
ATOM 2757 C C . VAL A 1 359 ? -4.101 -7.298 4.983 1.00 98.19 359 VAL A C 1
ATOM 2759 O O . VAL A 1 359 ? -3.377 -8.114 5.556 1.00 98.19 359 VAL A O 1
ATOM 2762 N N . TYR A 1 360 ? -3.624 -6.306 4.246 1.00 97.12 360 TYR A N 1
ATOM 2763 C CA . TYR A 1 360 ? -2.210 -6.075 3.965 1.00 97.12 360 TYR A CA 1
ATOM 2764 C C . TYR A 1 360 ? -1.826 -4.644 4.331 1.00 97.12 360 TYR A C 1
ATOM 2766 O O . TYR A 1 360 ? -2.697 -3.795 4.458 1.00 97.12 360 TYR A O 1
ATOM 2774 N N . ASP A 1 361 ? -0.520 -4.376 4.388 1.00 96.62 361 ASP A N 1
ATOM 2775 C CA . ASP A 1 361 ? 0.036 -3.060 4.721 1.00 96.62 361 ASP A CA 1
ATOM 2776 C C . ASP A 1 361 ? -0.051 -2.692 6.213 1.00 96.62 361 ASP A C 1
ATOM 2778 O O . ASP A 1 361 ? -0.556 -1.644 6.603 1.00 96.62 361 ASP A O 1
ATOM 2782 N N . TRP A 1 362 ? 0.497 -3.572 7.058 1.00 98.25 362 TRP A N 1
ATOM 2783 C CA . TRP A 1 362 ? 0.504 -3.441 8.524 1.00 98.25 362 TRP A CA 1
ATOM 2784 C C . TRP A 1 362 ? 1.579 -2.482 9.059 1.00 98.25 362 TRP A C 1
ATOM 2786 O O . TRP A 1 362 ? 2.060 -2.641 10.179 1.00 98.25 362 TRP A O 1
ATOM 2796 N N . GLU A 1 363 ? 1.999 -1.498 8.264 1.00 97.25 363 GLU A N 1
ATOM 2797 C CA . GLU A 1 363 ? 3.082 -0.585 8.643 1.00 97.25 363 GLU A CA 1
ATOM 2798 C C . GLU A 1 363 ? 2.729 0.329 9.828 1.00 97.25 363 GLU A C 1
ATOM 2800 O O . GLU A 1 363 ? 3.619 0.719 10.582 1.00 97.25 363 GLU A O 1
ATOM 2805 N N . GLU A 1 364 ? 1.437 0.609 10.029 1.00 96.69 364 GLU A N 1
ATOM 2806 C CA . GLU A 1 364 ? 0.888 1.397 11.149 1.00 96.69 364 GLU A CA 1
ATOM 2807 C C . GLU A 1 364 ? 0.297 0.517 12.267 1.00 96.69 364 GLU A C 1
ATOM 2809 O O . GLU A 1 364 ? -0.419 1.014 13.138 1.00 96.69 364 GLU A O 1
ATOM 2814 N N . GLY A 1 365 ? 0.536 -0.799 12.231 1.00 97.88 365 GLY A N 1
ATOM 2815 C CA . GLY A 1 365 ? -0.045 -1.718 13.204 1.00 97.88 365 GLY A CA 1
ATOM 2816 C C . GLY A 1 365 ? 0.455 -1.453 14.625 1.00 97.88 365 GLY A C 1
ATOM 2817 O O . GLY A 1 365 ? 1.636 -1.169 14.831 1.00 97.88 365 GLY A O 1
ATOM 2818 N N . ASP A 1 366 ? -0.442 -1.582 15.603 1.00 97.44 366 ASP A N 1
ATOM 2819 C CA . ASP A 1 366 ? -0.159 -1.368 17.026 1.00 97.44 366 ASP A CA 1
ATOM 2820 C C . ASP A 1 366 ? -0.874 -2.440 17.865 1.00 97.44 366 ASP A C 1
ATOM 2822 O O . ASP A 1 366 ? -2.009 -2.823 17.591 1.00 97.44 366 ASP A O 1
ATOM 2826 N N . LEU A 1 367 ? -0.202 -2.946 18.899 1.00 97.44 367 LEU A N 1
ATOM 2827 C CA . LEU A 1 367 ? -0.739 -3.942 19.831 1.00 97.44 367 LEU A CA 1
ATOM 2828 C C . LEU A 1 367 ? -1.551 -3.318 20.977 1.00 97.44 367 LEU A C 1
ATOM 2830 O O . LEU A 1 367 ? -2.164 -4.049 21.758 1.00 97.44 367 LEU A O 1
ATOM 2834 N N . LYS A 1 368 ? -1.511 -1.990 21.121 1.00 96.81 368 LYS A N 1
ATOM 2835 C CA . LYS A 1 368 ? -2.183 -1.222 22.178 1.00 96.81 368 LYS A CA 1
ATOM 2836 C C . LYS A 1 368 ? -2.970 -0.031 21.618 1.00 96.81 368 LYS A C 1
ATOM 2838 O O . LYS A 1 368 ? -3.195 0.949 22.328 1.00 96.81 368 LYS A O 1
ATOM 2843 N N . GLY A 1 369 ? -3.409 -0.120 20.366 1.00 96.62 369 GLY A N 1
ATOM 2844 C CA . GLY A 1 369 ? -4.235 0.907 19.743 1.00 96.62 369 GLY A CA 1
ATOM 2845 C C . GLY A 1 369 ? -5.689 0.860 20.210 1.00 96.62 369 GLY A C 1
ATOM 2846 O O . GLY A 1 369 ? -6.149 -0.117 20.805 1.00 96.62 369 GLY A O 1
ATOM 2847 N N . LEU A 1 370 ? -6.436 1.930 19.941 1.00 97.25 370 LEU A N 1
ATOM 2848 C CA . LEU A 1 370 ? -7.850 2.013 20.291 1.00 97.25 370 LEU A CA 1
ATOM 2849 C C . LEU A 1 370 ? -8.677 1.153 19.328 1.00 97.25 370 LEU A C 1
ATOM 2851 O O . LEU A 1 370 ? -8.695 1.412 18.129 1.00 97.25 370 LEU A O 1
ATOM 2855 N N . LEU A 1 371 ? -9.427 0.170 19.839 1.00 97.69 371 LEU A N 1
ATOM 2856 C CA . LEU A 1 371 ? -10.086 -0.836 18.984 1.00 97.69 371 LEU A CA 1
ATOM 2857 C C . LEU A 1 371 ? -11.137 -0.269 18.011 1.00 97.69 371 LEU A C 1
ATOM 2859 O O . LEU A 1 371 ? -11.550 -0.941 17.071 1.00 97.69 371 LEU A O 1
ATOM 2863 N N . LEU A 1 372 ? -11.609 0.962 18.215 1.00 98.19 372 LEU A N 1
ATOM 2864 C CA . LEU A 1 372 ? -12.547 1.600 17.287 1.00 98.19 372 LEU A CA 1
ATOM 2865 C C . LEU A 1 372 ? -11.853 2.379 16.156 1.00 98.19 372 LEU A C 1
ATOM 2867 O O . LEU A 1 372 ? -12.527 2.731 15.186 1.00 98.19 372 LEU A O 1
ATOM 2871 N N . ASP A 1 373 ? -10.535 2.597 16.230 1.00 97.31 373 ASP A N 1
ATOM 2872 C CA . ASP A 1 373 ? -9.776 3.404 15.264 1.00 97.31 373 ASP A CA 1
ATOM 2873 C C . ASP A 1 373 ? -9.925 2.890 13.835 1.00 97.31 373 ASP A C 1
ATOM 2875 O O . ASP A 1 373 ? -10.151 3.668 12.907 1.00 97.31 373 ASP A O 1
ATOM 2879 N N . ASP A 1 374 ? -9.832 1.575 13.657 1.00 98.25 374 ASP A N 1
ATOM 2880 C CA . ASP A 1 374 ? -9.906 0.946 12.343 1.00 98.25 374 ASP A CA 1
ATOM 2881 C C . ASP A 1 374 ? -11.315 1.008 11.748 1.00 98.25 374 ASP A C 1
ATOM 2883 O O . ASP A 1 374 ? -11.471 1.199 10.541 1.00 98.25 374 ASP A O 1
ATOM 2887 N N . ALA A 1 375 ? -12.360 0.932 12.579 1.00 98.38 375 ALA A N 1
ATOM 2888 C CA . ALA A 1 375 ? -13.727 1.149 12.113 1.00 98.38 375 ALA A CA 1
ATOM 2889 C C . ALA A 1 375 ? -13.926 2.599 11.655 1.00 98.38 375 ALA A C 1
ATOM 2891 O O . ALA A 1 375 ? -14.496 2.843 10.591 1.00 98.38 375 ALA A O 1
ATOM 2892 N N . PHE A 1 376 ? -13.424 3.571 12.416 1.00 97.94 376 PHE A N 1
ATOM 2893 C CA . PHE A 1 376 ? -13.515 4.977 12.029 1.00 97.94 376 PHE A CA 1
ATOM 2894 C C . PHE A 1 376 ? -12.762 5.247 10.722 1.00 97.94 376 PHE A C 1
ATOM 2896 O O . PHE A 1 376 ? -13.338 5.812 9.790 1.00 97.94 376 PHE A O 1
ATOM 2903 N N . SER A 1 377 ? -11.529 4.751 10.598 1.00 96.56 377 SER A N 1
ATOM 2904 C CA . SER A 1 377 ? -10.723 4.862 9.377 1.00 96.56 377 SER A CA 1
ATOM 2905 C C . SER A 1 377 ? -11.418 4.265 8.161 1.00 96.56 377 SER A C 1
ATOM 2907 O O . SER A 1 377 ? -11.529 4.923 7.122 1.00 96.56 377 SER A O 1
ATOM 2909 N N . TYR A 1 378 ? -11.964 3.059 8.303 1.00 97.38 378 TYR A N 1
ATOM 2910 C CA . TYR A 1 378 ? -12.637 2.366 7.214 1.00 97.38 378 TYR A CA 1
ATOM 2911 C C . TYR A 1 378 ? -13.895 3.099 6.734 1.00 97.38 378 TYR A C 1
ATOM 2913 O O . TYR A 1 378 ? -14.178 3.119 5.534 1.00 97.38 378 TYR A O 1
ATOM 2921 N N . ALA A 1 379 ? -14.644 3.717 7.652 1.00 97.38 379 ALA A N 1
ATOM 2922 C CA . ALA A 1 379 ? -15.846 4.479 7.326 1.00 97.38 379 ALA A CA 1
ATOM 2923 C C . ALA A 1 379 ? -15.537 5.856 6.716 1.00 97.38 379 ALA A C 1
ATOM 2925 O O . ALA A 1 379 ? -16.221 6.283 5.784 1.00 97.38 379 ALA A O 1
ATOM 2926 N N . VAL A 1 380 ? -14.531 6.559 7.243 1.00 96.38 380 VAL A N 1
ATOM 2927 C CA . VAL A 1 380 ? -14.310 7.989 6.975 1.00 96.38 380 VAL A CA 1
ATOM 2928 C C . VAL A 1 380 ? -13.329 8.222 5.830 1.00 96.38 380 VAL A C 1
ATOM 2930 O O . VAL A 1 380 ? -13.615 9.014 4.928 1.00 96.38 380 VAL A O 1
ATOM 2933 N N . LEU A 1 381 ? -12.183 7.533 5.813 1.00 94.12 381 LEU A N 1
ATOM 2934 C CA . LEU A 1 381 ? -11.106 7.844 4.867 1.00 94.12 381 LEU A CA 1
ATOM 2935 C C . LEU A 1 381 ? -11.515 7.688 3.390 1.00 94.12 381 LEU A C 1
ATOM 2937 O O . LEU A 1 381 ? -11.153 8.558 2.597 1.00 94.12 381 LEU A O 1
ATOM 2941 N N . PRO A 1 382 ? -12.306 6.678 2.972 1.00 93.12 382 PRO A N 1
ATOM 2942 C CA . PRO A 1 382 ? -12.782 6.596 1.589 1.00 93.12 382 PRO A CA 1
ATOM 2943 C C . PRO A 1 382 ? -13.655 7.783 1.185 1.00 93.12 382 PRO A C 1
ATOM 2945 O O . PRO A 1 382 ? -13.559 8.275 0.059 1.00 93.12 382 PRO A O 1
ATOM 2948 N N . LEU A 1 383 ? -14.499 8.265 2.099 1.00 94.38 383 LEU A N 1
ATOM 2949 C CA . LEU A 1 383 ? -15.393 9.386 1.829 1.00 94.38 383 LEU A CA 1
ATOM 2950 C C . LEU A 1 383 ? -14.602 10.680 1.619 1.00 94.38 383 LEU A C 1
ATOM 2952 O O . LEU A 1 383 ? -14.900 11.425 0.689 1.00 94.38 383 LEU A O 1
ATOM 2956 N N . ILE A 1 384 ? -13.547 10.902 2.403 1.00 92.94 384 ILE A N 1
ATOM 2957 C CA . ILE A 1 384 ? -12.680 12.079 2.269 1.00 92.94 384 ILE A CA 1
ATOM 2958 C C . ILE A 1 384 ? -11.750 11.952 1.051 1.00 92.94 384 ILE A C 1
ATOM 2960 O O . ILE A 1 384 ? -11.720 12.827 0.185 1.00 92.94 384 ILE A O 1
ATOM 2964 N N . LEU A 1 385 ? -10.982 10.862 0.960 1.00 89.75 385 LEU A N 1
ATOM 2965 C CA . LEU A 1 385 ? -9.868 10.743 0.012 1.00 89.75 385 LEU A CA 1
ATOM 2966 C C . LEU A 1 385 ? -10.310 10.376 -1.409 1.00 89.75 385 LEU A C 1
ATOM 2968 O O . LEU A 1 385 ? -9.650 10.771 -2.369 1.00 89.75 385 LEU A O 1
ATOM 2972 N N . VAL A 1 386 ? -11.408 9.627 -1.553 1.00 88.75 386 VAL A N 1
ATOM 2973 C CA . VAL A 1 386 ? -11.898 9.147 -2.860 1.00 88.75 386 VAL A CA 1
ATOM 2974 C C . VAL A 1 386 ? -13.135 9.914 -3.310 1.00 88.75 386 VAL A C 1
ATOM 2976 O O . VAL A 1 386 ? -13.267 10.226 -4.494 1.00 88.75 386 VAL A O 1
ATOM 2979 N N . HIS A 1 387 ? -14.051 10.208 -2.385 1.00 90.44 387 HIS A N 1
ATOM 2980 C CA . HIS A 1 387 ? -15.314 10.878 -2.704 1.00 90.44 387 HIS A CA 1
ATOM 2981 C C . HIS A 1 387 ? -15.313 12.382 -2.412 1.00 90.44 387 HIS A C 1
ATOM 2983 O O . HIS A 1 387 ? -16.272 13.053 -2.786 1.00 90.44 387 HIS A O 1
ATOM 2989 N N . HIS A 1 388 ? -14.247 12.912 -1.802 1.00 92.25 388 HIS A N 1
ATOM 2990 C CA . HIS A 1 388 ? -14.096 14.332 -1.477 1.00 92.25 388 HIS A CA 1
ATOM 2991 C C . HIS A 1 388 ? -15.271 14.916 -0.672 1.00 92.25 388 HIS A C 1
ATOM 2993 O O . HIS A 1 388 ? -15.599 16.095 -0.804 1.00 92.25 388 HIS A O 1
ATOM 2999 N N . ILE A 1 389 ? -15.906 14.091 0.166 1.00 94.69 389 ILE A N 1
ATOM 3000 C CA . ILE A 1 389 ? -16.980 14.504 1.069 1.00 94.69 389 ILE A CA 1
ATOM 3001 C C . ILE A 1 389 ? -16.380 15.318 2.215 1.00 94.69 389 ILE A C 1
ATOM 3003 O O . ILE A 1 389 ? -15.421 14.887 2.853 1.00 94.69 389 ILE A O 1
ATOM 3007 N N . LYS A 1 390 ? -16.971 16.488 2.473 1.00 95.06 390 LYS A N 1
ATOM 3008 C CA . LYS A 1 390 ? -16.578 17.409 3.553 1.00 95.06 390 LYS A CA 1
ATOM 3009 C C . LYS A 1 390 ? -17.662 17.602 4.618 1.00 95.06 390 LYS A C 1
ATOM 3011 O O . LYS A 1 390 ? -17.467 18.393 5.525 1.00 95.06 390 LYS A O 1
ATOM 3016 N N . ASP A 1 391 ? -18.798 16.918 4.481 1.00 96.00 391 ASP A N 1
ATOM 3017 C CA . ASP A 1 391 ? -19.892 16.943 5.458 1.00 96.00 391 ASP A CA 1
ATOM 3018 C C . ASP A 1 391 ? -19.479 16.152 6.707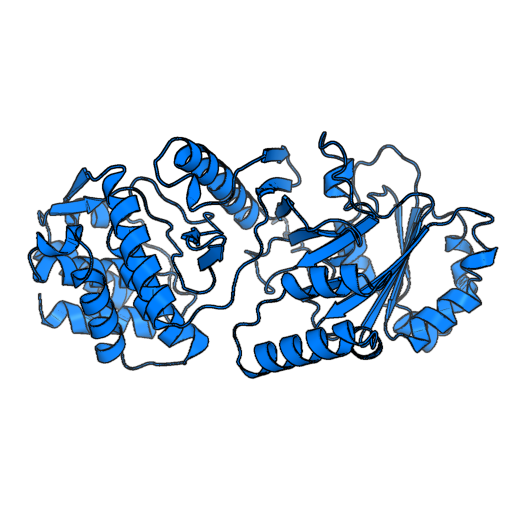 1.00 96.00 391 ASP A C 1
ATOM 3020 O O . ASP A 1 391 ? -19.518 14.921 6.734 1.00 96.00 391 ASP A O 1
ATOM 3024 N N . THR A 1 392 ? -19.018 16.879 7.715 1.00 94.81 392 THR A N 1
ATOM 3025 C CA . THR A 1 392 ? -18.478 16.397 8.992 1.00 94.81 392 THR A CA 1
ATOM 3026 C C . THR A 1 392 ? -19.502 15.597 9.787 1.00 94.81 392 THR A C 1
ATOM 3028 O O . THR A 1 392 ? -19.171 14.513 10.276 1.00 94.81 392 THR A O 1
ATOM 3031 N N . HIS A 1 393 ? -20.762 16.031 9.800 1.00 95.19 393 HIS A N 1
ATOM 3032 C CA . HIS A 1 393 ? -21.854 15.314 10.449 1.00 95.19 393 HIS A CA 1
ATOM 3033 C C . HIS A 1 393 ? -22.099 13.950 9.788 1.00 95.19 393 HIS A C 1
ATOM 3035 O O . HIS A 1 393 ? -22.188 12.925 10.471 1.00 95.19 393 HIS A O 1
ATOM 3041 N N . LEU A 1 394 ? -22.157 13.898 8.451 1.00 96.38 394 LEU A N 1
ATOM 3042 C CA . LEU A 1 394 ? -22.280 12.637 7.716 1.00 96.38 394 LEU A CA 1
ATOM 3043 C C . LEU A 1 394 ? -21.090 11.704 7.989 1.00 96.38 394 LEU A C 1
ATOM 3045 O O . LEU A 1 394 ? -21.293 10.507 8.205 1.00 96.38 394 LEU A O 1
ATOM 3049 N N . LEU A 1 395 ? -19.860 12.228 7.980 1.00 96.56 395 LEU A N 1
ATOM 3050 C CA . LEU A 1 395 ? -18.648 11.448 8.260 1.00 96.56 395 LEU A CA 1
ATOM 3051 C C . LEU A 1 395 ? -18.679 10.862 9.680 1.00 96.56 395 LEU A C 1
ATOM 3053 O O . LEU A 1 395 ? -18.454 9.661 9.850 1.00 96.56 395 LEU A O 1
ATOM 3057 N N . ALA A 1 396 ? -19.027 11.677 10.678 1.00 96.25 396 ALA A N 1
ATOM 3058 C CA . ALA A 1 396 ? -19.154 11.253 12.068 1.00 96.25 396 ALA A CA 1
ATOM 3059 C C . ALA A 1 396 ? -20.239 10.181 12.240 1.00 96.25 396 ALA A C 1
ATOM 3061 O O . ALA A 1 396 ? -20.005 9.148 12.873 1.00 96.25 396 ALA A O 1
ATOM 3062 N N . GLN A 1 397 ? -21.408 10.379 11.623 1.00 97.56 397 GLN A N 1
ATOM 3063 C CA . GLN A 1 397 ? -22.503 9.416 11.678 1.00 97.56 397 GLN A CA 1
ATOM 3064 C C . GLN A 1 397 ? -22.093 8.066 11.073 1.00 97.56 397 GLN A C 1
ATOM 3066 O O . GLN A 1 397 ? -22.323 7.024 11.683 1.00 97.56 397 GLN A O 1
ATOM 3071 N N . ARG A 1 398 ? -21.411 8.067 9.918 1.00 97.69 398 ARG A N 1
ATOM 3072 C CA . ARG A 1 398 ? -20.904 6.839 9.281 1.00 97.69 398 ARG A CA 1
ATOM 3073 C C . ARG A 1 398 ? -19.888 6.103 10.149 1.00 97.69 398 ARG A C 1
ATOM 3075 O O . ARG A 1 398 ? -19.948 4.876 10.231 1.00 97.69 398 ARG A O 1
ATOM 3082 N N . ALA A 1 399 ? -18.987 6.838 10.797 1.00 97.50 399 ALA A N 1
ATOM 3083 C CA . ALA A 1 399 ? -18.009 6.279 11.725 1.00 97.50 399 ALA A CA 1
ATOM 3084 C C . ALA A 1 399 ? -18.695 5.593 12.919 1.00 97.50 399 ALA A C 1
ATOM 3086 O O . ALA A 1 399 ? -18.393 4.441 13.232 1.00 97.50 399 ALA A O 1
ATOM 3087 N N . ILE A 1 400 ? -19.669 6.269 13.540 1.00 97.69 400 ILE A N 1
ATOM 3088 C CA . ILE A 1 400 ? -20.441 5.742 14.674 1.00 97.69 400 ILE A CA 1
ATOM 3089 C C . ILE A 1 400 ? -21.264 4.514 14.264 1.00 97.69 400 ILE A C 1
ATOM 3091 O O . ILE A 1 400 ? -21.281 3.524 14.997 1.00 97.69 400 ILE A O 1
ATOM 3095 N N . ASP A 1 401 ? -21.933 4.553 13.110 1.00 97.75 401 ASP A N 1
ATOM 3096 C CA . ASP A 1 401 ? -22.753 3.440 12.621 1.00 97.75 401 ASP A CA 1
ATOM 3097 C C . ASP A 1 401 ? -21.911 2.187 12.371 1.00 97.75 401 ASP A C 1
ATOM 3099 O O . ASP A 1 401 ? -22.293 1.088 12.787 1.00 97.75 401 ASP A O 1
ATOM 3103 N N . LEU A 1 402 ? -20.736 2.339 11.745 1.00 97.88 402 LEU A N 1
ATOM 3104 C CA . LEU A 1 402 ? -19.834 1.211 11.536 1.00 97.88 402 LEU A CA 1
ATOM 3105 C C . LEU A 1 402 ? -19.276 0.694 12.865 1.00 97.88 402 LEU A C 1
ATOM 3107 O O . LEU A 1 402 ? -19.290 -0.516 13.086 1.00 97.88 402 LEU A O 1
ATOM 3111 N N . ALA A 1 403 ? -18.863 1.574 13.780 1.00 98.06 403 ALA A N 1
ATOM 3112 C CA . ALA A 1 403 ? -18.384 1.164 15.098 1.00 98.06 403 ALA A CA 1
ATOM 3113 C C . ALA A 1 403 ? -19.445 0.357 15.862 1.00 98.06 403 ALA A C 1
ATOM 3115 O O . ALA A 1 403 ? -19.143 -0.724 16.356 1.00 98.06 403 ALA A O 1
ATOM 3116 N N . LYS A 1 404 ? -20.709 0.802 15.878 1.00 97.62 404 LYS A N 1
ATOM 3117 C CA . LYS A 1 404 ? -21.832 0.089 16.522 1.00 97.62 404 LYS A CA 1
ATOM 3118 C C . LYS A 1 404 ? -22.099 -1.305 15.948 1.00 97.62 404 LYS A C 1
ATOM 3120 O O . LYS A 1 404 ? -22.678 -2.148 16.636 1.00 97.62 404 LYS A O 1
ATOM 3125 N N . SER A 1 405 ? -21.689 -1.572 14.707 1.00 97.69 405 SER A N 1
ATOM 3126 C CA . SER A 1 405 ? -21.809 -2.910 14.119 1.00 97.69 405 SER A CA 1
ATOM 3127 C C . SER A 1 405 ? -20.865 -3.932 14.773 1.00 97.69 405 SER A C 1
ATOM 3129 O O . SER A 1 405 ? -21.164 -5.132 14.770 1.00 97.69 405 SER A O 1
ATOM 3131 N N . LEU A 1 406 ? -19.779 -3.463 15.400 1.00 98.12 406 LEU A N 1
ATOM 3132 C CA . LEU A 1 406 ? -18.778 -4.288 16.066 1.00 98.12 406 LEU A CA 1
ATOM 3133 C C . LEU A 1 406 ? -19.269 -4.813 17.416 1.00 98.12 406 LEU A C 1
ATOM 3135 O O . LEU A 1 406 ? -19.943 -4.123 18.178 1.00 98.12 406 LEU A O 1
ATOM 3139 N N . ARG A 1 407 ? -18.860 -6.036 17.759 1.00 97.62 407 ARG A N 1
ATOM 3140 C CA . ARG A 1 407 ? -19.216 -6.708 19.013 1.00 97.62 407 ARG A CA 1
ATOM 3141 C C . ARG A 1 407 ? -18.737 -5.930 20.236 1.00 97.62 407 ARG A C 1
ATOM 3143 O O . ARG A 1 407 ? -19.508 -5.795 21.180 1.00 97.62 407 ARG A O 1
ATOM 3150 N N . VAL A 1 408 ? -17.508 -5.406 20.205 1.00 96.12 408 VAL A N 1
ATOM 3151 C CA . VAL A 1 408 ? -16.937 -4.635 21.324 1.00 96.12 408 VAL A CA 1
ATOM 3152 C C . VAL A 1 408 ? -17.724 -3.350 21.593 1.00 96.12 408 VAL A C 1
ATOM 3154 O O . VAL A 1 408 ? -17.935 -2.990 22.742 1.00 96.12 408 VAL A O 1
ATOM 3157 N N . ALA A 1 409 ? -18.240 -2.690 20.552 1.00 96.06 409 ALA A N 1
ATOM 3158 C CA . ALA A 1 409 ? -18.972 -1.438 20.708 1.00 96.06 409 ALA A CA 1
ATOM 3159 C C . ALA A 1 409 ? -20.368 -1.625 21.318 1.00 96.06 409 ALA A C 1
ATOM 3161 O O . ALA A 1 409 ? -20.893 -0.701 21.931 1.00 96.06 409 ALA A O 1
ATOM 3162 N N . ARG A 1 410 ? -20.971 -2.816 21.195 1.00 95.38 410 ARG A N 1
ATOM 3163 C CA . ARG A 1 410 ? -22.304 -3.109 21.756 1.00 95.38 410 ARG A CA 1
ATOM 3164 C C . ARG A 1 410 ? -22.340 -3.064 23.281 1.00 95.38 410 ARG A C 1
ATOM 3166 O O . ARG A 1 410 ? -23.421 -2.945 23.846 1.00 95.38 410 ARG A O 1
ATOM 3173 N N . THR A 1 411 ? -21.186 -3.182 23.935 1.00 95.06 411 THR A N 1
ATOM 3174 C CA . THR A 1 411 ? -21.064 -3.101 25.395 1.00 95.06 411 THR A CA 1
ATOM 3175 C C . THR A 1 411 ? -20.636 -1.717 25.879 1.00 95.06 411 THR A C 1
ATOM 3177 O O . THR A 1 411 ? -20.510 -1.520 27.083 1.00 95.06 411 THR A O 1
ATOM 3180 N N . LEU A 1 412 ? -20.372 -0.771 24.971 1.00 96.50 412 LEU A N 1
ATOM 3181 C CA . LEU A 1 412 ? -19.923 0.575 25.319 1.00 96.50 412 LEU A CA 1
ATOM 3182 C C . LEU A 1 412 ? -21.112 1.525 25.477 1.00 96.50 412 LEU A C 1
ATOM 3184 O O . LEU A 1 412 ? -22.067 1.485 24.701 1.00 96.50 412 LEU A O 1
ATOM 3188 N N . ASP A 1 413 ? -21.011 2.440 26.444 1.00 95.38 413 ASP A N 1
ATOM 3189 C CA . ASP A 1 413 ? -21.887 3.611 26.503 1.00 95.38 413 ASP A CA 1
ATOM 3190 C C . ASP A 1 413 ? -21.707 4.434 25.205 1.00 95.38 413 ASP A C 1
ATOM 3192 O O . ASP A 1 413 ? -20.568 4.643 24.767 1.00 95.38 413 ASP A O 1
ATOM 3196 N N . PRO A 1 414 ? -22.786 4.923 24.563 1.00 95.62 414 PRO A N 1
ATOM 3197 C CA . PRO A 1 414 ? -22.685 5.756 23.364 1.00 95.62 414 PRO A CA 1
ATOM 3198 C C . PRO A 1 414 ? -21.737 6.958 23.499 1.00 95.62 414 PRO A C 1
ATOM 3200 O O . PRO A 1 414 ? -21.113 7.350 22.509 1.00 95.62 414 PRO A O 1
ATOM 3203 N N . ARG A 1 415 ? -21.590 7.521 24.706 1.00 94.31 415 ARG A N 1
ATOM 3204 C CA . ARG A 1 415 ? -20.636 8.598 25.010 1.00 94.31 415 ARG A CA 1
ATOM 3205 C C . ARG A 1 415 ? -19.189 8.141 24.858 1.00 94.31 415 ARG A C 1
ATOM 3207 O O . ARG A 1 415 ? -18.372 8.901 24.356 1.00 94.31 415 ARG A O 1
ATOM 3214 N N . VAL A 1 416 ? -18.872 6.890 25.202 1.00 95.94 416 VAL A N 1
ATOM 3215 C CA . VAL A 1 416 ? -17.525 6.325 25.017 1.00 95.94 416 VAL A CA 1
ATOM 3216 C C . VAL A 1 416 ? -17.188 6.227 23.530 1.00 95.94 416 VAL A C 1
ATOM 3218 O O . VAL A 1 416 ? -16.118 6.661 23.123 1.00 95.94 416 VAL A O 1
ATOM 3221 N N . ILE A 1 417 ? -18.117 5.754 22.691 1.00 97.25 417 ILE A N 1
ATOM 3222 C CA . ILE A 1 417 ? -17.903 5.674 21.232 1.00 97.25 417 ILE A CA 1
ATOM 3223 C C . ILE A 1 417 ? -17.642 7.068 20.642 1.00 97.25 417 ILE A C 1
ATOM 3225 O O . ILE A 1 417 ? -16.722 7.241 19.843 1.00 97.25 417 ILE A O 1
ATOM 3229 N N . ARG A 1 418 ? -18.430 8.070 21.053 1.00 96.44 418 ARG A N 1
ATOM 3230 C CA . ARG A 1 418 ? -18.243 9.468 20.636 1.00 96.44 418 ARG A CA 1
ATOM 3231 C C . ARG A 1 418 ? -16.895 10.019 21.100 1.00 96.44 418 ARG A C 1
ATOM 3233 O O . ARG A 1 418 ? -16.173 10.589 20.291 1.00 96.44 418 ARG A O 1
ATOM 3240 N N . ALA A 1 419 ? -16.519 9.790 22.355 1.00 95.62 419 ALA A N 1
ATOM 3241 C CA . ALA A 1 419 ? -15.230 10.205 22.899 1.00 95.62 419 ALA A CA 1
ATOM 3242 C C . ALA A 1 419 ? -14.046 9.577 22.145 1.00 95.62 419 ALA A C 1
ATOM 3244 O O . ALA A 1 419 ? -13.091 10.276 21.807 1.00 95.62 419 ALA A O 1
ATOM 3245 N N . CYS A 1 420 ? -14.137 8.285 21.814 1.00 96.25 420 CYS A N 1
ATOM 3246 C CA . CYS A 1 420 ? -13.172 7.592 20.964 1.00 96.25 420 CYS A CA 1
ATOM 3247 C C . CYS A 1 420 ? -13.066 8.234 19.574 1.00 96.25 420 CYS A C 1
ATOM 3249 O O . CYS A 1 420 ? -11.960 8.411 19.077 1.00 96.25 420 CYS A O 1
ATOM 3251 N N . LEU A 1 421 ? -14.189 8.614 18.955 1.00 96.38 421 LEU A N 1
ATOM 3252 C CA . LEU A 1 421 ? -14.189 9.264 17.641 1.00 96.38 421 LEU A CA 1
ATOM 3253 C C . LEU A 1 421 ? -13.549 10.658 17.682 1.00 96.38 421 LEU A C 1
ATOM 3255 O O . LEU A 1 421 ? -12.787 11.008 16.778 1.00 96.38 421 LEU A O 1
ATOM 3259 N N . VAL A 1 422 ? -13.826 11.445 18.728 1.00 94.12 422 VAL A N 1
ATOM 3260 C CA . VAL A 1 422 ? -13.171 12.746 18.949 1.00 94.12 422 VAL A CA 1
ATOM 3261 C C . VAL A 1 422 ? -11.664 12.539 19.077 1.00 94.12 422 VAL A C 1
ATOM 3263 O O . VAL A 1 422 ? -10.897 13.158 18.345 1.00 94.12 422 VAL A O 1
ATOM 3266 N N . TYR A 1 423 ? -11.237 11.625 19.950 1.00 93.69 423 TYR A N 1
ATOM 3267 C CA . TYR A 1 423 ? -9.826 11.307 20.159 1.00 93.69 423 TYR A CA 1
ATOM 3268 C C . TYR A 1 423 ? -9.127 10.850 18.868 1.00 93.69 423 TYR A C 1
ATOM 3270 O O . TYR A 1 423 ? -8.103 11.416 18.488 1.00 93.69 423 TYR A O 1
ATOM 3278 N N . TRP A 1 424 ? -9.723 9.899 18.141 1.00 94.31 424 TRP A N 1
ATOM 3279 C CA . TRP A 1 424 ? -9.233 9.433 16.842 1.00 94.31 424 TRP A CA 1
ATOM 3280 C C . TRP A 1 424 ? -9.079 10.582 15.842 1.00 94.31 424 TRP A C 1
ATOM 3282 O O . TRP A 1 424 ? -8.048 10.688 15.180 1.00 94.31 424 TRP A O 1
ATOM 3292 N N . SER A 1 425 ? -10.064 11.481 15.765 1.00 92.44 425 SER A N 1
ATOM 3293 C CA . SER A 1 425 ? -10.027 12.620 14.839 1.00 92.44 425 SER A CA 1
ATOM 3294 C C . SER A 1 425 ? -8.867 13.566 15.166 1.00 92.44 425 SER A C 1
ATOM 3296 O O . SER A 1 425 ? -8.170 14.024 14.266 1.00 92.44 425 SER A O 1
ATOM 3298 N N . LEU A 1 426 ? -8.601 13.811 16.452 1.00 88.00 426 LEU A N 1
ATOM 3299 C CA . LEU A 1 426 ? -7.512 14.688 16.901 1.00 88.00 426 LEU A CA 1
ATOM 3300 C C . LEU A 1 426 ? -6.117 14.073 16.708 1.00 88.00 426 LEU A C 1
ATOM 3302 O O . LEU A 1 426 ? -5.141 14.820 16.636 1.00 88.00 426 LEU A O 1
ATOM 3306 N N . ARG A 1 427 ? -6.015 12.741 16.632 1.00 88.38 427 ARG A N 1
ATOM 3307 C CA . ARG A 1 427 ? -4.764 12.004 16.385 1.00 88.38 427 ARG A CA 1
ATOM 3308 C C . ARG A 1 427 ? -4.382 11.898 14.921 1.00 88.38 427 ARG A C 1
ATOM 3310 O O . ARG A 1 427 ? -3.225 11.612 14.618 1.00 88.38 427 ARG A O 1
ATOM 3317 N N . ARG A 1 428 ? -5.343 12.027 14.004 1.00 85.69 428 ARG A N 1
ATOM 3318 C CA . ARG A 1 428 ? -5.052 11.803 12.589 1.00 85.69 428 ARG A CA 1
ATOM 3319 C C . ARG A 1 428 ? -4.079 12.880 12.094 1.00 85.69 428 ARG A C 1
ATOM 3321 O O . ARG A 1 428 ? -4.266 14.059 12.400 1.00 85.69 428 ARG A O 1
ATOM 3328 N N . PRO A 1 429 ? -3.028 12.492 11.346 1.00 66.25 429 PRO A N 1
ATOM 3329 C CA . PRO A 1 429 ? -1.985 13.425 10.954 1.00 66.25 429 PRO A CA 1
ATOM 3330 C C . PRO A 1 429 ? -2.561 14.622 10.201 1.00 66.25 429 PRO A C 1
ATOM 3332 O O . PRO A 1 429 ? -3.399 14.460 9.310 1.00 66.25 429 PRO A O 1
ATOM 3335 N N . ALA A 1 430 ? -2.023 15.812 10.473 1.00 57.41 430 ALA A N 1
ATOM 3336 C CA . ALA A 1 430 ? -2.422 17.059 9.817 1.00 57.41 430 ALA A CA 1
ATOM 3337 C C . ALA A 1 430 ? -2.229 17.068 8.285 1.00 57.41 430 ALA A C 1
ATOM 3339 O O . ALA A 1 430 ? -2.596 18.031 7.619 1.00 57.41 430 ALA A O 1
ATOM 3340 N N . TYR A 1 431 ? -1.656 16.008 7.712 1.00 60.12 431 TYR A N 1
ATOM 3341 C CA . TYR A 1 431 ? -1.448 15.861 6.275 1.00 60.12 431 TYR A CA 1
ATOM 3342 C C . TYR A 1 431 ? -2.745 15.646 5.485 1.00 60.12 431 TYR A C 1
ATOM 3344 O O . TYR A 1 431 ? -2.779 15.957 4.296 1.00 60.12 431 TYR A O 1
ATOM 3352 N N . PHE A 1 432 ? -3.815 15.153 6.117 1.00 65.56 432 PHE A N 1
ATOM 3353 C CA . PHE A 1 432 ? -5.083 14.885 5.439 1.00 65.56 432 PHE A CA 1
ATOM 3354 C C . PHE A 1 432 ? -6.199 15.738 6.043 1.00 65.56 432 PHE A C 1
ATOM 3356 O O . PHE A 1 432 ? -6.899 15.291 6.934 1.00 65.56 432 PHE A O 1
ATOM 3363 N N . PHE A 1 433 ? -6.392 16.961 5.549 1.00 81.00 433 PHE A N 1
ATOM 3364 C CA . PHE A 1 433 ? -7.551 17.805 5.895 1.00 81.00 433 PHE A CA 1
ATOM 3365 C C . PHE A 1 433 ? -7.755 18.024 7.410 1.00 81.00 433 PHE A C 1
ATOM 3367 O O . PHE A 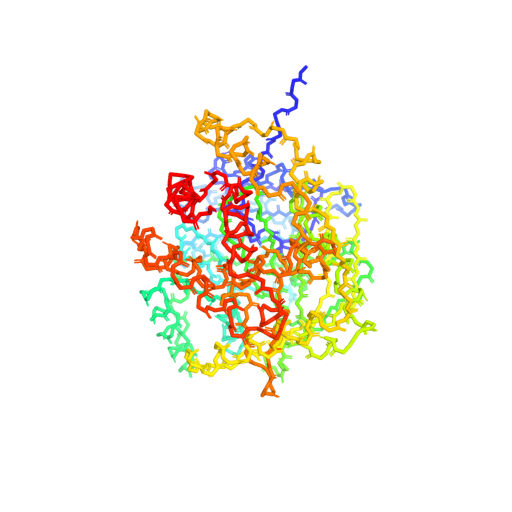1 433 ? -8.797 17.644 7.957 1.00 81.00 433 PHE A O 1
ATOM 3374 N N . PRO A 1 434 ? -6.784 18.638 8.108 1.00 82.31 434 PRO A N 1
ATOM 3375 C CA . PRO A 1 434 ? -6.855 18.827 9.556 1.00 82.31 434 PRO A CA 1
ATOM 3376 C C . PRO A 1 434 ? -8.090 19.626 9.992 1.00 82.31 434 PRO A C 1
ATOM 3378 O O . PRO A 1 434 ? -8.596 19.422 11.094 1.00 82.31 434 PRO A O 1
ATOM 3381 N N . GLU A 1 435 ? -8.619 20.486 9.120 1.00 86.56 435 GLU A N 1
ATOM 3382 C CA . GLU A 1 435 ? -9.844 21.243 9.367 1.00 86.56 435 GLU A CA 1
ATOM 3383 C C . GLU A 1 435 ? -11.061 20.315 9.497 1.00 86.56 435 GLU A C 1
ATOM 3385 O O . GLU A 1 435 ? -11.865 20.495 10.407 1.00 86.56 435 GLU A O 1
ATOM 3390 N N . ILE A 1 436 ? -11.171 19.290 8.641 1.00 86.50 436 ILE A N 1
ATOM 3391 C CA . ILE A 1 436 ? -12.307 18.351 8.644 1.00 86.50 436 ILE A CA 1
ATOM 3392 C C . ILE A 1 436 ? -12.295 17.525 9.930 1.00 86.50 436 ILE A C 1
ATOM 3394 O O . ILE A 1 436 ? -13.319 17.401 10.596 1.00 86.50 436 ILE A O 1
ATOM 3398 N N . PHE A 1 437 ? -11.137 16.985 10.314 1.00 86.50 437 PHE A N 1
ATOM 3399 C CA . PHE A 1 437 ? -11.031 16.188 11.537 1.00 86.50 437 PHE A CA 1
ATOM 3400 C C . PHE A 1 437 ? -11.249 17.021 12.802 1.00 86.50 437 PHE A C 1
ATOM 3402 O O . PHE A 1 437 ? -11.909 16.562 13.733 1.00 86.50 437 PHE A O 1
ATOM 3409 N N . THR A 1 438 ? -10.767 18.266 12.817 1.00 85.38 438 THR A N 1
ATOM 3410 C CA . THR A 1 438 ? -11.039 19.199 13.918 1.00 85.38 438 THR A CA 1
ATOM 3411 C C . THR A 1 438 ? -12.536 19.508 14.016 1.00 85.38 438 THR A C 1
ATOM 3413 O O . THR A 1 438 ? -13.084 19.507 15.113 1.00 85.38 438 THR A O 1
ATOM 3416 N N . GLN A 1 439 ? -13.228 19.705 12.891 1.00 86.50 439 GLN A N 1
ATOM 3417 C CA . GLN A 1 439 ? -14.674 19.946 12.879 1.00 86.50 439 GLN A CA 1
ATOM 3418 C C . GLN A 1 439 ? -15.483 18.723 13.330 1.00 86.50 439 GLN A C 1
ATOM 3420 O O . GLN A 1 439 ? -16.380 18.882 14.152 1.00 86.50 439 GLN A O 1
ATOM 3425 N N . ILE A 1 440 ? -15.130 17.508 12.885 1.00 85.56 440 ILE A N 1
ATOM 3426 C CA . ILE A 1 440 ? -15.731 16.263 13.406 1.00 85.56 440 ILE A CA 1
ATOM 3427 C C . ILE A 1 440 ? -15.570 16.205 14.929 1.00 85.56 440 ILE A C 1
ATOM 3429 O O . ILE A 1 440 ? -16.526 15.912 15.643 1.00 85.56 440 ILE A O 1
ATOM 3433 N N . ALA A 1 441 ? -14.367 16.498 15.431 1.00 84.44 441 ALA A N 1
ATOM 3434 C CA . ALA A 1 441 ? -14.085 16.484 16.859 1.00 84.44 441 ALA A CA 1
ATOM 3435 C C . ALA A 1 441 ? -14.964 17.486 17.632 1.00 84.44 441 ALA A C 1
ATOM 3437 O O . ALA A 1 441 ? -15.527 17.112 18.659 1.00 84.44 441 ALA A O 1
ATOM 3438 N N . VAL A 1 442 ? -15.133 18.711 17.122 1.00 84.06 442 VAL A N 1
ATOM 3439 C CA . VAL A 1 442 ? -15.994 19.741 17.729 1.00 84.06 442 VAL A CA 1
ATOM 3440 C C . VAL A 1 442 ? -17.467 19.319 17.716 1.00 84.06 442 VAL A C 1
ATOM 3442 O O . VAL A 1 442 ? -18.082 19.242 18.776 1.00 84.06 442 VAL A O 1
ATOM 3445 N N . GLU A 1 443 ? -18.020 18.947 16.560 1.00 86.19 443 GLU A N 1
ATOM 3446 C CA . GLU A 1 443 ? -19.440 18.574 16.432 1.00 86.19 443 GLU A CA 1
ATOM 3447 C C . GLU A 1 443 ? -19.818 17.363 17.289 1.00 86.19 443 GLU A C 1
ATOM 3449 O O . GLU A 1 443 ? -20.899 17.300 17.873 1.00 86.19 443 GLU A O 1
ATOM 3454 N N . VAL A 1 444 ? -18.930 16.369 17.371 1.00 85.62 444 VAL A N 1
ATOM 3455 C CA . VAL A 1 444 ? -19.174 15.182 18.195 1.00 85.62 444 VAL A CA 1
ATOM 3456 C C . VAL A 1 444 ? -19.055 15.519 19.683 1.00 85.62 444 VAL A C 1
ATOM 3458 O O . VAL A 1 444 ? -19.775 14.918 20.484 1.00 85.62 444 VAL A O 1
ATOM 3461 N N . SER A 1 445 ? -18.189 16.474 20.046 1.00 81.62 445 SER A N 1
ATOM 3462 C CA . SER A 1 445 ? -17.991 16.910 21.431 1.00 81.62 445 SER A CA 1
ATOM 3463 C C . SER A 1 445 ? -19.182 17.668 22.018 1.00 81.62 445 SER A C 1
ATOM 3465 O O . SER A 1 445 ? -19.433 17.519 23.207 1.00 81.62 445 SER A O 1
ATOM 3467 N N . ASP A 1 446 ? -19.980 18.361 21.198 1.00 82.69 446 ASP A N 1
ATOM 3468 C CA . ASP A 1 446 ? -21.213 19.034 21.644 1.00 82.69 446 ASP A CA 1
ATOM 3469 C C . ASP A 1 446 ? -22.291 18.048 22.147 1.00 82.69 446 ASP A C 1
ATOM 3471 O O . ASP A 1 446 ? -23.244 18.439 22.820 1.00 82.69 446 ASP A O 1
ATOM 3475 N N . GLY A 1 447 ? -22.154 16.759 21.814 1.00 81.12 447 GLY A N 1
ATOM 3476 C CA . GLY A 1 447 ? -23.032 15.681 22.274 1.00 81.12 447 GLY A CA 1
ATOM 3477 C C . GLY A 1 447 ? -22.463 14.810 23.402 1.00 81.12 447 GLY A C 1
ATOM 3478 O O . GLY A 1 447 ? -23.067 13.770 23.688 1.00 81.12 447 GLY A O 1
ATOM 3479 N N . LEU A 1 448 ? -21.299 15.165 23.966 1.00 84.50 448 LEU A N 1
ATOM 3480 C CA . LEU A 1 448 ? -20.683 14.528 25.142 1.00 84.50 448 LEU A CA 1
ATOM 3481 C C . LEU A 1 448 ? -21.081 15.266 26.419 1.00 84.50 448 LEU A C 1
ATOM 3483 O O . LEU A 1 448 ? -21.417 14.552 27.395 1.00 84.50 448 LEU A O 1
#

Mean predicted aligned error: 5.87 Å

InterPro domains:
  IPR002575 Aminoglycoside phosphotransferase [PF01636] (217-365)
  IPR011009 Protein kinase-like domain superfamily [SSF56112] (215-373)

Secondary structure (DSSP, 8-state):
---------GGGGGGGGSPPBSEEEEES-HHHHHHHHHHHB---SS--EEEEEEHHHHHHHTGGGGGGGGGG-SEEEEEE-HHHHHHHHHHTTHHHHT--TT-EEEEEEEESTTS-SEEEE-S-HHHHHHHHHT---SSHHHHHHHHHHHHHHTTT--GGGGGSEEEEEESS----HHHHSS-----S-SEEEEE--SSSTT--EEEEEE-SSS---EEEEEE-SHHHHHHHHHHHHHHHHHTTSGGGGGS--EEEEEE-SS-EEEEEE--PPBP--HHHHHHHHHHHHHHHHTT-EEEEEHHHHHHT------TTHHHHHHHHHHHHHHHTT-EEEEEEE-SS--GGGEEEETTEEEE--GGG-EEEEETTHHHHHHHHHHHHHTT----HHHHHHHHHHHHHHSTGGGGS-HHHHHHHHHHHHHHS-TTS-HHHHHHHHHHHHTT-

Nearest PDB structures (foldseek):
  8i8g-assembly1_A  TM=4.888E-01  e=3.425E-05  Streptosporangium roseum
  4ynz-assembly1_A  TM=3.709E-01  e=1.417E-03  Mus musculus
  8xfl-assembly2_B  TM=4.357E-01  e=4.262E-03  Homo sapiens
  2hak-assembly4_D  TM=4.256E-01  e=7.588E-03  Homo sapiens
  3pfq-assembly1_A  TM=3.942E-01  e=1.095E-02  Rattus norvegicus

Radius of gyration: 24.72 Å; Cα contacts (8 Å, |Δi|>4): 821; chains: 1; bounding box: 57×46×67 Å

Foldseek 3Di:
DPPPPLPQPLLVVVCLLPAQACAEAEDFDPVNRVSVRVVRNDPDPDHAYEYEYALVRCVVVVVLVVCPVVLRHQKYKYKFAPVSSVVSCVSCVVVPSNVPPQKDKWKWFAPPQVRGQKTFTPPALQSRLLSLLPDDDLAPVSNVVSVVCNVCSVVVNCVVSRRMMMMMIHNDQGDRNVCVPDPPPGDPASDWMWGFDDDDLLTKIKIFRHDSVDRTFKIKIKDQHPLNQLLVVQQLVVLVVCCVFPCVVQEWHWPDWDDDNGMTMTMTTDFRFDDDDPVLQLVLVLVSLQRQLVRDKDKDQPLVVLVPDDQDDDPPSPLLVVLSVLLNVPRGRPIFIFAWDLQQQESVQWGDGPNHIHGYSSSRIDGGHGSLLNLLNHQQVCCCPNVVDLPLVNSLVSSLVSSCSHPVCVPHDSLNSLSVLLVSLSPDDPPRPNVSSSVNNVVSSVVD

pLDDT: mean 87.29, std 12.97, range [32.0, 98.56]

Solvent-accessible surface area (backbone atoms only — not comparable to full-atom values): 24244 Å² total; per-residue (Å²): 130,82,79,76,74,75,72,68,61,59,84,51,56,71,54,46,50,40,71,70,15,50,38,65,47,61,50,51,57,71,72,58,36,56,49,49,48,67,70,48,54,43,99,45,94,53,94,37,31,34,33,40,35,37,25,50,48,28,63,73,71,63,53,68,81,68,51,70,77,52,65,78,37,52,28,42,35,35,30,28,40,51,67,32,34,53,52,45,41,56,72,66,29,61,86,61,57,64,75,45,95,64,56,36,74,49,42,28,19,30,37,51,63,91,64,50,30,33,36,24,33,60,82,43,54,53,28,28,50,54,26,53,64,70,62,77,55,85,46,70,68,49,41,50,50,53,50,50,51,48,53,38,28,74,72,66,49,54,70,80,47,40,68,17,29,39,38,38,40,21,70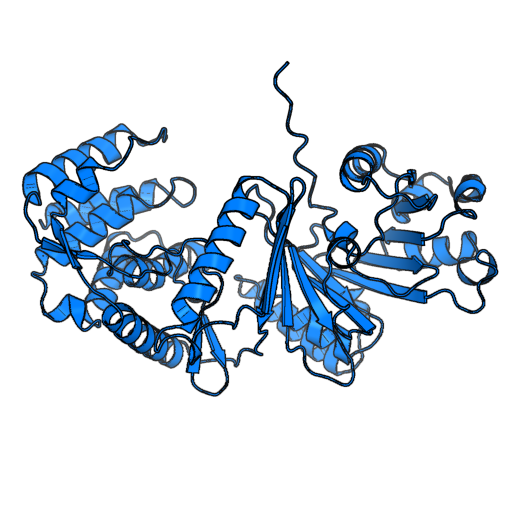,54,79,72,46,43,30,73,49,73,80,35,94,54,76,76,71,91,42,83,38,61,17,35,33,42,54,63,93,61,78,75,36,39,41,35,41,32,48,26,37,76,91,47,82,57,58,44,33,35,39,38,16,64,46,72,63,23,22,56,28,51,52,39,23,51,54,44,35,58,57,36,60,79,42,93,54,35,88,29,36,53,53,67,78,46,76,49,73,58,102,66,37,29,39,39,36,28,46,37,75,75,66,54,93,73,57,69,68,61,50,50,52,43,48,50,53,48,53,45,54,45,48,67,78,44,69,48,75,43,40,47,32,56,62,59,67,72,57,74,90,70,96,57,98,60,49,64,65,52,50,52,49,52,52,50,46,44,73,77,35,55,72,41,74,40,59,23,12,49,34,43,67,64,37,34,70,92,37,48,39,35,41,96,92,36,53,34,47,54,78,38,40,54,44,36,71,72,30,55,58,56,49,36,38,34,38,43,48,31,48,54,39,42,78,68,63,65,54,78,60,38,66,61,41,49,51,43,18,53,56,50,32,55,72,31,70,75,42,70,78,48,57,72,59,54,58,44,51,51,51,29,52,50,32,69,66,52,63,70,88,66,57,46,66,54,30,51,47,32,24,52,65,49,52,80,74,102

Organism: NCBI:txid2824118